Protein AF-A0A7S2K5H5-F1 (afdb_monomer_lite)

Organism: NCBI:txid163516

pLDDT: mean 72.82, std 17.41, range [25.03, 93.56]

Foldseek 3Di:
DVVVVVLVVVVVVLVVVLVVLVVVLVVLVVVLVVLVVVLVVLVVVLVVLVVVLVVLVVVLVVLVVVLVVLVVVLVVLVVVLVVLVVVLVVLVVVLVVLVVVLVVLVVVVVVVVVVVVVVVVVVVVVVVVVVVVVVVPPPDDDVCVVVVVVVVVVVVVVVVVVVVVVVVVVVVVVVVVVVSVVVSVVSVVVSVVSVVVSVVSVVVSVVSVVVSVVSVVVSVVSVVVSVVSVVVSVVSVVVSVVSVVVSVVSVVVSVVSVVVSVVSVVVSVVVVVVSVVVVVVVVVVVVCVVDVDDPDDDDDDDDDDDDDDDDDDDDDDDDDDDDDDDDDDDDDDDDDDDDDDDDDDWDDDQPDDDFDPLDDDQPADDPVLVVVLSVLLRHFDPVCLLVSLVVCLVRDPLSCLLVSLLCCLRRPQLRPLVCLVRVLVSLVSNCPPDDSSVVSVVSNVVSLVSNLVSLLPPDDPVVCPVSSLSSLLSSLLSCLVNDDALLVNLVVLLVLLLCCVVVNSCLSSLSSLLSNLLNCVVPPVVSNVSNLSSLLSLLVQCVDPPDDPSSVVSSQSSQVSNVDGSVVHHHDPPCVVRD

Sequence (579 aa):
MSDVRGLRLKARTAQREAAEAKHEADNLRSELISLREMHTAIETALAQYATNFADAKRSQANMSRLLARAGNERDDAQEQARKAQEEVARLSADQSSLTRLYEDLKAEQETWVSDLEDSIHLLDKCRAEKAEFQSKAAGDRVKSDNRISALERELQKCQAEKSDLQRKAAKDRKEDYDRISALTSELLTSKDLSSKKLDGEQKLASNAINKIGKLSNDVKEKEQQIQCMNSSLRQKDQQLNDLWREIQRLNSKDANIRSENRRIVENLHRENHRLIEQLAHLQLTRVATINPSRQDQRTASTQPDLALRQTGILKDRTNALPNVLPPPGFGALASSRSRKQAASAPLPSPQAAKRVKLMSDVSPPSNVLQDRIRSILNNVSTSNVDEKARELIQYIPNNHMEWFVGYLLQNFVLAQPNNHHVFITLLRKIIKSGATFQLVQTFVEKISNDIVGGLIGSKENASKARQCTDGMKSMGAWYANFSRTANFLTEYCEQLLMVGIRNGNNNLRVLFVGAVLSVVCNKRRGELTSFSGTLSLLKTIHGLPSTNTRLELLIEGAIKNTGREICDISAATEIDECL

Structure (mmCIF, N/CA/C/O backbone):
data_AF-A0A7S2K5H5-F1
#
_entry.id   AF-A0A7S2K5H5-F1
#
loop_
_atom_site.group_PDB
_atom_site.id
_atom_site.type_symbol
_atom_site.label_atom_id
_atom_site.label_alt_id
_atom_site.label_comp_id
_atom_site.label_asym_id
_atom_site.label_entity_id
_atom_site.label_seq_id
_atom_site.pdbx_PDB_ins_code
_atom_site.Cartn_x
_atom_site.Cartn_y
_atom_site.Cartn_z
_atom_site.occupancy
_atom_site.B_iso_or_equiv
_atom_site.auth_seq_id
_atom_site.auth_comp_id
_atom_site.auth_asym_id
_atom_site.auth_atom_id
_atom_site.pdbx_PDB_model_num
ATOM 1 N N . MET A 1 1 ? 64.712 4.921 -69.925 1.00 45.56 1 MET A N 1
ATOM 2 C CA . MET A 1 1 ? 64.754 3.626 -69.185 1.00 45.56 1 MET A CA 1
ATOM 3 C C . MET A 1 1 ? 64.856 3.794 -67.667 1.00 45.56 1 MET A C 1
ATOM 5 O O . MET A 1 1 ? 64.343 2.934 -66.959 1.00 45.56 1 MET A O 1
ATOM 9 N N . SER A 1 2 ? 65.483 4.862 -67.162 1.00 50.38 2 SER A N 1
ATOM 10 C CA . SER A 1 2 ? 65.535 5.244 -65.738 1.00 50.38 2 SER A CA 1
ATOM 11 C C . SER A 1 2 ? 64.176 5.169 -65.029 1.00 50.38 2 SER A C 1
ATOM 13 O O . SER A 1 2 ? 64.051 4.457 -64.032 1.00 50.38 2 SER A O 1
ATOM 15 N N . ASP A 1 3 ? 63.144 5.814 -65.578 1.00 58.03 3 ASP A N 1
ATOM 16 C CA . ASP A 1 3 ? 61.822 5.935 -64.940 1.00 58.03 3 ASP A CA 1
ATOM 17 C C . ASP A 1 3 ? 61.173 4.586 -64.646 1.00 58.03 3 ASP A C 1
ATOM 19 O O . ASP A 1 3 ? 60.609 4.386 -63.577 1.00 58.03 3 ASP A O 1
ATOM 23 N N . VAL A 1 4 ? 61.325 3.609 -65.544 1.00 57.94 4 VAL A N 1
ATOM 24 C CA . VAL A 1 4 ? 60.762 2.262 -65.364 1.00 57.94 4 VAL A CA 1
ATOM 25 C C . VAL A 1 4 ? 61.421 1.531 -64.186 1.00 57.94 4 VAL A C 1
ATOM 27 O O . VAL A 1 4 ? 60.762 0.727 -63.528 1.00 57.94 4 VAL A O 1
ATOM 30 N N . ARG A 1 5 ? 62.691 1.821 -63.857 1.00 62.66 5 ARG A N 1
ATOM 31 C CA . ARG A 1 5 ? 63.315 1.326 -62.615 1.00 62.66 5 ARG A CA 1
ATOM 32 C C . ARG A 1 5 ? 62.790 2.079 -61.390 1.00 62.66 5 ARG A C 1
ATOM 34 O O . ARG A 1 5 ? 62.451 1.423 -60.411 1.00 62.66 5 ARG A O 1
ATOM 41 N N . GLY A 1 6 ? 62.656 3.405 -61.459 1.00 68.69 6 GLY A N 1
ATOM 42 C CA . GLY A 1 6 ? 62.097 4.219 -60.370 1.00 68.69 6 GLY A CA 1
ATOM 43 C C . GLY A 1 6 ? 60.658 3.828 -60.009 1.00 68.69 6 GLY A C 1
ATOM 44 O O . GLY A 1 6 ? 60.351 3.594 -58.844 1.00 68.69 6 GLY A O 1
ATOM 45 N N . LEU A 1 7 ? 59.798 3.655 -61.014 1.00 65.50 7 LEU A N 1
ATOM 46 C CA . LEU A 1 7 ? 58.414 3.195 -60.872 1.00 65.50 7 LEU A CA 1
ATOM 47 C C . LEU A 1 7 ? 58.334 1.767 -60.317 1.00 65.50 7 LEU A C 1
ATOM 49 O O . LEU A 1 7 ? 57.537 1.508 -59.422 1.00 65.50 7 LEU A O 1
ATOM 53 N N . ARG A 1 8 ? 59.198 0.844 -60.771 1.00 67.75 8 ARG A N 1
ATOM 54 C CA . ARG A 1 8 ? 59.291 -0.510 -60.188 1.00 67.75 8 ARG A CA 1
ATOM 55 C C . ARG A 1 8 ? 59.784 -0.509 -58.740 1.00 67.75 8 ARG A C 1
ATOM 57 O O . ARG A 1 8 ? 59.430 -1.420 -57.997 1.00 67.75 8 ARG A O 1
ATOM 64 N N . LEU A 1 9 ? 60.588 0.475 -58.335 1.00 73.19 9 LEU A N 1
ATOM 65 C CA . LEU A 1 9 ? 61.016 0.630 -56.946 1.00 73.19 9 LEU A CA 1
ATOM 66 C C . LEU A 1 9 ? 59.862 1.158 -56.079 1.00 73.19 9 LEU A C 1
ATOM 68 O O . LEU A 1 9 ? 59.541 0.528 -55.078 1.00 73.19 9 LEU A O 1
ATOM 72 N N . LYS A 1 10 ? 59.173 2.220 -56.525 1.00 73.25 10 LYS A N 1
ATOM 73 C CA . LYS A 1 10 ? 57.974 2.772 -55.863 1.00 73.25 10 LYS A CA 1
ATOM 74 C C . LYS A 1 10 ? 56.840 1.750 -55.739 1.00 73.25 10 LYS A C 1
ATOM 76 O O . LYS A 1 10 ? 56.231 1.635 -54.685 1.00 73.25 10 LYS A O 1
ATOM 81 N N . ALA A 1 11 ? 56.597 0.950 -56.778 1.00 69.50 11 ALA A N 1
ATOM 82 C CA . ALA A 1 11 ? 55.616 -0.131 -56.719 1.00 69.50 11 ALA A CA 1
ATOM 83 C C . ALA A 1 11 ? 55.984 -1.195 -55.667 1.00 69.50 11 ALA A C 1
ATOM 85 O O . ALA A 1 11 ? 55.102 -1.7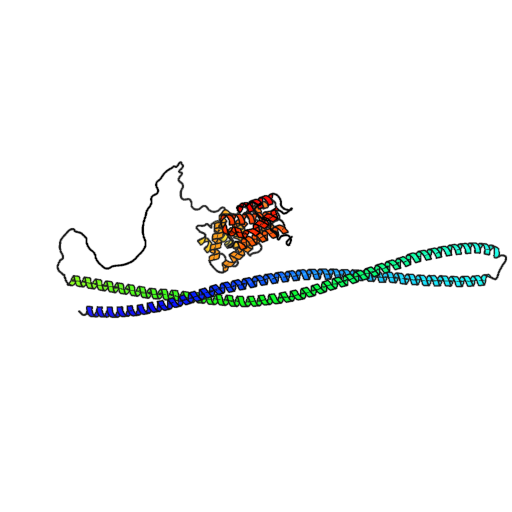32 -55.008 1.00 69.50 11 ALA A O 1
ATOM 86 N N . ARG A 1 12 ? 57.280 -1.482 -55.469 1.00 72.81 12 ARG A N 1
ATOM 87 C CA . ARG A 1 12 ? 57.754 -2.432 -54.446 1.00 72.81 12 ARG A CA 1
ATOM 88 C C . ARG A 1 12 ? 57.702 -1.876 -53.022 1.00 72.81 12 ARG A C 1
ATOM 90 O O . ARG A 1 12 ? 57.514 -2.673 -52.108 1.00 72.81 12 ARG A O 1
ATOM 97 N N . THR A 1 13 ? 57.868 -0.567 -52.816 1.00 76.00 13 THR A N 1
ATOM 98 C CA . THR A 1 13 ? 57.665 0.045 -51.489 1.00 76.00 13 THR A CA 1
ATOM 99 C C . THR A 1 13 ? 56.177 0.111 -51.161 1.00 76.00 13 THR A C 1
ATOM 101 O O . THR A 1 13 ? 55.772 -0.482 -50.168 1.00 76.00 13 THR A O 1
ATOM 104 N N . ALA A 1 14 ? 55.340 0.619 -52.074 1.00 70.81 14 ALA A N 1
ATOM 105 C CA . ALA A 1 14 ? 53.883 0.630 -51.909 1.00 70.81 14 ALA A CA 1
ATOM 106 C C . ALA A 1 14 ? 53.292 -0.780 -51.685 1.00 70.81 14 ALA A C 1
ATOM 108 O O . ALA A 1 14 ? 52.361 -0.951 -50.904 1.00 70.81 14 ALA A O 1
ATOM 109 N N . GLN A 1 15 ? 53.851 -1.821 -52.317 1.00 74.38 15 GLN A N 1
ATOM 110 C CA . GLN A 1 15 ? 53.431 -3.211 -52.098 1.00 74.38 15 GLN A CA 1
ATOM 111 C C . GLN A 1 15 ? 53.874 -3.788 -50.736 1.00 74.38 15 GLN A C 1
ATOM 113 O O . GLN A 1 15 ? 53.223 -4.708 -50.243 1.00 74.38 15 GLN A O 1
ATOM 118 N N . ARG A 1 16 ? 54.939 -3.261 -50.110 1.00 77.50 16 ARG A N 1
ATOM 119 C CA . ARG A 1 16 ? 55.295 -3.573 -48.711 1.00 77.50 16 ARG A CA 1
ATOM 120 C C . ARG A 1 16 ? 54.408 -2.812 -47.736 1.00 77.50 16 ARG A C 1
ATOM 122 O O . ARG A 1 16 ? 53.784 -3.442 -46.895 1.00 77.50 16 ARG A O 1
ATOM 129 N N . GLU A 1 17 ? 54.271 -1.505 -47.930 1.00 76.88 17 GLU A N 1
ATOM 130 C CA . GLU A 1 17 ? 53.401 -0.626 -47.138 1.00 76.88 17 GLU A CA 1
ATOM 131 C C . GLU A 1 17 ? 51.956 -1.165 -47.112 1.00 76.88 17 GLU A C 1
ATOM 133 O O . GLU A 1 17 ? 51.336 -1.251 -46.056 1.00 76.88 17 GLU A O 1
ATOM 138 N N . ALA A 1 18 ? 51.440 -1.649 -48.250 1.00 72.69 18 ALA A N 1
ATOM 139 C CA . ALA A 1 18 ? 50.128 -2.292 -48.334 1.00 72.69 18 ALA A CA 1
ATOM 140 C C . ALA A 1 18 ? 50.046 -3.675 -47.655 1.00 72.69 18 ALA A C 1
ATOM 142 O O . ALA A 1 18 ? 48.963 -4.078 -47.229 1.00 72.69 18 ALA A O 1
ATOM 143 N N . ALA A 1 19 ? 51.155 -4.414 -47.546 1.00 75.88 19 ALA A N 1
ATOM 144 C CA . ALA A 1 19 ? 51.204 -5.687 -46.824 1.00 75.88 19 ALA A CA 1
ATOM 145 C C . ALA A 1 19 ? 51.286 -5.472 -45.302 1.00 75.88 19 ALA A C 1
ATOM 147 O O . ALA A 1 19 ? 50.591 -6.155 -44.550 1.00 75.88 19 ALA A O 1
ATOM 148 N N . GLU A 1 20 ? 52.073 -4.490 -44.863 1.00 80.19 20 GLU A N 1
ATOM 149 C CA . GLU A 1 20 ? 52.209 -4.064 -43.466 1.00 80.19 20 GLU A CA 1
ATOM 150 C C . GLU A 1 20 ? 50.884 -3.482 -42.946 1.00 80.19 20 GLU A C 1
ATOM 152 O O . GLU A 1 20 ? 50.343 -3.978 -41.959 1.00 80.19 20 GLU A O 1
ATOM 157 N N . ALA A 1 21 ? 50.270 -2.548 -43.681 1.00 74.44 21 ALA A N 1
ATOM 158 C CA . ALA A 1 21 ? 48.955 -1.993 -43.351 1.00 74.44 21 ALA A CA 1
ATOM 159 C C . ALA A 1 21 ? 47.826 -3.045 -43.367 1.00 74.44 21 ALA A C 1
ATOM 161 O O . ALA A 1 21 ? 46.859 -2.938 -42.610 1.00 74.44 21 ALA A O 1
ATOM 162 N N . LYS A 1 22 ? 47.933 -4.095 -44.199 1.00 78.44 22 LYS A N 1
ATOM 163 C CA . LYS A 1 22 ? 47.002 -5.233 -44.143 1.00 78.44 22 LYS A CA 1
ATOM 164 C C . LYS A 1 22 ? 47.203 -6.053 -42.864 1.00 78.44 22 LYS A C 1
ATOM 166 O O . LYS A 1 22 ? 46.220 -6.384 -42.208 1.00 78.44 22 LYS A O 1
ATOM 171 N N . HIS A 1 23 ? 48.448 -6.368 -42.506 1.00 81.31 23 HIS A N 1
ATOM 172 C CA . HIS A 1 23 ? 48.772 -7.095 -41.276 1.00 81.31 23 HIS A CA 1
ATOM 173 C C . HIS A 1 23 ? 48.294 -6.328 -40.030 1.00 81.31 23 HIS A C 1
ATOM 175 O O . HIS A 1 23 ? 47.717 -6.915 -39.118 1.00 81.31 23 HIS A O 1
ATOM 181 N N . GLU A 1 24 ? 48.459 -5.005 -40.011 1.00 80.00 24 GLU A N 1
ATOM 182 C CA . GLU A 1 24 ? 47.911 -4.129 -38.973 1.00 80.00 24 GLU A CA 1
ATOM 183 C C . GLU A 1 24 ? 46.372 -4.170 -38.933 1.00 80.00 24 GLU A C 1
ATOM 185 O O . GLU A 1 24 ? 45.783 -4.362 -37.868 1.00 80.00 24 GLU A O 1
ATOM 190 N N . ALA A 1 25 ? 45.698 -4.092 -40.086 1.00 72.62 25 ALA A N 1
ATOM 191 C CA . ALA A 1 25 ? 44.240 -4.183 -40.158 1.00 72.62 25 ALA A CA 1
ATOM 192 C C . ALA A 1 25 ? 43.685 -5.549 -39.699 1.00 72.62 25 ALA A C 1
ATOM 194 O O . ALA A 1 25 ? 42.618 -5.585 -39.078 1.00 72.62 25 ALA A O 1
ATOM 195 N N . ASP A 1 26 ? 44.385 -6.655 -39.972 1.00 79.06 26 ASP A N 1
ATOM 196 C CA . ASP A 1 26 ? 44.004 -8.006 -39.534 1.00 79.06 26 ASP A CA 1
ATOM 197 C C . ASP A 1 26 ? 44.326 -8.250 -38.035 1.00 79.06 26 ASP A C 1
ATOM 199 O O . ASP A 1 26 ? 43.538 -8.899 -37.337 1.00 79.06 26 ASP A O 1
ATOM 203 N N . ASN A 1 27 ? 45.371 -7.617 -37.480 1.00 85.25 27 ASN A N 1
ATOM 204 C CA . ASN A 1 27 ? 45.587 -7.528 -36.026 1.00 85.25 27 ASN A CA 1
ATOM 205 C C . ASN A 1 27 ? 44.446 -6.764 -35.327 1.00 85.25 27 ASN A C 1
ATOM 207 O O . ASN A 1 27 ? 43.827 -7.290 -34.401 1.00 85.25 27 ASN A O 1
ATOM 211 N N . LEU A 1 28 ? 44.108 -5.558 -35.802 1.00 78.81 28 LEU A N 1
ATOM 212 C CA . LEU A 1 28 ? 43.027 -4.733 -35.239 1.00 78.81 28 LEU A CA 1
ATOM 213 C C . LEU A 1 28 ? 41.654 -5.424 -35.326 1.00 78.81 28 LEU A C 1
ATOM 215 O O . LEU A 1 28 ? 40.805 -5.236 -34.457 1.00 78.81 28 LEU A O 1
ATOM 219 N N . ARG A 1 29 ? 41.421 -6.252 -36.354 1.00 78.75 29 ARG A N 1
ATOM 220 C CA . ARG A 1 29 ? 40.226 -7.111 -36.448 1.00 78.75 29 ARG A CA 1
ATOM 221 C C . ARG A 1 29 ? 40.196 -8.182 -35.362 1.00 78.75 29 ARG A C 1
ATOM 223 O O . ARG A 1 29 ? 39.132 -8.427 -34.801 1.00 78.75 29 ARG A O 1
ATOM 230 N N . SER A 1 30 ? 41.340 -8.791 -35.065 1.00 83.50 30 SER A N 1
ATOM 231 C CA . SER A 1 30 ? 41.466 -9.839 -34.047 1.00 83.50 30 SER A CA 1
ATOM 232 C C . SER A 1 30 ? 41.233 -9.281 -32.636 1.00 83.50 30 SER A C 1
ATOM 234 O O . SER A 1 30 ? 40.451 -9.846 -31.872 1.00 83.50 30 SER A O 1
ATOM 236 N N . GLU A 1 31 ? 41.804 -8.112 -32.320 1.00 84.50 31 GLU A N 1
ATOM 237 C CA . GLU A 1 31 ? 41.532 -7.394 -31.063 1.00 84.50 31 GLU A CA 1
ATOM 238 C C . GLU A 1 31 ? 40.043 -7.013 -30.937 1.00 84.50 31 GLU A C 1
ATOM 240 O O . GLU A 1 31 ? 39.428 -7.201 -29.887 1.00 84.50 31 GLU A O 1
ATOM 245 N N . LEU A 1 32 ? 39.427 -6.547 -32.028 1.00 77.50 32 LEU A N 1
ATOM 246 C CA . LEU A 1 32 ? 38.017 -6.152 -32.060 1.00 77.50 32 LEU A CA 1
ATOM 247 C C . LEU A 1 32 ? 37.044 -7.341 -31.918 1.00 77.50 32 LEU A C 1
ATOM 249 O O . LEU A 1 32 ? 35.940 -7.161 -31.403 1.00 77.50 32 LEU A O 1
ATOM 253 N N . ILE A 1 33 ? 37.437 -8.556 -32.318 1.00 83.19 33 ILE A N 1
ATOM 254 C CA . ILE A 1 33 ? 36.685 -9.788 -32.017 1.00 83.19 33 ILE A CA 1
ATOM 255 C C . ILE A 1 33 ? 36.753 -10.088 -30.514 1.00 83.19 33 ILE A C 1
ATOM 257 O O . ILE A 1 33 ? 35.706 -10.200 -29.878 1.00 83.19 33 ILE A O 1
ATOM 261 N N . SER A 1 34 ? 37.953 -10.099 -29.924 1.00 84.56 34 SER A N 1
ATOM 262 C CA . SER A 1 34 ? 38.136 -10.349 -28.485 1.00 84.56 34 SER A CA 1
ATOM 263 C C . SER A 1 34 ? 37.396 -9.325 -27.604 1.00 84.56 34 SER A C 1
ATOM 265 O O . SER A 1 34 ? 36.758 -9.682 -26.612 1.00 84.56 34 SER A O 1
ATOM 267 N N . LEU A 1 35 ? 37.382 -8.046 -28.003 1.00 79.56 35 LEU A N 1
ATOM 268 C CA . LEU A 1 35 ? 36.600 -6.996 -27.337 1.00 79.56 35 LEU A CA 1
ATOM 269 C C . LEU A 1 35 ? 35.084 -7.249 -27.375 1.00 79.56 35 LEU A C 1
ATOM 271 O O . LEU A 1 35 ? 34.393 -6.917 -26.411 1.00 79.56 35 LEU A O 1
ATOM 275 N N . ARG A 1 36 ? 34.555 -7.852 -28.447 1.00 81.06 36 ARG A N 1
ATOM 276 C CA . ARG A 1 36 ? 33.130 -8.214 -28.548 1.00 81.06 36 ARG A CA 1
ATOM 277 C C . ARG A 1 36 ? 32.778 -9.413 -27.682 1.00 81.06 36 ARG A C 1
ATOM 279 O O . ARG A 1 36 ? 31.744 -9.381 -27.026 1.00 81.06 36 ARG A O 1
ATOM 286 N N . GLU A 1 37 ? 33.639 -10.423 -27.634 1.00 84.94 37 GLU A N 1
ATOM 287 C CA . GLU A 1 37 ? 33.467 -11.582 -26.749 1.00 84.94 37 GLU A CA 1
ATOM 288 C C . GLU A 1 37 ? 33.436 -11.142 -25.277 1.00 84.94 37 GLU A C 1
ATOM 290 O O . GLU A 1 37 ? 32.523 -11.514 -24.537 1.00 84.94 37 GLU A O 1
ATOM 295 N N . MET A 1 38 ? 34.352 -10.250 -24.876 1.00 80.06 38 MET A N 1
ATOM 296 C CA . MET A 1 38 ? 34.325 -9.621 -23.551 1.00 80.06 38 MET A CA 1
ATOM 297 C C . MET A 1 38 ? 33.053 -8.788 -23.317 1.00 80.06 38 MET A C 1
ATOM 299 O O . MET A 1 38 ? 32.456 -8.899 -22.248 1.00 80.06 38 MET A O 1
ATOM 303 N N . HIS A 1 39 ? 32.592 -7.999 -24.295 1.00 78.12 39 HIS A N 1
ATOM 304 C CA . HIS A 1 39 ? 31.345 -7.230 -24.169 1.00 78.12 39 HIS A CA 1
ATOM 305 C C . HIS A 1 39 ? 30.136 -8.146 -23.921 1.00 78.12 39 HIS A C 1
ATOM 307 O O . HIS A 1 39 ? 29.405 -7.944 -22.953 1.00 78.12 39 HIS A O 1
ATOM 313 N N . THR A 1 40 ? 29.970 -9.203 -24.725 1.00 81.94 40 THR A N 1
ATOM 314 C CA . THR A 1 40 ? 28.866 -10.168 -24.588 1.00 81.94 40 THR A CA 1
ATOM 315 C C . THR A 1 40 ? 28.924 -10.936 -23.262 1.00 81.94 40 THR A C 1
ATOM 317 O O . THR A 1 40 ? 27.883 -11.187 -22.646 1.00 81.94 40 THR A O 1
ATOM 320 N N . ALA A 1 41 ? 30.123 -11.262 -22.767 1.00 79.94 41 ALA A N 1
ATOM 321 C CA . ALA A 1 41 ? 30.296 -11.872 -21.449 1.00 79.94 41 ALA A CA 1
ATOM 322 C C . ALA A 1 41 ? 29.845 -10.933 -20.312 1.00 79.94 41 ALA A C 1
ATOM 324 O O . ALA A 1 41 ? 29.121 -11.363 -19.412 1.00 79.94 41 ALA A O 1
ATOM 325 N N . ILE A 1 42 ? 30.205 -9.644 -20.372 1.00 77.81 42 ILE A N 1
ATOM 326 C CA . ILE A 1 42 ? 29.788 -8.652 -19.368 1.00 77.81 42 ILE A CA 1
ATOM 327 C C . ILE A 1 42 ? 28.278 -8.371 -19.471 1.00 77.81 42 ILE A C 1
ATOM 329 O O . ILE A 1 42 ? 27.613 -8.306 -18.442 1.00 77.81 42 ILE A O 1
ATOM 333 N N . GLU A 1 43 ? 27.698 -8.276 -20.672 1.00 78.62 43 GLU A N 1
ATOM 334 C CA . GLU A 1 43 ? 26.240 -8.150 -20.860 1.00 78.62 43 GLU A CA 1
ATOM 335 C C . GLU A 1 43 ? 25.472 -9.328 -20.245 1.00 78.62 43 GLU A C 1
ATOM 337 O O . GLU A 1 43 ? 24.466 -9.126 -19.561 1.00 78.62 43 GLU A O 1
ATOM 342 N N . THR A 1 44 ? 25.973 -10.553 -20.424 1.00 82.12 44 THR A N 1
ATOM 343 C CA . THR A 1 44 ? 25.387 -11.763 -19.826 1.00 82.12 44 THR A CA 1
ATOM 344 C C . THR A 1 44 ? 25.481 -11.724 -18.299 1.00 82.12 44 THR A C 1
ATOM 346 O O . THR A 1 44 ? 24.489 -11.970 -17.608 1.00 82.12 44 THR A O 1
ATOM 349 N N . ALA A 1 45 ? 26.643 -11.336 -17.759 1.00 77.69 45 ALA A N 1
ATOM 350 C CA . ALA A 1 45 ? 26.833 -11.163 -16.322 1.00 77.69 45 ALA A CA 1
ATOM 351 C C . ALA A 1 45 ? 25.899 -10.083 -15.743 1.00 77.69 45 ALA A C 1
ATOM 353 O O . ALA A 1 45 ? 25.274 -10.315 -14.711 1.00 77.69 45 ALA A O 1
ATOM 354 N N . LEU A 1 46 ? 25.738 -8.939 -16.420 1.00 76.12 46 LEU A N 1
ATOM 355 C CA . LEU A 1 46 ? 24.818 -7.865 -16.027 1.00 76.12 46 LEU A CA 1
ATOM 356 C C . LEU A 1 46 ? 23.351 -8.312 -16.044 1.00 76.12 46 LEU A C 1
ATOM 358 O O . LEU A 1 46 ? 22.605 -7.966 -15.128 1.00 76.12 46 LEU A O 1
ATOM 362 N N . ALA A 1 47 ? 22.931 -9.097 -17.039 1.00 79.25 47 ALA A N 1
ATOM 363 C CA . ALA A 1 47 ? 21.571 -9.631 -17.104 1.00 79.25 47 ALA A CA 1
ATOM 364 C C . ALA A 1 47 ? 21.265 -10.545 -15.902 1.00 79.25 47 ALA A C 1
ATOM 366 O O . ALA A 1 47 ? 20.248 -10.363 -15.230 1.00 79.25 47 ALA A O 1
ATOM 367 N N . GLN A 1 48 ? 22.180 -11.465 -15.576 1.00 80.19 48 GLN A N 1
ATOM 368 C CA . GLN A 1 48 ? 22.042 -12.355 -14.419 1.00 80.19 48 GLN A CA 1
ATOM 369 C C . GLN A 1 48 ? 22.209 -11.613 -13.077 1.00 80.19 48 GLN A C 1
ATOM 371 O O . GLN A 1 48 ? 21.628 -11.995 -12.059 1.00 80.19 48 GLN A O 1
ATOM 376 N N . TYR A 1 49 ? 22.947 -10.501 -13.061 1.00 76.75 49 TYR A N 1
ATOM 377 C CA . TYR A 1 49 ? 23.013 -9.604 -11.909 1.00 76.75 49 TYR A CA 1
ATOM 378 C C . TYR A 1 49 ? 21.679 -8.888 -11.670 1.00 76.75 49 TYR A C 1
ATOM 380 O O . TYR A 1 49 ? 21.209 -8.811 -10.534 1.00 76.75 49 TYR A O 1
ATOM 388 N N . ALA A 1 50 ? 21.043 -8.400 -12.738 1.00 74.38 50 ALA A N 1
ATOM 389 C CA . ALA A 1 50 ? 19.769 -7.694 -12.676 1.00 74.38 50 ALA A CA 1
ATOM 390 C C . ALA A 1 50 ? 18.623 -8.593 -12.181 1.00 74.38 50 ALA A C 1
ATOM 392 O O . ALA A 1 50 ? 17.799 -8.129 -11.389 1.00 74.38 50 ALA A O 1
ATOM 393 N N . THR A 1 51 ? 18.590 -9.877 -12.564 1.00 79.75 51 THR A N 1
ATOM 394 C CA . THR A 1 51 ? 17.633 -10.846 -11.994 1.00 79.75 51 THR A CA 1
ATOM 395 C C . THR A 1 51 ? 17.893 -11.067 -10.505 1.00 79.75 51 THR A C 1
ATOM 397 O O . THR A 1 51 ? 16.993 -10.867 -9.693 1.00 79.75 51 THR A O 1
ATOM 400 N N . ASN A 1 52 ? 19.143 -11.347 -10.120 1.00 76.50 52 ASN A N 1
ATOM 401 C CA . ASN A 1 52 ? 19.518 -11.573 -8.719 1.00 76.50 52 ASN A CA 1
ATOM 402 C C . ASN A 1 52 ? 19.234 -10.350 -7.821 1.00 76.50 52 ASN A C 1
ATOM 404 O O . ASN A 1 52 ? 18.873 -10.498 -6.651 1.00 76.50 52 ASN A O 1
ATOM 408 N N . PHE A 1 53 ? 19.380 -9.135 -8.355 1.00 75.62 53 PHE A N 1
ATOM 409 C CA . PHE A 1 53 ? 19.032 -7.888 -7.673 1.00 75.62 53 PHE A CA 1
ATOM 410 C C . PHE A 1 53 ? 17.511 -7.695 -7.557 1.00 75.62 53 PHE A C 1
ATOM 412 O O . PHE A 1 53 ? 17.021 -7.298 -6.499 1.00 75.62 53 PHE A O 1
ATOM 419 N N . ALA A 1 54 ? 16.746 -8.019 -8.606 1.00 76.19 54 ALA A N 1
ATOM 420 C CA . ALA A 1 54 ? 15.286 -7.973 -8.571 1.00 76.19 54 ALA A CA 1
ATOM 421 C C . ALA A 1 54 ? 14.699 -8.958 -7.544 1.00 76.19 54 ALA A C 1
ATOM 423 O O . ALA A 1 54 ? 13.786 -8.590 -6.804 1.00 76.19 54 ALA A O 1
ATOM 424 N N . ASP A 1 55 ? 15.251 -10.169 -7.436 1.00 76.88 55 ASP A N 1
ATOM 425 C CA . ASP A 1 55 ? 14.814 -11.169 -6.455 1.00 76.88 55 ASP A CA 1
ATOM 426 C C . ASP A 1 55 ? 15.206 -10.806 -5.018 1.00 76.88 55 ASP A C 1
ATOM 428 O O . ASP A 1 55 ? 14.379 -10.917 -4.109 1.00 76.88 55 ASP A O 1
ATOM 432 N N . ALA A 1 56 ? 16.398 -10.243 -4.802 1.00 75.12 56 ALA A N 1
ATOM 433 C CA . ALA A 1 56 ? 16.757 -9.660 -3.509 1.00 75.12 56 ALA A CA 1
ATOM 434 C C . ALA A 1 56 ? 15.799 -8.517 -3.106 1.00 75.12 56 ALA A C 1
ATOM 436 O O . ALA A 1 56 ? 15.366 -8.444 -1.956 1.00 75.12 56 ALA A O 1
ATOM 437 N N . LYS A 1 57 ? 15.387 -7.671 -4.061 1.00 76.88 57 LYS A N 1
ATOM 438 C CA . LYS A 1 57 ? 14.424 -6.580 -3.836 1.00 76.88 57 LYS A CA 1
ATOM 439 C C . LYS A 1 57 ? 12.991 -7.081 -3.579 1.00 76.88 57 LYS A C 1
ATOM 441 O O . LYS A 1 57 ? 12.275 -6.482 -2.778 1.00 76.88 57 LYS A O 1
ATOM 446 N N . ARG A 1 58 ? 12.577 -8.201 -4.191 1.00 80.94 58 ARG A N 1
ATOM 447 C CA . ARG A 1 58 ? 11.323 -8.916 -3.860 1.00 80.94 58 ARG A CA 1
ATOM 448 C C . ARG A 1 58 ? 11.361 -9.479 -2.436 1.00 80.94 58 ARG A C 1
ATOM 450 O O . ARG A 1 58 ? 10.407 -9.291 -1.686 1.00 80.94 58 ARG A O 1
ATOM 457 N N . SER A 1 59 ? 12.470 -10.119 -2.055 1.00 75.88 59 SER A N 1
ATOM 458 C CA . SER A 1 59 ? 12.681 -10.653 -0.703 1.00 75.88 59 SER A CA 1
ATOM 459 C C . SER A 1 59 ? 12.607 -9.546 0.356 1.00 75.88 59 SER A C 1
ATOM 461 O O . SER A 1 59 ? 11.837 -9.653 1.312 1.00 75.88 59 SER A O 1
ATOM 463 N N . GLN A 1 60 ? 13.290 -8.420 0.115 1.00 79.88 60 GLN A N 1
ATOM 464 C CA . GLN A 1 60 ? 13.205 -7.222 0.952 1.00 79.88 60 GLN A CA 1
ATOM 465 C C . GLN A 1 60 ? 11.757 -6.733 1.113 1.00 79.88 60 GLN A C 1
ATOM 467 O O . GLN A 1 60 ? 11.309 -6.525 2.238 1.00 79.88 60 GLN A O 1
ATOM 472 N N . ALA A 1 61 ? 11.010 -6.580 0.013 1.00 77.62 61 ALA A N 1
ATOM 473 C CA . ALA A 1 61 ? 9.626 -6.105 0.054 1.00 77.62 61 ALA A CA 1
ATOM 474 C C . ALA A 1 61 ? 8.697 -7.046 0.844 1.00 77.62 61 ALA A C 1
ATOM 476 O O . ALA A 1 61 ? 7.837 -6.580 1.595 1.00 77.62 61 ALA A O 1
ATOM 477 N N . ASN A 1 62 ? 8.891 -8.363 0.731 1.00 80.25 62 ASN A N 1
ATOM 478 C CA . ASN A 1 62 ? 8.165 -9.339 1.543 1.00 80.25 62 ASN A CA 1
ATOM 479 C C . ASN A 1 62 ? 8.541 -9.241 3.030 1.00 80.25 62 ASN A C 1
ATOM 481 O O . ASN A 1 62 ? 7.654 -9.286 3.879 1.00 80.25 62 ASN A O 1
ATOM 485 N N . MET A 1 63 ? 9.814 -9.021 3.364 1.00 75.81 63 MET A N 1
ATOM 486 C CA . MET A 1 63 ? 10.227 -8.840 4.759 1.00 75.81 63 MET A CA 1
ATOM 487 C C . MET A 1 63 ? 9.700 -7.526 5.362 1.00 75.81 63 MET A C 1
ATOM 489 O O . MET A 1 63 ? 9.272 -7.518 6.514 1.00 75.81 63 MET A O 1
ATOM 493 N N . SER A 1 64 ? 9.616 -6.440 4.582 1.00 79.25 64 SER A N 1
ATOM 494 C CA . SER A 1 64 ? 8.953 -5.196 5.009 1.00 79.25 64 SER A CA 1
ATOM 495 C C . SER A 1 64 ? 7.449 -5.380 5.257 1.00 79.25 64 SER A C 1
ATOM 497 O O . SER A 1 64 ? 6.916 -4.796 6.197 1.00 79.25 64 SER A O 1
ATOM 499 N N . ARG A 1 65 ? 6.761 -6.215 4.461 1.00 83.44 65 ARG A N 1
ATOM 500 C CA . ARG A 1 65 ? 5.350 -6.582 4.699 1.00 83.44 65 ARG A CA 1
ATOM 501 C C . ARG A 1 65 ? 5.177 -7.376 5.998 1.00 83.44 65 ARG A C 1
ATOM 503 O O . ARG A 1 65 ? 4.242 -7.107 6.746 1.00 83.44 65 ARG A O 1
ATOM 510 N N . LEU A 1 66 ? 6.083 -8.317 6.283 1.00 78.44 66 LEU A N 1
ATOM 511 C CA . LEU A 1 66 ? 6.080 -9.080 7.538 1.00 78.44 66 LEU A CA 1
ATOM 512 C C . LEU A 1 66 ? 6.341 -8.182 8.757 1.00 78.44 66 LEU A C 1
ATOM 514 O O . LEU A 1 66 ? 5.645 -8.323 9.757 1.00 78.44 66 LEU A O 1
ATOM 518 N N . LEU A 1 67 ? 7.263 -7.216 8.657 1.00 76.12 67 LEU A N 1
ATOM 519 C CA . LEU A 1 67 ? 7.469 -6.202 9.698 1.00 76.12 67 LEU A CA 1
ATOM 520 C C . LEU A 1 67 ? 6.224 -5.349 9.946 1.00 76.12 67 LEU A C 1
ATOM 522 O O . LEU A 1 67 ? 5.835 -5.178 11.095 1.00 76.12 67 LEU A O 1
ATOM 526 N N . ALA A 1 68 ? 5.579 -4.842 8.890 1.00 77.56 68 ALA A N 1
ATOM 527 C CA . ALA A 1 68 ? 4.357 -4.050 9.032 1.00 77.56 68 ALA A CA 1
ATOM 528 C C . ALA A 1 68 ? 3.235 -4.853 9.717 1.00 77.56 68 ALA A C 1
ATOM 530 O O . ALA A 1 68 ? 2.546 -4.338 10.592 1.00 77.56 68 ALA A O 1
ATOM 531 N N . ARG A 1 69 ? 3.101 -6.142 9.377 1.00 80.25 69 ARG A N 1
ATOM 532 C CA . ARG A 1 69 ? 2.159 -7.051 10.040 1.00 80.25 69 ARG A CA 1
ATOM 533 C C . ARG A 1 69 ? 2.503 -7.270 11.519 1.00 80.25 69 ARG A C 1
ATOM 535 O O . ARG A 1 69 ? 1.616 -7.144 12.354 1.00 80.25 69 ARG A O 1
ATOM 542 N N . ALA A 1 70 ? 3.765 -7.549 11.848 1.00 72.62 70 ALA A N 1
ATOM 543 C CA . ALA A 1 70 ? 4.211 -7.740 13.232 1.00 72.62 70 ALA A CA 1
ATOM 544 C C . ALA A 1 70 ? 4.112 -6.455 14.080 1.00 72.62 70 ALA A C 1
ATOM 546 O O . ALA A 1 70 ? 3.873 -6.535 15.283 1.00 72.62 70 ALA A O 1
ATOM 547 N N . GLY A 1 71 ? 4.252 -5.280 13.455 1.00 75.19 71 GLY A N 1
ATOM 548 C CA . GLY A 1 71 ? 3.960 -3.979 14.059 1.00 75.19 71 GLY A CA 1
ATOM 549 C C . GLY A 1 71 ? 2.485 -3.854 14.436 1.00 75.19 71 GLY A C 1
ATOM 550 O O . GLY A 1 71 ? 2.178 -3.688 15.611 1.00 75.19 71 GLY A O 1
ATOM 551 N N . ASN A 1 72 ? 1.574 -4.054 13.479 1.00 82.19 72 ASN A N 1
ATOM 552 C CA . ASN A 1 72 ? 0.131 -4.018 13.741 1.00 82.19 72 ASN A CA 1
ATOM 553 C C . ASN A 1 72 ? -0.286 -5.031 14.831 1.00 82.19 72 ASN A C 1
ATOM 555 O O . ASN A 1 72 ? -0.964 -4.664 15.784 1.00 82.19 72 ASN A O 1
ATOM 559 N N . GLU A 1 73 ? 0.177 -6.286 14.745 1.00 77.56 73 GLU A N 1
ATOM 560 C CA . GLU A 1 73 ? -0.133 -7.337 15.734 1.00 77.56 73 GLU A CA 1
ATOM 561 C C . GLU A 1 73 ? 0.433 -7.035 17.138 1.00 77.56 73 GLU A C 1
ATOM 563 O O . GLU A 1 73 ? -0.089 -7.532 18.144 1.00 77.56 73 GLU A O 1
ATOM 568 N N . ARG A 1 74 ? 1.488 -6.213 17.226 1.00 77.94 74 ARG A N 1
ATOM 569 C CA . ARG A 1 74 ? 2.005 -5.663 18.484 1.00 77.94 74 ARG A CA 1
ATOM 570 C C . ARG A 1 74 ? 1.143 -4.504 18.980 1.00 77.94 74 ARG A C 1
ATOM 572 O O . ARG A 1 74 ? 0.848 -4.478 20.171 1.00 77.94 74 ARG A O 1
ATOM 579 N N . ASP A 1 75 ? 0.758 -3.570 18.119 1.00 78.75 75 ASP A N 1
ATOM 580 C CA . ASP A 1 75 ? -0.031 -2.394 18.500 1.00 78.75 75 ASP A CA 1
ATOM 581 C C . ASP A 1 75 ? -1.438 -2.805 18.978 1.00 78.75 75 ASP A C 1
ATOM 583 O O . ASP A 1 75 ? -1.885 -2.350 20.034 1.00 78.75 75 ASP A O 1
ATOM 587 N N . ASP A 1 76 ? -2.070 -3.775 18.306 1.00 79.12 76 ASP A N 1
ATOM 588 C CA . ASP A 1 76 ? -3.303 -4.435 18.759 1.00 79.12 76 ASP A CA 1
ATOM 589 C C . ASP A 1 76 ? -3.130 -5.069 20.152 1.00 79.12 76 ASP A C 1
ATOM 591 O O . ASP A 1 76 ? -3.989 -4.931 21.027 1.00 79.12 76 ASP A O 1
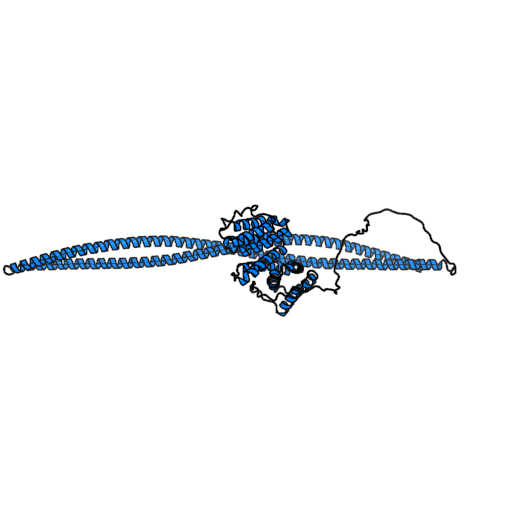ATOM 595 N N . ALA A 1 77 ? -1.999 -5.743 20.394 1.00 72.06 77 ALA A N 1
ATOM 596 C CA . ALA A 1 77 ? -1.692 -6.331 21.697 1.00 72.06 77 ALA A CA 1
ATOM 597 C C . ALA A 1 77 ? -1.427 -5.265 22.778 1.00 72.06 77 ALA A C 1
ATOM 599 O O . ALA A 1 77 ? -1.812 -5.467 23.931 1.00 72.06 77 ALA A O 1
ATOM 600 N N . GLN A 1 78 ? -0.818 -4.124 22.427 1.00 76.19 78 GLN A N 1
ATOM 601 C CA . GLN A 1 78 ? -0.637 -2.989 23.339 1.00 76.19 78 GLN A CA 1
ATOM 602 C C . GLN A 1 78 ? -1.984 -2.351 23.714 1.00 76.19 78 GLN A C 1
ATOM 604 O O . GLN A 1 78 ? -2.200 -2.058 24.888 1.00 76.19 78 GLN A O 1
ATOM 609 N N . GLU A 1 79 ? -2.919 -2.205 22.772 1.00 85.25 79 GLU A N 1
ATOM 610 C CA . GLU A 1 79 ? -4.269 -1.691 23.048 1.00 85.25 79 GLU A CA 1
ATOM 611 C C . GLU A 1 79 ? -5.122 -2.677 23.872 1.00 85.25 79 GLU A C 1
ATOM 613 O O . GLU A 1 79 ? -5.877 -2.257 24.752 1.00 85.25 79 GLU A O 1
ATOM 618 N N . GLN A 1 80 ? -4.970 -3.990 23.657 1.00 76.50 80 GLN A N 1
ATOM 619 C CA . GLN A 1 80 ? -5.564 -5.018 24.525 1.00 76.50 80 GLN A CA 1
ATOM 620 C C . GLN A 1 80 ? -4.997 -4.953 25.953 1.00 76.50 80 GLN A C 1
ATOM 622 O O . GLN A 1 80 ? -5.763 -4.953 26.917 1.00 76.50 80 GLN A O 1
ATOM 627 N N . ALA A 1 81 ? -3.672 -4.836 26.103 1.00 72.38 81 ALA A N 1
ATOM 628 C CA . ALA A 1 81 ? -3.029 -4.692 27.410 1.00 72.38 81 ALA A CA 1
ATOM 629 C C . ALA A 1 81 ? -3.465 -3.405 28.134 1.00 72.38 81 ALA A C 1
ATOM 631 O O . ALA A 1 81 ? -3.709 -3.442 29.339 1.00 72.38 81 ALA A O 1
ATOM 632 N N . ARG A 1 82 ? -3.617 -2.290 27.403 1.00 83.94 82 ARG A N 1
ATOM 633 C CA . ARG A 1 82 ? -4.098 -1.007 27.940 1.00 83.94 82 ARG A CA 1
ATOM 634 C C . ARG A 1 82 ? -5.511 -1.138 28.516 1.00 83.94 82 ARG A C 1
ATOM 636 O O . ARG A 1 82 ? -5.726 -0.767 29.664 1.00 83.94 82 ARG A O 1
ATOM 643 N N . LYS A 1 83 ? -6.442 -1.740 27.767 1.00 82.19 83 LYS A N 1
ATOM 644 C CA . LYS A 1 83 ? -7.822 -1.995 28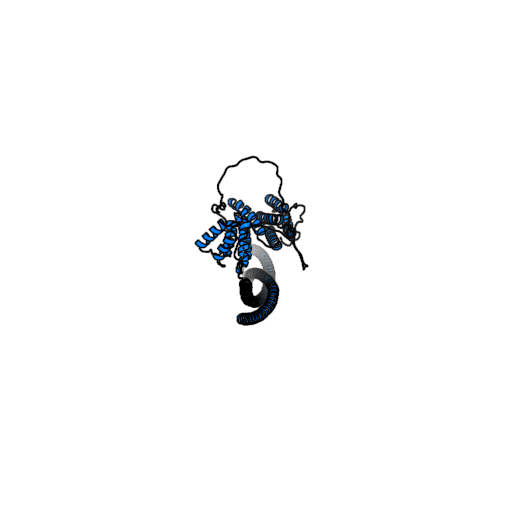.227 1.00 82.19 83 LYS A CA 1
ATOM 645 C C . LYS A 1 83 ? -7.875 -2.902 29.458 1.00 82.19 83 LYS A C 1
ATOM 647 O O . LYS A 1 83 ? -8.581 -2.586 30.410 1.00 82.19 83 LYS A O 1
ATOM 652 N N . ALA A 1 84 ? -7.088 -3.981 29.476 1.00 72.31 84 ALA A N 1
ATOM 653 C CA . ALA A 1 84 ? -6.996 -4.860 30.643 1.00 72.31 84 ALA A CA 1
ATOM 654 C C . ALA A 1 84 ? -6.455 -4.116 31.881 1.00 72.31 84 ALA A C 1
ATOM 656 O O . ALA A 1 84 ? -6.969 -4.293 32.981 1.00 72.31 84 ALA A O 1
ATOM 657 N N . GLN A 1 85 ? -5.464 -3.231 31.716 1.00 76.62 85 GLN A N 1
ATOM 658 C CA . GLN A 1 85 ? -4.959 -2.389 32.807 1.00 76.62 85 GLN A CA 1
ATOM 659 C C . GLN A 1 85 ? -5.993 -1.365 33.305 1.00 76.62 85 GLN A C 1
ATOM 661 O O . GLN A 1 85 ? -6.084 -1.146 34.512 1.00 76.62 85 GLN A O 1
ATOM 666 N N . GLU A 1 86 ? -6.797 -0.774 32.416 1.00 85.19 86 GLU A N 1
ATOM 667 C CA . GLU A 1 86 ? -7.904 0.116 32.797 1.00 85.19 86 GLU A CA 1
ATOM 668 C C . GLU A 1 86 ? -8.986 -0.627 33.598 1.00 85.19 86 GLU A C 1
ATOM 670 O O . GLU A 1 86 ? -9.467 -0.112 34.610 1.00 85.19 86 GLU A O 1
ATOM 675 N N . GLU A 1 87 ? -9.327 -1.862 33.216 1.00 79.06 87 GLU A N 1
ATOM 676 C CA . GLU A 1 87 ? -10.303 -2.667 33.958 1.00 79.06 87 GLU A CA 1
ATOM 677 C C . GLU A 1 87 ? -9.743 -3.200 35.291 1.00 79.06 87 GLU A C 1
ATOM 679 O O . GLU A 1 87 ? -10.449 -3.159 36.298 1.00 79.06 87 GLU A O 1
ATOM 684 N N . VAL A 1 88 ? -8.458 -3.576 35.364 1.00 77.19 88 VAL A N 1
ATOM 685 C CA . VAL A 1 88 ? -7.760 -3.868 36.636 1.00 77.19 88 VAL A CA 1
ATOM 686 C C . VAL A 1 88 ? -7.776 -2.654 37.573 1.00 77.19 88 VAL A C 1
ATOM 688 O O . VAL A 1 88 ? -8.061 -2.800 38.762 1.00 77.19 88 VAL A O 1
ATOM 691 N N . ALA A 1 89 ? -7.500 -1.450 37.059 1.00 78.81 89 ALA A N 1
ATOM 692 C CA . ALA A 1 89 ? -7.515 -0.225 37.857 1.00 78.81 89 ALA A CA 1
ATOM 693 C C . ALA A 1 89 ? -8.918 0.085 38.404 1.00 78.81 89 ALA A C 1
ATOM 695 O O . ALA A 1 89 ? -9.062 0.415 39.583 1.00 78.81 89 ALA A O 1
ATOM 696 N N . ARG A 1 90 ? -9.957 -0.091 37.577 1.00 84.75 90 ARG A N 1
ATOM 697 C CA . ARG A 1 90 ? -11.357 0.032 37.997 1.00 84.75 90 ARG A CA 1
ATOM 698 C C . ARG A 1 90 ? -11.728 -0.995 39.069 1.00 84.75 90 ARG A C 1
ATOM 700 O O . ARG A 1 90 ? -12.217 -0.603 40.122 1.00 84.75 90 ARG A O 1
ATOM 707 N N . LEU A 1 91 ? -11.472 -2.285 38.839 1.00 77.25 91 LEU A N 1
ATOM 708 C CA . LEU A 1 91 ? -11.819 -3.349 39.791 1.00 77.25 91 LEU A CA 1
ATOM 709 C C . LEU A 1 91 ? -11.099 -3.170 41.137 1.00 77.25 91 LEU A C 1
ATOM 711 O O . LEU A 1 91 ? -11.690 -3.411 42.186 1.00 77.25 91 LEU A O 1
ATOM 715 N N . SER A 1 92 ? -9.861 -2.666 41.123 1.00 78.44 92 SER A N 1
ATOM 716 C CA . SER A 1 92 ? -9.124 -2.288 42.335 1.00 78.44 92 SER A CA 1
ATOM 717 C C . SER A 1 92 ? -9.797 -1.136 43.103 1.00 78.44 92 SER A C 1
ATOM 719 O O . SER A 1 92 ? -9.893 -1.178 44.333 1.00 78.44 92 SER A O 1
ATOM 721 N N . ALA A 1 93 ? -10.339 -0.130 42.406 1.00 81.25 93 ALA A N 1
ATOM 722 C CA . ALA A 1 93 ? -11.116 0.950 43.023 1.00 81.25 93 ALA A CA 1
ATOM 723 C C . ALA A 1 93 ? -12.478 0.468 43.564 1.00 81.25 93 ALA A C 1
ATOM 725 O O . ALA A 1 93 ? -12.865 0.842 44.677 1.00 81.25 93 ALA A O 1
ATOM 726 N N . ASP A 1 94 ? -13.166 -0.415 42.835 1.00 77.69 94 ASP A N 1
ATOM 727 C CA . ASP A 1 94 ? -14.420 -1.046 43.267 1.00 77.69 94 ASP A CA 1
ATOM 728 C C . ASP A 1 94 ? -14.181 -1.904 44.536 1.00 77.69 94 ASP A C 1
ATOM 730 O O . ASP A 1 94 ? -14.890 -1.770 45.536 1.00 77.69 94 ASP A O 1
ATOM 734 N N . GLN A 1 95 ? -13.112 -2.712 44.564 1.00 77.94 95 GLN A N 1
ATOM 735 C CA . GLN A 1 95 ? -12.695 -3.529 45.717 1.00 77.94 95 GLN A CA 1
ATOM 736 C C . GLN A 1 95 ? -12.223 -2.690 46.921 1.00 77.94 95 GLN A C 1
ATOM 738 O O . GLN A 1 95 ? -12.472 -3.062 48.073 1.00 77.94 95 GLN A O 1
ATOM 743 N N . SER A 1 96 ? -11.588 -1.541 46.677 1.00 79.31 96 SER A N 1
ATOM 744 C CA . SER A 1 96 ? -11.235 -0.571 47.724 1.00 79.31 96 SER A CA 1
ATOM 745 C C . SER A 1 96 ? -12.485 0.059 48.348 1.00 79.31 96 SER A C 1
ATOM 747 O O . SER A 1 96 ? -12.556 0.226 49.564 1.00 79.31 96 SER A O 1
ATOM 749 N N . SER A 1 97 ? -13.499 0.353 47.530 1.00 80.69 97 SER A N 1
ATOM 750 C CA . SER A 1 97 ? -14.774 0.927 47.976 1.00 80.69 97 SER A CA 1
ATOM 751 C C . SER A 1 97 ? -15.599 -0.082 48.785 1.00 80.69 97 SER A C 1
ATOM 753 O O . SER A 1 97 ? -16.056 0.243 49.878 1.00 80.69 97 SER A O 1
ATOM 755 N N . LEU A 1 98 ? -15.691 -1.335 48.319 1.00 74.94 98 LEU A N 1
ATOM 756 C CA . LEU A 1 98 ? -16.274 -2.453 49.078 1.00 74.94 98 LEU A CA 1
ATOM 757 C C . LEU A 1 98 ? -15.562 -2.698 50.416 1.00 74.94 98 LEU A C 1
ATOM 759 O O . LEU A 1 98 ? -16.199 -3.080 51.392 1.00 74.94 98 LEU A O 1
ATOM 763 N N . THR A 1 99 ? -14.244 -2.486 50.479 1.00 76.75 99 THR A N 1
ATOM 764 C CA . THR A 1 99 ? -13.483 -2.673 51.723 1.00 76.75 99 THR A CA 1
ATOM 765 C C . THR A 1 99 ? -13.767 -1.574 52.747 1.00 76.75 99 THR A C 1
ATOM 767 O O . THR A 1 99 ? -13.867 -1.899 53.924 1.00 76.75 99 THR A O 1
ATOM 770 N N . ARG A 1 100 ? -13.990 -0.322 52.320 1.00 80.81 100 ARG A N 1
ATOM 771 C CA . ARG A 1 100 ? -14.457 0.747 53.224 1.00 80.81 100 ARG A CA 1
ATOM 772 C C . ARG A 1 100 ? -15.850 0.453 53.765 1.00 80.81 100 ARG A C 1
ATOM 774 O O . ARG A 1 100 ? -15.995 0.353 54.971 1.00 80.81 100 ARG A O 1
ATOM 781 N N . LEU A 1 101 ? -16.814 0.164 52.886 1.00 77.69 101 LEU A N 1
ATOM 782 C CA . LEU A 1 101 ? -18.187 -0.179 53.289 1.00 77.69 101 LEU A CA 1
ATOM 783 C C . LEU A 1 101 ? -18.247 -1.363 54.272 1.00 77.69 101 LEU A C 1
ATOM 785 O O . LEU A 1 101 ? -19.115 -1.396 55.137 1.00 77.69 101 LEU A O 1
ATOM 789 N N . TYR A 1 102 ? -17.321 -2.322 54.159 1.00 73.88 102 TYR A N 1
ATOM 790 C CA . TYR A 1 102 ? -17.185 -3.416 55.121 1.00 73.88 102 TYR A CA 1
ATOM 791 C C . TYR A 1 102 ? -16.699 -2.943 56.501 1.00 73.88 102 TYR A C 1
ATOM 793 O O . TYR A 1 102 ? -17.221 -3.395 57.517 1.00 73.88 102 TYR A O 1
ATOM 801 N N . GLU A 1 103 ? -15.697 -2.062 56.554 1.00 78.81 103 GLU A N 1
ATOM 802 C CA . GLU A 1 103 ? -15.173 -1.530 57.819 1.00 78.81 103 GLU A CA 1
ATOM 803 C C . GLU A 1 103 ? -16.137 -0.524 58.465 1.00 78.81 103 GLU A C 1
ATOM 805 O O . GLU A 1 103 ? -16.314 -0.578 59.679 1.00 78.81 103 GLU A O 1
ATOM 810 N N . ASP A 1 104 ? -16.837 0.290 57.670 1.00 78.94 104 ASP A N 1
ATOM 811 C CA . ASP A 1 104 ? -17.904 1.189 58.127 1.00 78.94 104 ASP A CA 1
ATOM 812 C C . ASP A 1 104 ? -19.052 0.388 58.784 1.00 78.94 104 ASP A C 1
ATOM 814 O O . ASP A 1 104 ? -19.424 0.648 59.929 1.00 78.94 104 ASP A O 1
ATOM 818 N N . LEU A 1 105 ? -19.559 -0.656 58.107 1.00 74.88 105 LEU A N 1
ATOM 819 C CA . LEU A 1 105 ? -20.622 -1.533 58.626 1.00 74.88 105 LEU A CA 1
ATOM 820 C C . LEU A 1 105 ? -20.173 -2.332 59.863 1.00 74.88 105 LEU A C 1
ATOM 822 O O . LEU A 1 105 ? -20.953 -2.551 60.790 1.00 74.88 105 LEU A O 1
ATOM 826 N N . LYS A 1 106 ? -18.903 -2.755 59.906 1.00 75.56 106 LYS A N 1
ATOM 827 C CA . LYS A 1 106 ? -18.313 -3.414 61.078 1.00 75.56 106 LYS A CA 1
ATOM 828 C C . LYS A 1 106 ? -18.197 -2.452 62.266 1.00 75.56 106 LYS A C 1
ATOM 830 O O . LYS A 1 106 ? -18.459 -2.868 63.391 1.00 75.56 106 LYS A O 1
ATOM 835 N N . ALA A 1 107 ? -17.849 -1.186 62.034 1.00 76.94 107 ALA A N 1
ATOM 836 C CA . ALA A 1 107 ? -17.796 -0.167 63.079 1.00 76.94 107 ALA A CA 1
ATOM 837 C C . ALA A 1 107 ? -19.197 0.178 63.619 1.00 76.94 107 ALA A C 1
ATOM 839 O O . ALA A 1 107 ? -19.365 0.291 64.835 1.00 76.94 107 ALA A O 1
ATOM 840 N N . GLU A 1 108 ? -20.223 0.261 62.761 1.00 75.38 108 GLU A N 1
ATOM 841 C CA . GLU A 1 108 ? -21.621 0.334 63.217 1.00 75.38 108 GLU A CA 1
ATOM 842 C C . GLU A 1 108 ? -21.988 -0.881 64.082 1.00 75.38 108 GLU A C 1
ATOM 844 O O . GLU A 1 108 ? -22.532 -0.708 65.172 1.00 75.38 108 GLU A O 1
ATOM 849 N N . GLN A 1 109 ? -21.639 -2.101 63.654 1.00 71.94 109 GLN A N 1
ATOM 850 C CA . GLN A 1 109 ? -21.923 -3.320 64.417 1.00 71.94 109 GLN A CA 1
ATOM 851 C C . GLN A 1 109 ? -21.225 -3.334 65.790 1.00 71.94 109 GLN A C 1
ATOM 853 O O . GLN A 1 109 ? -21.848 -3.700 66.785 1.00 71.94 109 GLN A O 1
ATOM 858 N N . GLU A 1 110 ? -19.960 -2.913 65.871 1.00 75.06 110 GLU A N 1
ATOM 859 C CA . GLU A 1 110 ? -19.215 -2.798 67.135 1.00 75.06 110 GLU A CA 1
ATOM 860 C C . GLU A 1 110 ? -19.818 -1.723 68.059 1.00 75.06 110 GLU A C 1
ATOM 862 O O . GLU A 1 110 ? -19.930 -1.942 69.266 1.00 75.06 110 GLU A O 1
ATOM 867 N N . THR A 1 111 ? -20.311 -0.616 67.495 1.00 77.50 111 THR A N 1
ATOM 868 C CA . THR A 1 111 ? -21.018 0.438 68.246 1.00 77.50 111 THR A CA 1
ATOM 869 C C . THR A 1 111 ? -22.346 -0.077 68.816 1.00 77.50 111 THR A C 1
ATOM 871 O O . THR A 1 111 ? -22.606 0.068 70.009 1.00 77.50 111 THR A O 1
ATOM 874 N N . TRP A 1 112 ? -23.151 -0.774 68.003 1.00 75.44 112 TRP A N 1
ATOM 875 C CA . TRP A 1 112 ? -24.414 -1.396 68.432 1.00 75.44 112 TRP A CA 1
ATOM 876 C C . TRP A 1 112 ? -24.229 -2.453 69.529 1.00 75.44 112 TRP A C 1
ATOM 878 O O . TRP A 1 112 ? -25.120 -2.632 70.362 1.00 75.44 112 TRP A O 1
ATOM 888 N N . VAL A 1 113 ? -23.096 -3.165 69.543 1.00 70.50 113 VAL A N 1
ATOM 889 C CA . VAL A 1 113 ? -22.751 -4.103 70.624 1.00 70.50 113 VAL A CA 1
ATOM 890 C C . VAL A 1 113 ? -22.430 -3.348 71.919 1.00 70.50 113 VAL A C 1
ATOM 892 O O . VAL A 1 113 ? -22.944 -3.733 72.967 1.00 70.50 113 VAL A O 1
ATOM 895 N N . SER A 1 114 ? -21.686 -2.239 71.854 1.00 75.00 114 SER A N 1
ATOM 896 C CA . SER A 1 114 ? -21.409 -1.389 73.025 1.00 75.00 114 SER A CA 1
ATOM 897 C C . SER A 1 114 ? -22.694 -0.811 73.640 1.00 75.00 114 SER A C 1
ATOM 899 O O . SER A 1 114 ? -22.914 -0.937 74.844 1.00 75.00 114 SER A O 1
ATOM 901 N N . ASP A 1 115 ? -23.594 -0.260 72.816 1.00 71.06 115 ASP A N 1
ATOM 902 C CA . ASP A 1 115 ? -24.898 0.261 73.264 1.00 71.06 115 ASP A CA 1
ATOM 903 C C . ASP A 1 115 ? -25.780 -0.834 73.903 1.00 71.06 115 ASP A C 1
ATOM 905 O O . ASP A 1 115 ? -26.603 -0.570 74.791 1.00 71.06 115 ASP A O 1
ATOM 909 N N . LEU A 1 116 ? -25.620 -2.088 73.461 1.00 65.31 116 LEU A N 1
ATOM 910 C CA . LEU A 1 116 ? -26.273 -3.264 74.039 1.00 65.31 116 LEU A CA 1
ATOM 911 C C . LEU A 1 116 ? -25.715 -3.613 75.424 1.00 65.31 116 LEU A C 1
ATOM 913 O O . LEU A 1 116 ? -26.506 -3.888 76.330 1.00 65.31 116 LEU A O 1
ATOM 917 N N . GLU A 1 117 ? -24.395 -3.584 75.605 1.00 72.12 117 GLU A N 1
ATOM 918 C CA . GLU A 1 117 ? -23.739 -3.859 76.889 1.00 72.12 117 GLU A CA 1
ATOM 919 C C . GLU A 1 117 ? -24.081 -2.787 77.940 1.00 72.12 117 GLU A C 1
ATOM 921 O O . GLU A 1 117 ? -24.520 -3.133 79.043 1.00 72.12 117 GLU A O 1
ATOM 926 N N . ASP A 1 118 ? -24.037 -1.500 77.578 1.00 73.62 118 ASP A N 1
ATOM 927 C CA . ASP A 1 118 ? -24.475 -0.396 78.448 1.00 73.62 118 ASP A CA 1
ATOM 928 C C . ASP A 1 118 ? -25.969 -0.501 78.809 1.00 73.62 118 ASP A C 1
ATOM 930 O O . ASP A 1 118 ? -26.365 -0.315 79.968 1.00 73.62 118 ASP A O 1
ATOM 934 N N . SER A 1 119 ? -26.818 -0.880 77.845 1.00 70.12 119 SER A N 1
ATOM 935 C CA . SER A 1 119 ? -28.247 -1.134 78.083 1.00 70.12 119 SER A CA 1
ATOM 936 C C . SER A 1 119 ? -28.493 -2.279 79.074 1.00 70.12 119 SER A C 1
ATOM 938 O O . SER A 1 119 ? -29.443 -2.223 79.861 1.00 70.12 119 SER A O 1
ATOM 940 N N . ILE A 1 120 ? -27.663 -3.326 79.047 1.00 69.56 120 ILE A N 1
ATOM 941 C CA . ILE A 1 120 ? -27.732 -4.452 79.990 1.00 69.56 120 ILE A CA 1
ATOM 942 C C . ILE A 1 120 ? -27.275 -3.994 81.381 1.00 69.56 120 ILE A C 1
ATOM 944 O O . ILE A 1 120 ? -28.000 -4.203 82.357 1.00 69.56 120 ILE A O 1
ATOM 948 N N . HIS A 1 121 ? -26.150 -3.281 81.471 1.00 72.44 121 HIS A N 1
ATOM 949 C CA . HIS A 1 121 ? -25.623 -2.758 82.732 1.00 72.44 121 HIS A CA 1
ATOM 950 C C . HIS A 1 121 ? -26.613 -1.799 83.429 1.00 72.44 121 HIS A C 1
ATOM 952 O O . HIS A 1 121 ? -26.830 -1.884 84.642 1.00 72.44 121 HIS A O 1
ATOM 958 N N . LEU A 1 122 ? -27.302 -0.938 82.669 1.00 72.44 122 LEU A N 1
ATOM 959 C CA . LEU A 1 122 ? -28.393 -0.095 83.178 1.00 72.44 122 LEU A CA 1
ATOM 960 C C . LEU A 1 122 ? -29.581 -0.912 83.716 1.00 72.44 122 LEU A C 1
ATOM 962 O O . LEU A 1 122 ? -30.138 -0.576 84.765 1.00 72.44 122 LEU A O 1
ATOM 966 N N . LEU A 1 123 ? -29.969 -1.998 83.038 1.00 67.75 123 LEU A N 1
ATOM 967 C CA . LEU A 1 123 ? -31.046 -2.876 83.505 1.00 67.75 123 LEU A CA 1
ATOM 968 C C . LEU A 1 123 ? -30.683 -3.606 84.804 1.00 67.75 123 LEU A C 1
ATOM 970 O O . LEU A 1 123 ? -31.551 -3.743 85.671 1.00 67.75 123 LEU A O 1
ATOM 974 N N . ASP A 1 124 ? -29.430 -4.032 84.967 1.00 72.12 124 ASP A N 1
ATOM 975 C CA . ASP A 1 124 ? -28.949 -4.671 86.196 1.00 72.12 124 ASP A CA 1
ATOM 976 C C . ASP A 1 124 ? -28.784 -3.685 87.359 1.00 72.12 124 ASP A C 1
ATOM 978 O O . ASP A 1 124 ? -29.191 -3.998 88.483 1.00 72.12 124 ASP A O 1
ATOM 982 N N . LYS A 1 125 ? -28.362 -2.441 87.098 1.00 76.31 125 LYS A N 1
ATOM 983 C CA . LYS A 1 125 ? -28.416 -1.360 88.097 1.00 76.31 125 LYS A CA 1
ATOM 984 C C . LYS A 1 125 ? -29.845 -1.126 88.602 1.00 76.31 125 LYS A C 1
ATOM 986 O O . LYS A 1 125 ? -30.080 -1.138 89.810 1.00 76.31 125 LYS A O 1
ATOM 991 N N . CYS A 1 126 ? -30.827 -1.023 87.702 1.00 68.25 126 CYS A N 1
ATOM 992 C CA . CYS A 1 126 ? -32.233 -0.882 88.096 1.00 68.25 126 CYS A CA 1
ATOM 993 C C . CYS A 1 126 ? -32.811 -2.129 88.798 1.00 68.25 126 CYS A C 1
ATOM 995 O O . CYS A 1 126 ? -33.767 -2.005 89.568 1.00 68.25 126 CYS A O 1
ATOM 997 N N . ARG A 1 127 ? -32.270 -3.335 88.559 1.00 69.38 127 ARG A N 1
ATOM 998 C CA . ARG A 1 127 ? -32.622 -4.548 89.326 1.00 69.38 127 ARG A CA 1
ATOM 999 C C . ARG A 1 127 ? -32.108 -4.454 90.767 1.00 69.38 127 ARG A C 1
ATOM 1001 O O . ARG A 1 127 ? -32.874 -4.748 91.683 1.00 69.38 127 ARG A O 1
ATOM 1008 N N . ALA A 1 128 ? -30.869 -3.999 90.967 1.00 72.25 128 ALA A N 1
ATOM 1009 C CA . ALA A 1 128 ? -30.284 -3.796 92.293 1.00 72.25 128 ALA A CA 1
ATOM 1010 C C . ALA A 1 128 ? -31.035 -2.718 93.099 1.00 72.25 128 ALA A C 1
ATOM 1012 O O . ALA A 1 128 ? -31.472 -2.982 94.219 1.00 72.25 128 ALA A O 1
ATOM 1013 N N . GLU A 1 129 ? -31.286 -1.549 92.500 1.00 73.81 129 GLU A N 1
ATOM 1014 C CA . GLU A 1 129 ? -32.057 -0.457 93.121 1.00 73.81 129 GLU A CA 1
ATOM 1015 C C . GLU A 1 129 ? -33.478 -0.907 93.510 1.00 73.81 129 GLU A C 1
ATOM 1017 O O . GLU A 1 129 ? -33.958 -0.606 94.606 1.00 73.81 129 GLU A O 1
ATOM 1022 N N . LYS A 1 130 ? -34.147 -1.698 92.654 1.00 69.19 130 LYS A N 1
ATOM 1023 C CA . LYS A 1 130 ? -35.458 -2.284 92.972 1.00 69.19 130 LYS A CA 1
ATOM 1024 C C . LYS A 1 130 ? -35.382 -3.235 94.172 1.00 69.19 130 LYS A C 1
ATOM 1026 O O . LYS A 1 130 ? -36.256 -3.169 95.034 1.00 69.19 130 LYS A O 1
ATOM 1031 N N . ALA A 1 131 ? -34.369 -4.099 94.244 1.00 69.81 131 ALA A N 1
ATOM 1032 C CA . ALA A 1 131 ? -34.194 -5.020 95.368 1.00 69.81 131 ALA A CA 1
ATOM 1033 C C . ALA A 1 131 ? -33.946 -4.271 96.693 1.00 69.81 131 ALA A C 1
ATOM 1035 O O . ALA A 1 131 ? -34.514 -4.634 97.724 1.00 69.81 131 ALA A O 1
ATOM 1036 N N . GLU A 1 132 ? -33.178 -3.179 96.662 1.00 69.25 132 GLU A N 1
ATOM 1037 C CA . GLU A 1 132 ? -32.946 -2.321 97.828 1.00 69.25 132 GLU A CA 1
ATOM 1038 C C . GLU A 1 132 ? -34.239 -1.631 98.306 1.00 69.25 132 GLU A C 1
ATOM 1040 O O . GLU A 1 132 ? -34.544 -1.635 99.502 1.00 69.25 132 GLU A O 1
ATOM 1045 N N . PHE A 1 133 ? -35.054 -1.106 97.383 1.00 63.12 133 PHE A N 1
ATOM 1046 C CA . PHE A 1 133 ? -36.372 -0.552 97.714 1.00 63.12 133 PHE A CA 1
ATOM 1047 C C . PHE A 1 133 ? -37.332 -1.607 98.281 1.00 63.12 133 PHE A C 1
ATOM 1049 O O . PHE A 1 133 ? -38.046 -1.325 99.244 1.00 63.12 133 PHE A O 1
ATOM 1056 N N . GLN A 1 134 ? -37.336 -2.827 97.734 1.00 60.72 134 GLN A N 1
ATOM 1057 C CA . GLN A 1 134 ? -38.165 -3.925 98.246 1.00 60.72 134 GLN A CA 1
ATOM 1058 C C . GLN A 1 134 ? -37.728 -4.390 99.646 1.00 60.72 134 GLN A C 1
ATOM 1060 O O . GLN A 1 134 ? -38.583 -4.769 100.442 1.00 60.72 134 GLN A O 1
ATOM 1065 N N . SER A 1 135 ? -36.436 -4.289 99.979 1.00 62.84 135 SER A N 1
ATOM 1066 C CA . SER A 1 135 ? -35.924 -4.488 101.344 1.00 62.84 135 SER A CA 1
ATOM 1067 C C . SER A 1 135 ? -36.411 -3.391 102.307 1.00 62.84 135 SER A C 1
ATOM 1069 O O . SER A 1 135 ? -36.938 -3.680 103.382 1.00 62.84 135 SER A O 1
ATOM 1071 N N . LYS A 1 136 ? -36.319 -2.118 101.898 1.00 58.91 136 LYS A N 1
ATOM 1072 C CA . LYS A 1 136 ? -36.707 -0.957 102.724 1.00 58.91 136 LYS A CA 1
ATOM 1073 C C . LYS A 1 136 ? -38.219 -0.815 102.950 1.00 58.91 136 LYS A C 1
ATOM 1075 O O . LYS A 1 136 ? -38.625 -0.239 103.954 1.00 58.91 136 LYS A O 1
ATOM 1080 N N . ALA A 1 137 ? -39.058 -1.349 102.062 1.00 55.66 137 ALA A N 1
ATOM 1081 C CA . ALA A 1 137 ? -40.518 -1.224 102.139 1.00 55.66 137 ALA A CA 1
ATOM 1082 C C . ALA A 1 137 ? -41.197 -2.073 103.242 1.00 55.66 137 ALA A C 1
ATOM 1084 O O . ALA A 1 137 ? -42.410 -1.985 103.417 1.00 55.66 137 ALA A O 1
ATOM 1085 N N . ALA A 1 138 ? -40.453 -2.891 103.994 1.00 52.88 138 ALA A N 1
ATOM 1086 C CA . ALA A 1 138 ? -41.016 -3.836 104.966 1.00 52.88 138 ALA A CA 1
ATOM 1087 C C . ALA A 1 138 ? -41.537 -3.215 106.289 1.00 52.88 138 ALA A C 1
ATOM 1089 O O . ALA A 1 138 ? -42.088 -3.950 107.110 1.00 52.88 138 ALA A O 1
ATOM 1090 N N . GLY A 1 139 ? -41.353 -1.905 106.512 1.00 52.16 139 GLY A N 1
ATOM 1091 C CA . GLY A 1 139 ? -41.558 -1.239 107.810 1.00 52.16 139 GLY A CA 1
ATOM 1092 C C . GLY A 1 139 ? -43.010 -0.930 108.213 1.00 52.16 139 GLY A C 1
ATOM 1093 O O . GLY A 1 139 ? -43.472 -1.422 109.240 1.00 52.16 139 GLY A O 1
ATOM 1094 N N . ASP A 1 140 ? -43.729 -0.113 107.432 1.00 52.03 140 ASP A N 1
ATOM 1095 C CA . ASP A 1 140 ? -44.956 0.574 107.886 1.00 52.03 140 ASP A CA 1
ATOM 1096 C C . ASP A 1 140 ? -46.242 0.125 107.162 1.00 52.03 140 ASP A C 1
ATOM 1098 O O . ASP A 1 140 ? -46.353 0.191 105.934 1.00 52.03 140 ASP A O 1
ATOM 1102 N N . ARG A 1 141 ? -47.261 -0.284 107.936 1.00 53.28 141 ARG A N 1
ATOM 1103 C CA . ARG A 1 141 ? -48.517 -0.894 107.442 1.00 53.28 141 ARG A CA 1
ATOM 1104 C C . ARG A 1 141 ? -49.790 -0.083 107.757 1.00 53.28 141 ARG A C 1
ATOM 1106 O O . ARG A 1 141 ? -49.788 0.872 108.533 1.00 53.28 141 ARG A O 1
ATOM 1113 N N . VAL A 1 142 ? -50.915 -0.543 107.206 1.00 52.00 142 VAL A N 1
ATOM 1114 C CA . VAL A 1 142 ? -52.323 -0.210 107.516 1.00 52.00 142 VAL A CA 1
ATOM 1115 C C . VAL A 1 142 ? -52.878 1.071 106.883 1.00 52.00 142 VAL A C 1
ATOM 1117 O O . VAL A 1 142 ? -53.940 1.013 106.265 1.00 52.00 142 VAL A O 1
ATOM 1120 N N . LYS A 1 143 ? -52.209 2.232 106.970 1.00 47.94 143 LYS A N 1
ATOM 1121 C CA . LYS A 1 143 ? -52.622 3.420 106.169 1.00 47.94 143 LYS A CA 1
ATOM 1122 C C . LYS A 1 143 ? -51.963 3.478 104.793 1.00 47.94 143 LYS A C 1
ATOM 1124 O O . LYS A 1 143 ? -52.477 4.143 103.894 1.00 47.94 143 LYS A O 1
ATOM 1129 N N . SER A 1 144 ? -50.850 2.775 104.634 1.00 51.81 144 SER A N 1
ATOM 1130 C CA . SER A 1 144 ? -50.158 2.565 103.370 1.00 51.81 144 SER A CA 1
ATOM 1131 C C . SER A 1 144 ? -50.946 1.610 102.463 1.00 51.81 144 SER A C 1
ATOM 1133 O O . SER A 1 144 ? -51.161 1.940 101.302 1.00 51.81 144 SER A O 1
ATOM 1135 N N . ASP A 1 145 ? -51.467 0.504 102.998 1.00 54.47 145 ASP A N 1
ATOM 1136 C CA . ASP A 1 145 ? -52.051 -0.647 102.286 1.00 54.47 145 ASP A CA 1
ATOM 1137 C C . ASP A 1 145 ? -52.999 -0.300 101.113 1.00 54.47 145 ASP A C 1
ATOM 1139 O O . ASP A 1 145 ? -52.773 -0.748 99.994 1.00 54.47 145 ASP A O 1
ATOM 1143 N N . ASN A 1 146 ? -54.015 0.556 101.290 1.00 58.06 146 ASN A N 1
ATOM 1144 C CA . ASN A 1 146 ? -54.926 0.922 100.183 1.00 58.06 146 ASN A CA 1
ATOM 1145 C C . ASN A 1 146 ? -54.263 1.790 99.093 1.00 58.06 146 ASN A C 1
ATOM 1147 O O . ASN A 1 146 ? -54.653 1.731 97.926 1.00 58.06 146 ASN A O 1
ATOM 1151 N N . ARG A 1 147 ? -53.267 2.608 99.459 1.00 58.28 147 ARG A N 1
ATOM 1152 C CA . ARG A 1 147 ? -52.456 3.398 98.515 1.00 58.28 147 ARG A CA 1
ATOM 1153 C C . ARG A 1 147 ? -51.434 2.490 97.825 1.00 58.28 147 ARG A C 1
ATOM 1155 O O . ARG A 1 147 ? -51.239 2.624 96.622 1.00 58.28 147 ARG A O 1
ATOM 1162 N N . ILE A 1 148 ? -50.858 1.541 98.568 1.00 60.88 148 ILE A N 1
ATOM 1163 C CA . ILE A 1 148 ? -50.010 0.455 98.073 1.00 60.88 148 ILE A CA 1
ATOM 1164 C C . ILE A 1 148 ? -50.787 -0.348 97.032 1.00 60.88 148 ILE A C 1
ATOM 1166 O O . ILE A 1 148 ? -50.394 -0.307 95.881 1.00 60.88 148 ILE A O 1
ATOM 1170 N N . SER A 1 149 ? -51.949 -0.930 97.326 1.00 68.56 149 SER A N 1
ATOM 1171 C CA . SER A 1 149 ? -52.690 -1.742 96.344 1.00 68.56 149 SER A CA 1
ATOM 1172 C C . SER A 1 149 ? -53.372 -0.959 95.213 1.00 68.56 149 SER A C 1
ATOM 1174 O O . SER A 1 149 ? -54.004 -1.559 94.338 1.00 68.56 149 SER A O 1
ATOM 1176 N N . ALA A 1 150 ? -53.246 0.370 95.177 1.00 69.25 150 ALA A N 1
ATOM 1177 C CA . ALA A 1 150 ? -53.451 1.172 93.968 1.00 69.25 150 ALA A CA 1
ATOM 1178 C C . ALA A 1 150 ? -52.140 1.291 93.167 1.00 69.25 150 ALA A C 1
ATOM 1180 O O . ALA A 1 150 ? -52.102 0.929 91.991 1.00 69.25 150 ALA A O 1
ATOM 1181 N N . LEU A 1 151 ? -51.051 1.693 93.831 1.00 66.31 151 LEU A N 1
ATOM 1182 C CA . LEU A 1 151 ? -49.704 1.777 93.259 1.00 66.31 151 LEU A CA 1
ATOM 1183 C C . LEU A 1 151 ? -49.171 0.422 92.766 1.00 66.31 151 LEU A C 1
ATOM 1185 O O . LEU A 1 151 ? -48.438 0.400 91.794 1.00 66.31 151 LEU A O 1
ATOM 1189 N N . GLU A 1 152 ? -49.553 -0.708 93.361 1.00 70.25 152 GLU A N 1
ATOM 1190 C CA . GLU A 1 152 ? -49.216 -2.067 92.919 1.00 70.25 152 GLU A CA 1
ATOM 1191 C C . GLU A 1 152 ? -49.916 -2.416 91.606 1.00 70.25 152 GLU A C 1
ATOM 1193 O O . GLU A 1 152 ? -49.322 -3.084 90.765 1.00 70.25 152 GLU A O 1
ATOM 1198 N N . ARG A 1 153 ? -51.151 -1.940 91.394 1.00 74.00 153 ARG A N 1
ATOM 1199 C CA . ARG A 1 153 ? -51.875 -2.129 90.127 1.00 74.00 153 ARG A CA 1
ATOM 1200 C C . ARG A 1 153 ? -51.311 -1.241 89.023 1.00 74.00 153 ARG A C 1
ATOM 1202 O O . ARG A 1 153 ? -51.135 -1.723 87.907 1.00 74.00 153 ARG A O 1
ATOM 1209 N N . GLU A 1 154 ? -50.947 0.005 89.325 1.00 69.75 154 GLU A N 1
ATOM 1210 C CA . GLU A 1 154 ? -50.197 0.837 88.374 1.00 69.75 154 GLU A CA 1
ATOM 1211 C C . GLU A 1 154 ? -48.792 0.278 88.116 1.00 69.75 154 GLU A C 1
ATOM 1213 O O . GLU A 1 154 ? -48.366 0.203 86.970 1.00 69.75 154 GLU A O 1
ATOM 1218 N N . LEU A 1 155 ? -48.096 -0.219 89.140 1.00 70.38 155 LEU A N 1
ATOM 1219 C CA . LEU A 1 155 ? -46.785 -0.852 89.010 1.00 70.38 155 LEU A CA 1
ATOM 1220 C C . LEU A 1 155 ? -46.860 -2.156 88.203 1.00 70.38 155 LEU A C 1
ATOM 1222 O O . LEU A 1 155 ? -45.965 -2.404 87.401 1.00 70.38 155 LEU A O 1
ATOM 1226 N N . GLN A 1 156 ? -47.914 -2.966 88.357 1.00 73.69 156 GLN A N 1
ATOM 1227 C CA . GLN A 1 156 ? -48.180 -4.127 87.500 1.00 73.69 156 GLN A CA 1
ATOM 1228 C C . GLN A 1 156 ? -48.470 -3.704 86.057 1.00 73.69 156 GLN A C 1
ATOM 1230 O O . GLN A 1 156 ? -47.897 -4.291 85.141 1.00 73.69 156 GLN A O 1
ATOM 1235 N N . LYS A 1 157 ? -49.285 -2.662 85.834 1.00 74.88 157 LYS A N 1
ATOM 1236 C CA . LYS A 1 157 ? -49.553 -2.116 84.493 1.00 74.88 157 LYS A CA 1
ATOM 1237 C C . LYS A 1 157 ? -48.265 -1.621 83.826 1.00 74.88 157 LYS A C 1
ATOM 1239 O O . LYS A 1 157 ? -47.948 -2.059 82.726 1.00 74.88 157 LYS A O 1
ATOM 1244 N N . CYS A 1 158 ? -47.466 -0.819 84.525 1.00 62.03 158 CYS A N 1
ATOM 1245 C CA . CYS A 1 158 ? -46.163 -0.346 84.057 1.00 62.03 158 CYS A CA 1
ATOM 1246 C C . CYS A 1 158 ? -45.146 -1.489 83.871 1.00 62.03 158 CYS A C 1
ATOM 1248 O O . CYS A 1 158 ? -44.292 -1.406 82.994 1.00 62.03 158 CYS A O 1
ATOM 1250 N N . GLN A 1 159 ? -45.218 -2.574 84.655 1.00 69.00 159 GLN A N 1
ATOM 1251 C CA . GLN A 1 159 ? -44.388 -3.771 84.452 1.00 69.00 159 GLN A CA 1
ATOM 1252 C C . GLN A 1 159 ? -44.834 -4.592 83.234 1.00 69.00 159 GLN A C 1
ATOM 1254 O O . GLN A 1 159 ? -43.971 -5.113 82.528 1.00 69.00 159 GLN A O 1
ATOM 1259 N N . ALA A 1 160 ? -46.134 -4.672 82.942 1.00 71.31 160 ALA A N 1
ATOM 1260 C CA . ALA A 1 160 ? -46.656 -5.286 81.722 1.00 71.31 160 ALA A CA 1
ATOM 1261 C C . ALA A 1 160 ? -46.273 -4.462 80.480 1.00 71.31 160 ALA A C 1
ATOM 1263 O O . ALA A 1 160 ? -45.646 -4.991 79.566 1.00 71.31 160 ALA A O 1
ATOM 1264 N N . GLU A 1 161 ? -46.524 -3.149 80.498 1.00 69.81 161 GLU A N 1
ATOM 1265 C CA . GLU A 1 161 ? -46.138 -2.217 79.428 1.00 69.81 161 GLU A CA 1
ATOM 1266 C C . GLU A 1 161 ? -44.621 -2.227 79.190 1.00 69.81 161 GLU A C 1
ATOM 1268 O O . GLU A 1 161 ? -44.178 -2.322 78.045 1.00 69.81 161 GLU A O 1
ATOM 1273 N N . LYS A 1 162 ? -43.805 -2.247 80.255 1.00 68.50 162 LYS A N 1
ATOM 1274 C CA . LYS A 1 162 ? -42.352 -2.447 80.144 1.00 68.50 162 LYS A CA 1
ATOM 1275 C C . LYS A 1 162 ? -41.997 -3.802 79.527 1.00 68.50 162 LYS A C 1
ATOM 1277 O O . LYS A 1 162 ? -41.075 -3.855 78.720 1.00 68.50 162 LYS A O 1
ATOM 1282 N N . SER A 1 163 ? -42.699 -4.879 79.878 1.00 72.50 163 SER A N 1
ATOM 1283 C CA . SER A 1 163 ? -42.416 -6.226 79.361 1.00 72.50 163 SER A CA 1
ATOM 1284 C C . SER A 1 163 ? -42.730 -6.354 77.870 1.00 72.50 163 SER A C 1
ATOM 1286 O O . SER A 1 163 ? -41.941 -6.945 77.134 1.00 72.50 163 SER A O 1
ATOM 1288 N N . ASP A 1 164 ? -43.829 -5.763 77.398 1.00 71.25 164 ASP A N 1
ATOM 1289 C CA . ASP A 1 164 ? -44.178 -5.785 75.974 1.00 71.25 164 ASP A CA 1
ATOM 1290 C C . ASP A 1 164 ? -43.337 -4.794 75.152 1.00 71.25 164 ASP A C 1
ATOM 1292 O O . ASP A 1 164 ? -42.927 -5.132 74.040 1.00 71.25 164 ASP A O 1
ATOM 1296 N N . LEU A 1 165 ? -42.946 -3.641 75.713 1.00 67.25 165 LEU A N 1
ATOM 1297 C CA . LEU A 1 165 ? -41.917 -2.780 75.113 1.00 67.25 165 LEU A CA 1
ATOM 1298 C C . LEU A 1 165 ? -40.556 -3.491 75.029 1.00 67.25 165 LEU A C 1
ATOM 1300 O O . LEU A 1 165 ? -39.891 -3.402 74.000 1.00 67.25 165 LEU A O 1
ATOM 1304 N N . GLN A 1 166 ? -40.154 -4.245 76.060 1.00 70.38 166 GLN A N 1
ATOM 1305 C CA . GLN A 1 166 ? -38.928 -5.049 76.035 1.00 70.38 166 GLN A CA 1
ATOM 1306 C C . GLN A 1 166 ? -39.006 -6.191 75.013 1.00 70.38 166 GLN A C 1
ATOM 1308 O O . GLN A 1 166 ? -38.035 -6.405 74.291 1.00 70.38 166 GLN A O 1
ATOM 1313 N N . ARG A 1 167 ? -40.147 -6.884 74.888 1.00 74.31 167 ARG A N 1
ATOM 1314 C CA . ARG A 1 167 ? -40.372 -7.893 73.836 1.00 74.31 167 ARG A CA 1
ATOM 1315 C C . ARG A 1 167 ? -40.293 -7.292 72.441 1.00 74.31 167 ARG A C 1
ATOM 1317 O O . ARG A 1 167 ? -39.613 -7.855 71.589 1.00 74.31 167 ARG A O 1
ATOM 1324 N N . LYS A 1 168 ? -40.952 -6.153 72.212 1.00 71.00 168 LYS A N 1
ATOM 1325 C CA . LYS A 1 168 ? -40.921 -5.469 70.919 1.00 71.00 168 LYS A CA 1
ATOM 1326 C C . LYS A 1 168 ? -39.496 -5.027 70.577 1.00 71.00 168 LYS A C 1
ATOM 1328 O O . LYS A 1 168 ? -38.961 -5.460 69.568 1.00 71.00 168 LYS A O 1
ATOM 1333 N N . ALA A 1 169 ? -38.826 -4.314 71.481 1.00 65.25 169 ALA A N 1
ATOM 1334 C CA . ALA A 1 169 ? -37.436 -3.898 71.295 1.00 65.25 169 ALA A CA 1
ATOM 1335 C C . ALA A 1 169 ? -36.433 -5.068 71.211 1.00 65.25 169 ALA A C 1
ATOM 1337 O O . ALA A 1 169 ? -35.309 -4.862 70.763 1.00 65.25 169 ALA A O 1
ATOM 1338 N N . ALA A 1 170 ? -36.779 -6.279 71.661 1.00 70.31 170 ALA A N 1
ATOM 1339 C CA . ALA A 1 170 ? -35.970 -7.485 71.459 1.00 70.31 170 ALA A CA 1
ATOM 1340 C C . ALA A 1 170 ? -36.245 -8.163 70.105 1.00 70.31 170 ALA A C 1
ATOM 1342 O O . ALA A 1 170 ? -35.314 -8.680 69.493 1.00 70.31 170 ALA A O 1
ATOM 1343 N N . LYS A 1 171 ? -37.493 -8.137 69.616 1.00 75.50 171 LYS A N 1
ATOM 1344 C CA . LYS A 1 171 ? -37.848 -8.597 68.265 1.00 75.50 171 LYS A CA 1
ATOM 1345 C C . LYS A 1 171 ? -37.227 -7.692 67.205 1.00 75.50 171 LYS A C 1
ATOM 1347 O O . LYS A 1 171 ? -36.527 -8.195 66.334 1.00 75.50 171 LYS A O 1
ATOM 1352 N N . ASP A 1 172 ? -37.445 -6.385 67.323 1.00 71.44 172 ASP A N 1
ATOM 1353 C CA . ASP A 1 172 ? -36.992 -5.389 66.351 1.00 71.44 172 ASP A CA 1
ATOM 1354 C C . ASP A 1 172 ? -35.448 -5.446 66.229 1.00 71.44 172 ASP A C 1
ATOM 1356 O O . ASP A 1 172 ? -34.925 -5.665 65.140 1.00 71.44 172 ASP A O 1
ATOM 1360 N N . ARG A 1 173 ? -34.714 -5.467 67.360 1.00 69.12 173 ARG A N 1
ATOM 1361 C CA . ARG A 1 173 ? -33.247 -5.676 67.372 1.00 69.12 173 ARG A CA 1
ATOM 1362 C C . ARG A 1 173 ? -32.781 -7.020 66.800 1.00 69.12 173 ARG A C 1
ATOM 1364 O O . ARG A 1 173 ? -31.665 -7.087 66.293 1.00 69.12 173 ARG A O 1
ATOM 1371 N N . LYS A 1 174 ? -33.580 -8.093 66.883 1.00 77.75 174 LYS A N 1
ATOM 1372 C CA . LYS A 1 174 ? -33.219 -9.366 66.233 1.00 77.75 174 LYS A CA 1
ATOM 1373 C C . LYS A 1 174 ? -33.370 -9.262 64.717 1.00 77.75 174 LYS A C 1
ATOM 1375 O O . LYS A 1 174 ? -32.501 -9.736 63.998 1.00 77.75 174 LYS A O 1
ATOM 1380 N N . GLU A 1 175 ? -34.443 -8.634 64.244 1.00 74.25 175 GLU A N 1
ATOM 1381 C CA . GLU A 1 175 ? -34.672 -8.419 62.813 1.00 74.25 175 GLU A CA 1
ATOM 1382 C C . GLU A 1 175 ? -33.590 -7.509 62.206 1.00 74.25 175 GLU A C 1
ATOM 1384 O O . GLU A 1 175 ? -33.113 -7.800 61.111 1.00 74.25 175 GLU A O 1
ATOM 1389 N N . ASP A 1 176 ? -33.108 -6.503 62.945 1.00 72.25 176 ASP A N 1
ATOM 1390 C CA . ASP A 1 176 ? -31.944 -5.700 62.547 1.00 72.25 176 ASP A CA 1
ATOM 1391 C C . ASP A 1 176 ? -30.631 -6.511 62.547 1.00 72.25 176 ASP A C 1
ATOM 1393 O O . ASP A 1 176 ? -29.885 -6.461 61.568 1.00 72.25 176 ASP A O 1
ATOM 1397 N N . TYR A 1 177 ? -30.354 -7.319 63.581 1.00 74.25 177 TYR A N 1
ATOM 1398 C CA . TYR A 1 177 ? -29.142 -8.156 63.637 1.00 74.25 177 TYR A CA 1
ATOM 1399 C C . TYR A 1 177 ? -29.096 -9.208 62.516 1.00 74.25 177 TYR A C 1
ATOM 1401 O O . TYR A 1 177 ? -28.081 -9.341 61.828 1.00 74.25 177 TYR A O 1
ATOM 1409 N N . ASP A 1 178 ? -30.199 -9.932 62.296 1.00 76.44 178 ASP A N 1
ATOM 1410 C CA . ASP A 1 178 ? -30.326 -10.927 61.224 1.00 76.44 178 ASP A CA 1
ATOM 1411 C C . ASP A 1 178 ? -30.120 -10.264 59.843 1.00 76.44 178 ASP A C 1
ATOM 1413 O O . ASP A 1 178 ? -29.481 -10.836 58.956 1.00 76.44 178 ASP A O 1
ATOM 1417 N N . ARG A 1 179 ? -30.600 -9.023 59.674 1.00 76.94 179 ARG A N 1
ATOM 1418 C CA . ARG A 1 179 ? -30.461 -8.233 58.443 1.00 76.94 179 ARG A CA 1
ATOM 1419 C C . ARG A 1 179 ? -29.037 -7.719 58.218 1.00 76.94 179 ARG A C 1
ATOM 1421 O O . ARG A 1 179 ? -28.547 -7.809 57.094 1.00 76.94 179 ARG A O 1
ATOM 1428 N N . ILE A 1 180 ? -28.359 -7.228 59.258 1.00 71.69 180 ILE A N 1
ATOM 1429 C CA . ILE A 1 180 ? -26.940 -6.837 59.188 1.00 71.69 180 ILE A CA 1
ATOM 1430 C C . ILE A 1 180 ? -26.079 -8.065 58.865 1.00 71.69 180 ILE A C 1
ATOM 1432 O O . ILE A 1 180 ? -25.236 -8.005 57.974 1.00 71.69 180 ILE A O 1
ATOM 1436 N N . SER A 1 181 ? -26.337 -9.208 59.508 1.00 75.69 181 SER A N 1
ATOM 1437 C CA . SER A 1 181 ? -25.628 -10.469 59.249 1.00 75.69 181 SER A CA 1
ATOM 1438 C C . SER A 1 181 ? -25.765 -10.938 57.790 1.00 75.69 181 SER A C 1
ATOM 1440 O O . SER A 1 181 ? -24.777 -11.335 57.160 1.00 75.69 181 SER A O 1
ATOM 1442 N N . ALA A 1 182 ? -26.966 -10.818 57.209 1.00 76.50 182 ALA A N 1
ATOM 1443 C CA . ALA A 1 182 ? -27.203 -11.097 55.793 1.00 76.50 182 ALA A CA 1
ATOM 1444 C C . ALA A 1 182 ? -26.421 -10.140 54.872 1.00 76.50 182 ALA A C 1
ATOM 1446 O O . ALA A 1 182 ? -25.696 -10.606 53.992 1.00 76.50 182 ALA A O 1
ATOM 1447 N N . LEU A 1 183 ? -26.492 -8.825 55.114 1.00 75.69 183 LEU A N 1
ATOM 1448 C CA . LEU A 1 183 ? -25.775 -7.813 54.323 1.00 75.69 183 LEU A CA 1
ATOM 1449 C C . LEU A 1 183 ? -24.252 -8.004 54.375 1.00 75.69 183 LEU A C 1
ATOM 1451 O O . LEU A 1 183 ? -23.597 -7.989 53.334 1.00 75.69 183 LEU A O 1
ATOM 1455 N N . THR A 1 184 ? -23.686 -8.252 55.559 1.00 75.56 184 THR A N 1
ATOM 1456 C CA . THR A 1 184 ? -22.254 -8.546 55.730 1.00 75.56 184 THR A CA 1
ATOM 1457 C C . THR A 1 184 ? -21.842 -9.797 54.951 1.00 75.56 184 THR A C 1
ATOM 1459 O O . THR A 1 184 ? -20.774 -9.814 54.337 1.00 75.56 184 THR A O 1
ATOM 1462 N N . SER A 1 185 ? -22.698 -10.824 54.910 1.00 76.38 185 SER A N 1
ATOM 1463 C CA . SER A 1 185 ? -22.456 -12.060 54.153 1.00 76.38 185 SER A CA 1
ATOM 1464 C C . SER A 1 185 ? -22.477 -11.829 52.636 1.00 76.38 185 SER A C 1
ATOM 1466 O O . SER A 1 185 ? -21.561 -12.263 51.933 1.00 76.38 185 SER A O 1
ATOM 1468 N N . GLU A 1 186 ? -23.471 -11.096 52.122 1.00 79.69 186 GLU A N 1
ATOM 1469 C CA . GLU A 1 186 ? -23.536 -10.707 50.706 1.00 79.69 186 GLU A CA 1
ATOM 1470 C C . GLU A 1 186 ? -22.310 -9.872 50.304 1.00 79.69 186 GLU A C 1
ATOM 1472 O O . GLU A 1 186 ? -21.647 -10.182 49.307 1.00 79.69 186 GLU A O 1
ATOM 1477 N N . LEU A 1 187 ? -21.937 -8.876 51.116 1.00 77.12 187 LEU A N 1
ATOM 1478 C CA . LEU A 1 187 ? -20.779 -8.017 50.863 1.00 77.12 187 LEU A CA 1
ATOM 1479 C C . LEU A 1 187 ? -19.464 -8.817 50.832 1.00 77.12 187 LEU A C 1
ATOM 1481 O O . LEU A 1 187 ? -18.609 -8.555 49.981 1.00 77.12 187 LEU A O 1
ATOM 1485 N N . LEU A 1 188 ? -19.320 -9.830 51.698 1.00 76.25 188 LEU A N 1
ATOM 1486 C CA . LEU A 1 188 ? -18.173 -10.742 51.689 1.00 76.25 188 LEU A CA 1
ATOM 1487 C C . LEU A 1 188 ? -18.086 -11.516 50.366 1.00 76.25 188 LEU A C 1
ATOM 1489 O O . LEU A 1 188 ? -17.034 -11.519 49.730 1.00 76.25 188 LEU A O 1
ATOM 1493 N N . THR A 1 189 ? -19.193 -12.116 49.909 1.00 80.81 189 THR A N 1
ATOM 1494 C CA . THR A 1 189 ? -19.213 -12.863 48.635 1.00 80.81 189 THR A CA 1
ATOM 1495 C C . THR A 1 189 ? -18.941 -11.965 47.424 1.00 80.81 189 THR A C 1
ATOM 1497 O O . THR A 1 189 ? -18.217 -12.368 46.513 1.00 80.81 189 THR A O 1
ATOM 1500 N N . SER A 1 190 ? -19.435 -10.722 47.439 1.00 76.31 190 SER A N 1
ATOM 1501 C CA . SER A 1 190 ? -19.159 -9.708 46.414 1.00 76.31 190 SER A CA 1
ATOM 1502 C C . SER A 1 190 ? -17.674 -9.314 46.371 1.00 76.31 190 SER A C 1
ATOM 1504 O O . SER A 1 190 ? -17.066 -9.273 45.297 1.00 76.31 190 SER A O 1
ATOM 1506 N N . LYS A 1 191 ? -17.044 -9.115 47.538 1.00 76.62 191 LYS A N 1
ATOM 1507 C CA . LYS A 1 191 ? -15.601 -8.848 47.667 1.00 76.62 191 LYS A CA 1
ATOM 1508 C C . LYS A 1 191 ? -14.760 -10.008 47.123 1.00 76.62 191 LYS A C 1
ATOM 1510 O O . LYS A 1 191 ? -13.798 -9.777 46.389 1.00 76.62 191 LYS A O 1
ATOM 1515 N N . ASP A 1 192 ? -15.162 -11.241 47.414 1.00 77.31 192 ASP A N 1
ATOM 1516 C CA . ASP A 1 192 ? -14.512 -12.466 46.942 1.00 77.31 192 ASP A CA 1
ATOM 1517 C C . ASP A 1 192 ? -14.615 -12.646 45.416 1.00 77.31 192 ASP A C 1
ATOM 1519 O O . ASP A 1 192 ? -13.642 -13.017 44.756 1.00 77.31 192 ASP A O 1
ATOM 1523 N N . LEU A 1 193 ? -15.786 -12.348 44.841 1.00 80.50 193 LEU A N 1
ATOM 1524 C CA . LEU A 1 193 ? -16.025 -12.359 43.395 1.00 80.50 193 LEU A CA 1
ATOM 1525 C C . LEU A 1 193 ? -15.215 -11.272 42.676 1.00 80.50 193 LEU A C 1
ATOM 1527 O O . LEU A 1 193 ? -14.594 -11.555 41.649 1.00 80.50 193 LEU A O 1
ATOM 1531 N N . SER A 1 194 ? -15.169 -10.056 43.231 1.00 74.88 194 SER A N 1
ATOM 1532 C CA . SER A 1 194 ? -14.369 -8.952 42.686 1.00 74.88 194 SER A CA 1
ATOM 1533 C C . SER A 1 194 ? -12.873 -9.286 42.697 1.00 74.88 194 SER A C 1
ATOM 1535 O O . SER A 1 194 ? -12.209 -9.180 41.666 1.00 74.88 194 SER A O 1
ATOM 1537 N N . SER A 1 195 ? -12.373 -9.822 43.818 1.00 77.38 195 SER A N 1
ATOM 1538 C CA . SER A 1 195 ? -10.986 -10.281 43.963 1.00 77.38 195 SER A CA 1
ATOM 1539 C C . SER A 1 195 ? -10.629 -11.356 42.926 1.00 77.38 195 SER A C 1
ATOM 1541 O O . SER A 1 195 ? -9.645 -11.220 42.203 1.00 77.38 195 SER A O 1
ATOM 1543 N N . LYS A 1 196 ? -11.483 -12.379 42.749 1.00 82.75 196 LYS A N 1
ATOM 1544 C CA . LYS A 1 196 ? -11.301 -13.428 41.724 1.00 82.75 196 LYS A CA 1
ATOM 1545 C C . LYS A 1 196 ? -11.294 -12.875 40.294 1.00 82.75 196 LYS A C 1
ATOM 1547 O O . LYS A 1 196 ? -10.550 -13.393 39.460 1.00 82.75 196 LYS A O 1
ATOM 1552 N N . LYS A 1 197 ? -12.075 -11.827 39.998 1.00 81.00 197 LYS A N 1
ATOM 1553 C CA . LYS A 1 197 ? -12.033 -11.162 38.687 1.00 81.00 197 LYS A CA 1
ATOM 1554 C C . LYS A 1 197 ? -10.745 -10.354 38.502 1.00 81.00 197 LYS A C 1
ATOM 1556 O O . LYS A 1 197 ? -10.106 -10.485 37.460 1.00 81.00 197 LYS A O 1
ATOM 1561 N N . LEU A 1 198 ? -10.328 -9.585 39.511 1.00 78.06 198 LEU A N 1
ATOM 1562 C CA . LEU A 1 198 ? -9.071 -8.828 39.503 1.00 78.06 198 LEU A CA 1
ATOM 1563 C C . LEU A 1 198 ? -7.870 -9.748 39.215 1.00 78.06 198 LEU A C 1
ATOM 1565 O O . LEU A 1 198 ? -7.040 -9.443 38.360 1.00 78.06 198 LEU A O 1
ATOM 1569 N N . ASP A 1 199 ? -7.837 -10.913 39.862 1.00 78.81 199 ASP A N 1
ATOM 1570 C CA . ASP A 1 199 ? -6.826 -11.962 39.689 1.00 78.81 199 ASP A CA 1
ATOM 1571 C C . ASP A 1 199 ? -6.791 -12.551 38.262 1.00 78.81 199 ASP A C 1
ATOM 1573 O O . ASP A 1 199 ? -5.740 -12.982 37.777 1.00 78.81 199 ASP A O 1
ATOM 1577 N N . GLY A 1 200 ? -7.943 -12.591 37.585 1.00 80.31 200 GLY A N 1
ATOM 1578 C CA . GLY A 1 200 ? -8.081 -13.008 36.189 1.00 80.31 200 GLY A CA 1
ATOM 1579 C C . GLY A 1 200 ? -7.547 -11.958 35.215 1.00 80.31 200 GLY A C 1
ATOM 1580 O O . GLY A 1 200 ? -6.689 -12.265 34.384 1.00 80.31 200 GLY A O 1
ATOM 1581 N N . GLU A 1 201 ? -7.985 -10.706 35.362 1.00 76.56 201 GLU A N 1
ATOM 1582 C CA . GLU A 1 201 ? -7.557 -9.599 34.497 1.00 76.56 201 GLU A CA 1
ATOM 1583 C C . GLU A 1 201 ? -6.060 -9.280 34.657 1.00 76.56 201 GLU A C 1
ATOM 1585 O O . GLU A 1 201 ? -5.369 -9.027 33.669 1.00 76.56 201 GLU A O 1
ATOM 1590 N N . GLN A 1 202 ? -5.496 -9.395 35.868 1.00 77.00 202 GLN A N 1
ATOM 1591 C CA . GLN A 1 202 ? -4.046 -9.269 36.074 1.00 77.00 202 GLN A CA 1
ATOM 1592 C C . GLN A 1 202 ? -3.249 -10.355 35.330 1.00 77.00 202 GLN A C 1
ATOM 1594 O O . GLN A 1 202 ? -2.195 -10.063 34.753 1.00 77.00 202 GLN A O 1
ATOM 1599 N N . LYS A 1 203 ? -3.748 -11.599 35.279 1.00 84.12 203 LYS A N 1
ATOM 1600 C CA . LYS A 1 203 ? -3.119 -12.685 34.504 1.00 84.12 203 LYS A CA 1
ATOM 1601 C C . LYS A 1 203 ? -3.231 -12.435 32.998 1.00 84.12 203 LYS A C 1
ATOM 1603 O O . LYS A 1 203 ? -2.254 -12.658 32.282 1.00 84.12 203 LYS A O 1
ATOM 1608 N N . LEU A 1 204 ? -4.363 -11.916 32.516 1.00 76.31 204 LEU A N 1
ATOM 1609 C CA . LEU A 1 204 ? -4.535 -11.511 31.115 1.00 76.31 204 LEU A CA 1
ATOM 1610 C C . LEU A 1 204 ? -3.577 -10.371 30.731 1.00 76.31 204 LEU A C 1
ATOM 1612 O O . LEU A 1 204 ? -2.852 -10.498 29.742 1.00 76.31 204 LEU A O 1
ATOM 1616 N N . ALA A 1 205 ? -3.485 -9.316 31.546 1.00 71.44 205 ALA A N 1
ATOM 1617 C CA . ALA A 1 205 ? -2.555 -8.207 31.337 1.00 71.44 205 ALA A CA 1
ATOM 1618 C C . ALA A 1 205 ? -1.084 -8.670 31.337 1.00 71.44 205 ALA A C 1
ATOM 1620 O O . ALA A 1 205 ? -0.318 -8.301 30.446 1.00 71.44 205 ALA A O 1
ATOM 1621 N N . SER A 1 206 ? -0.691 -9.535 32.280 1.00 79.31 206 SER A N 1
ATOM 1622 C CA . SER A 1 206 ? 0.659 -10.119 32.335 1.00 79.31 206 SER A CA 1
ATOM 1623 C C . SER A 1 206 ? 0.981 -10.960 31.090 1.00 79.31 206 SER A C 1
ATOM 1625 O O . SER A 1 206 ? 2.046 -10.814 30.484 1.00 79.31 206 SER A O 1
ATOM 1627 N N . ASN A 1 207 ? 0.039 -11.789 30.629 1.00 80.12 207 ASN A N 1
ATOM 1628 C CA . ASN A 1 207 ? 0.191 -12.560 29.393 1.00 80.12 207 ASN A CA 1
ATOM 1629 C C . ASN A 1 207 ? 0.309 -11.659 28.149 1.00 80.12 207 ASN A C 1
ATOM 1631 O O . ASN A 1 207 ? 1.140 -11.928 27.278 1.00 80.12 207 ASN A O 1
ATOM 1635 N N . ALA A 1 208 ? -0.457 -10.565 28.079 1.00 72.56 208 ALA A N 1
ATOM 1636 C CA . ALA A 1 208 ? -0.361 -9.584 26.999 1.00 72.56 208 ALA A CA 1
ATOM 1637 C C . ALA A 1 208 ? 1.006 -8.875 26.988 1.00 72.56 208 ALA A C 1
ATOM 1639 O O . ALA A 1 208 ? 1.652 -8.820 25.942 1.00 72.56 208 ALA A O 1
ATOM 1640 N N . ILE A 1 209 ? 1.509 -8.430 28.148 1.00 76.94 209 ILE A N 1
ATOM 1641 C CA . ILE A 1 209 ? 2.851 -7.834 28.298 1.00 76.94 209 ILE A CA 1
ATOM 1642 C C . ILE A 1 209 ? 3.942 -8.809 27.826 1.00 76.94 209 ILE A C 1
ATOM 1644 O O . ILE A 1 209 ? 4.817 -8.431 27.045 1.00 76.94 209 ILE A O 1
ATOM 1648 N N . ASN A 1 210 ? 3.855 -10.084 28.215 1.00 81.75 210 ASN A N 1
ATOM 1649 C CA . ASN A 1 210 ? 4.789 -11.120 27.765 1.00 81.75 210 ASN A CA 1
ATOM 1650 C C . ASN A 1 210 ? 4.717 -11.376 26.244 1.00 81.75 210 ASN A C 1
ATOM 1652 O O . ASN A 1 210 ? 5.750 -11.611 25.611 1.00 81.75 210 ASN A O 1
ATOM 1656 N N . LYS A 1 211 ? 3.528 -11.290 25.627 1.00 81.44 211 LYS A N 1
ATOM 1657 C CA . LYS A 1 211 ? 3.353 -11.374 24.164 1.00 81.44 211 LYS A CA 1
ATOM 1658 C C . LYS A 1 211 ? 3.974 -10.166 23.448 1.00 81.44 211 LYS A C 1
ATOM 1660 O O . LYS A 1 211 ? 4.718 -10.354 22.488 1.00 81.44 211 LYS A O 1
ATOM 1665 N N . ILE A 1 212 ? 3.731 -8.949 23.944 1.00 76.75 212 ILE A N 1
ATOM 1666 C CA . ILE A 1 212 ? 4.327 -7.701 23.428 1.00 76.75 212 ILE A CA 1
ATOM 1667 C C . ILE A 1 212 ? 5.859 -7.767 23.505 1.00 76.75 212 ILE A C 1
ATOM 1669 O O . ILE A 1 212 ? 6.537 -7.386 22.552 1.00 76.75 212 ILE A O 1
ATOM 1673 N N . GLY A 1 213 ? 6.414 -8.295 24.602 1.00 80.12 213 GLY A N 1
ATOM 1674 C CA . GLY A 1 213 ? 7.857 -8.479 24.777 1.00 80.12 213 GLY A CA 1
ATOM 1675 C C . GLY A 1 213 ? 8.492 -9.370 23.703 1.00 80.12 213 GLY A C 1
ATOM 1676 O O . GLY A 1 213 ? 9.540 -9.014 23.164 1.00 80.12 213 GLY A O 1
ATOM 1677 N N . LYS A 1 214 ? 7.836 -10.482 23.338 1.00 82.94 214 LYS A N 1
ATOM 1678 C CA . LYS A 1 214 ? 8.281 -11.364 22.243 1.00 82.94 214 LYS A CA 1
ATOM 1679 C C . LYS A 1 214 ? 8.222 -10.655 20.889 1.00 82.94 214 LYS A C 1
ATOM 1681 O O . LYS A 1 214 ? 9.261 -10.488 20.259 1.00 82.94 214 LYS A O 1
ATOM 1686 N N . LEU A 1 215 ? 7.055 -10.117 20.517 1.00 76.56 215 LEU A N 1
ATOM 1687 C CA . LEU A 1 215 ? 6.865 -9.401 19.246 1.00 76.56 215 LEU A CA 1
ATOM 1688 C C . LEU A 1 215 ? 7.838 -8.217 19.082 1.00 76.56 215 LEU A C 1
ATOM 1690 O O . LEU A 1 215 ? 8.340 -7.965 17.992 1.00 76.56 215 LEU A O 1
ATOM 1694 N N . SER A 1 216 ? 8.157 -7.509 20.170 1.00 79.81 216 SER A N 1
ATOM 1695 C CA . SER A 1 216 ? 9.134 -6.410 20.185 1.00 79.81 216 SER A CA 1
ATOM 1696 C C . SER A 1 216 ? 10.570 -6.867 19.886 1.00 79.81 216 SER A C 1
ATOM 1698 O O . SER A 1 216 ? 11.343 -6.109 19.299 1.00 79.81 216 SER A O 1
ATOM 1700 N N . ASN A 1 217 ? 10.940 -8.098 20.253 1.00 83.25 217 ASN A N 1
ATOM 1701 C CA . ASN A 1 217 ? 12.238 -8.679 19.907 1.00 83.25 217 ASN A CA 1
ATOM 1702 C C . ASN A 1 217 ? 12.243 -9.227 18.474 1.00 83.25 217 ASN A C 1
ATOM 1704 O O . ASN A 1 217 ? 13.188 -8.954 17.734 1.00 83.25 217 ASN A O 1
ATOM 1708 N N . ASP A 1 218 ? 11.170 -9.905 18.058 1.00 77.00 218 ASP A N 1
ATOM 1709 C CA . ASP A 1 218 ? 11.020 -10.430 16.696 1.00 77.00 218 ASP A CA 1
ATOM 1710 C C . ASP A 1 218 ? 11.089 -9.293 15.657 1.00 77.00 218 ASP A C 1
ATOM 1712 O O . ASP A 1 218 ? 11.815 -9.389 14.666 1.00 77.00 218 ASP A O 1
ATOM 1716 N N . VAL A 1 219 ? 10.410 -8.167 15.921 1.00 74.94 219 VAL A N 1
ATOM 1717 C CA . VAL A 1 219 ? 10.487 -6.942 15.103 1.00 74.94 219 VAL A CA 1
ATOM 1718 C C . VAL A 1 219 ? 11.931 -6.441 14.987 1.00 74.94 219 VAL A C 1
ATOM 1720 O O . VAL A 1 219 ? 12.406 -6.250 13.869 1.00 74.94 219 VAL A O 1
ATOM 1723 N N . LYS A 1 220 ? 12.672 -6.312 16.097 1.00 79.62 220 LYS A N 1
ATOM 1724 C CA . LYS A 1 220 ? 14.081 -5.868 16.068 1.00 79.62 220 LYS A CA 1
ATOM 1725 C C . LYS A 1 220 ? 14.980 -6.806 15.261 1.00 79.62 220 LYS A C 1
ATOM 1727 O O . LYS A 1 220 ? 15.862 -6.336 14.544 1.00 79.62 220 LYS A O 1
ATOM 1732 N N . GLU A 1 221 ? 14.770 -8.120 15.349 1.00 81.75 221 GLU A N 1
ATOM 1733 C CA . GLU A 1 221 ? 15.527 -9.094 14.553 1.00 81.75 221 GLU A CA 1
ATOM 1734 C C . GLU A 1 221 ? 15.270 -8.893 13.048 1.00 81.75 221 GLU A C 1
ATOM 1736 O O . GLU A 1 221 ? 16.210 -8.867 12.246 1.00 81.75 221 GLU A O 1
ATOM 1741 N N . LYS A 1 222 ? 14.007 -8.681 12.650 1.00 78.12 222 LYS A N 1
ATOM 1742 C CA . LYS A 1 222 ? 13.643 -8.426 11.246 1.00 78.12 222 LYS A CA 1
ATOM 1743 C C . LYS A 1 222 ? 14.100 -7.053 10.750 1.00 78.12 222 LYS A C 1
ATOM 1745 O O . LYS A 1 222 ? 14.526 -6.950 9.599 1.00 78.12 222 LYS A O 1
ATOM 1750 N N . GLU A 1 223 ? 14.116 -6.026 11.597 1.00 76.94 223 GLU A N 1
ATOM 1751 C CA . GLU A 1 223 ? 14.733 -4.728 11.286 1.00 76.94 223 GLU A CA 1
ATOM 1752 C C . GLU A 1 223 ? 16.237 -4.873 11.007 1.00 76.94 223 GLU A C 1
ATOM 1754 O O . GLU A 1 223 ? 16.717 -4.403 9.971 1.00 76.94 223 GLU A O 1
ATOM 1759 N N . GLN A 1 224 ? 16.975 -5.592 11.861 1.00 84.25 224 GLN A N 1
ATOM 1760 C CA . GLN A 1 224 ? 18.406 -5.864 11.665 1.00 84.25 224 GLN A CA 1
ATOM 1761 C C . GLN A 1 224 ? 18.673 -6.683 10.391 1.00 84.25 224 GLN A C 1
ATOM 1763 O O . GLN A 1 224 ? 19.592 -6.365 9.628 1.00 84.25 224 GLN A O 1
ATOM 1768 N N . GLN A 1 225 ? 17.842 -7.691 10.101 1.00 79.44 225 GLN A N 1
ATOM 1769 C CA . GLN A 1 225 ? 17.929 -8.474 8.861 1.00 79.44 225 GLN A CA 1
ATOM 1770 C C . GLN A 1 225 ? 17.701 -7.598 7.619 1.00 79.44 225 GLN A C 1
ATOM 1772 O O . GLN A 1 225 ? 18.475 -7.683 6.663 1.00 79.44 225 GLN A O 1
ATOM 1777 N N . ILE A 1 226 ? 16.726 -6.681 7.641 1.00 75.38 226 ILE A N 1
ATOM 1778 C CA . ILE A 1 226 ? 16.528 -5.706 6.556 1.00 75.38 226 ILE A CA 1
ATOM 1779 C C . ILE A 1 226 ? 17.684 -4.698 6.472 1.00 75.38 226 ILE A C 1
ATOM 1781 O O . ILE A 1 226 ? 18.062 -4.308 5.365 1.00 75.38 226 ILE A O 1
ATOM 1785 N N . GLN A 1 227 ? 18.284 -4.278 7.586 1.00 81.00 227 GLN A N 1
ATOM 1786 C CA . GLN A 1 227 ? 19.439 -3.373 7.575 1.00 81.00 227 GLN A CA 1
ATOM 1787 C C . GLN A 1 227 ? 20.668 -4.030 6.918 1.00 81.00 227 GLN A C 1
ATOM 1789 O O . GLN A 1 227 ? 21.324 -3.403 6.083 1.00 81.00 227 GLN A O 1
ATOM 1794 N N . CYS A 1 228 ? 20.926 -5.307 7.216 1.00 80.12 228 CYS A N 1
ATOM 1795 C CA . CYS A 1 228 ? 21.967 -6.113 6.570 1.00 80.12 228 CYS A CA 1
ATOM 1796 C C . CYS A 1 228 ? 21.673 -6.354 5.074 1.00 80.12 228 CYS A C 1
ATOM 1798 O O . CYS A 1 228 ? 22.543 -6.188 4.216 1.00 80.12 228 CYS A O 1
ATOM 1800 N N . MET A 1 229 ? 20.419 -6.659 4.728 1.00 76.38 229 MET A N 1
ATOM 1801 C CA . MET A 1 229 ? 20.002 -6.838 3.333 1.00 76.38 229 MET A CA 1
ATOM 1802 C C . MET A 1 229 ? 20.159 -5.537 2.522 1.00 76.38 229 MET A C 1
ATOM 1804 O O . MET A 1 229 ? 20.609 -5.570 1.377 1.00 76.38 229 MET A O 1
ATOM 1808 N N . ASN A 1 230 ? 19.874 -4.380 3.132 1.00 77.69 230 ASN A N 1
ATOM 1809 C CA . ASN A 1 230 ? 20.086 -3.058 2.536 1.00 77.69 230 ASN A CA 1
ATOM 1810 C C . ASN A 1 230 ? 21.566 -2.733 2.285 1.00 77.69 230 ASN A C 1
ATOM 1812 O O . ASN A 1 230 ? 21.877 -2.162 1.240 1.00 77.69 230 ASN A O 1
ATOM 1816 N N . SER A 1 231 ? 22.483 -3.046 3.208 1.00 81.38 231 SER A N 1
ATOM 1817 C CA . SER A 1 231 ? 23.913 -2.775 2.985 1.00 81.38 231 SER A CA 1
ATOM 1818 C C . SER A 1 231 ? 24.475 -3.653 1.863 1.00 81.38 231 SER A C 1
ATOM 1820 O O . SER A 1 231 ? 25.166 -3.136 0.984 1.00 81.38 231 SER A O 1
ATOM 1822 N N . SER A 1 232 ? 24.077 -4.930 1.808 1.00 80.75 232 SER A N 1
ATOM 1823 C CA . SER A 1 232 ? 24.396 -5.818 0.683 1.00 80.75 232 SER A CA 1
ATOM 1824 C C . SER A 1 232 ? 23.829 -5.293 -0.644 1.00 80.75 232 SER A C 1
ATOM 1826 O O . SER A 1 232 ? 24.555 -5.215 -1.632 1.00 80.75 232 SER A O 1
ATOM 1828 N N . LEU A 1 233 ? 22.567 -4.844 -0.676 1.00 76.62 233 LEU A N 1
ATOM 1829 C CA . LEU A 1 233 ? 21.955 -4.256 -1.875 1.00 76.62 233 LEU A CA 1
ATOM 1830 C C . LEU A 1 233 ? 22.683 -2.992 -2.364 1.00 76.62 233 LEU A C 1
ATOM 1832 O O . LEU A 1 233 ? 22.855 -2.841 -3.570 1.00 76.62 233 LEU A O 1
ATOM 1836 N N . ARG A 1 234 ? 23.162 -2.118 -1.465 1.00 80.44 234 ARG A N 1
ATOM 1837 C CA . ARG A 1 234 ? 23.970 -0.937 -1.840 1.00 80.44 234 ARG A CA 1
ATOM 1838 C C . ARG A 1 234 ? 25.334 -1.323 -2.407 1.00 80.44 234 ARG A C 1
ATOM 1840 O O . ARG A 1 234 ? 25.732 -0.787 -3.435 1.00 80.44 234 ARG A O 1
ATOM 1847 N N . GLN A 1 235 ? 26.028 -2.272 -1.774 1.00 82.56 235 GLN A N 1
ATOM 1848 C CA . GLN A 1 235 ? 27.293 -2.803 -2.294 1.00 82.56 235 GLN A CA 1
ATOM 1849 C C . GLN A 1 235 ? 27.099 -3.397 -3.697 1.00 82.56 235 GLN A C 1
ATOM 1851 O O . GLN A 1 235 ? 27.932 -3.190 -4.579 1.00 82.56 235 GLN A O 1
ATOM 1856 N N . LYS A 1 236 ? 25.975 -4.092 -3.916 1.00 77.69 236 LYS A N 1
ATOM 1857 C CA . LYS A 1 236 ? 25.630 -4.665 -5.217 1.00 77.69 236 LYS A CA 1
ATOM 1858 C C . LYS A 1 236 ? 25.296 -3.614 -6.277 1.00 77.69 236 LYS A C 1
ATOM 1860 O O . LYS A 1 236 ? 25.785 -3.701 -7.400 1.00 77.69 236 LYS A O 1
ATOM 1865 N N . ASP A 1 237 ? 24.515 -2.594 -5.929 1.00 78.06 237 ASP A N 1
ATOM 1866 C CA . ASP A 1 237 ? 24.226 -1.480 -6.839 1.00 78.06 237 ASP A CA 1
ATOM 1867 C C . ASP A 1 237 ? 25.514 -0.731 -7.233 1.00 78.06 237 ASP A C 1
ATOM 1869 O O . ASP A 1 237 ? 25.698 -0.367 -8.393 1.00 78.06 237 ASP A O 1
ATOM 1873 N N . GLN A 1 238 ? 26.475 -0.588 -6.315 1.00 83.25 238 GLN A N 1
ATOM 1874 C CA . GLN A 1 238 ? 27.773 0.008 -6.637 1.00 83.25 238 GLN A CA 1
ATOM 1875 C C . GLN A 1 238 ? 28.600 -0.858 -7.608 1.00 83.25 238 GLN A C 1
ATOM 1877 O O . GLN A 1 238 ? 29.072 -0.331 -8.614 1.00 83.25 238 GLN A O 1
ATOM 1882 N N . GLN A 1 239 ? 28.681 -2.179 -7.397 1.00 79.62 239 GLN A N 1
ATOM 1883 C CA . GLN A 1 239 ? 29.309 -3.108 -8.357 1.00 79.62 239 GLN A CA 1
ATOM 1884 C C . GLN A 1 239 ? 28.669 -3.028 -9.755 1.00 79.62 239 GLN A C 1
ATOM 1886 O O . GLN A 1 239 ? 29.376 -3.029 -10.764 1.00 79.62 239 GLN A O 1
ATOM 1891 N N . LEU A 1 240 ? 27.337 -2.926 -9.823 1.00 76.25 240 LEU A N 1
ATOM 1892 C CA . LEU A 1 240 ? 26.590 -2.779 -11.074 1.00 76.25 240 LEU A CA 1
ATOM 1893 C C . LEU A 1 240 ? 26.964 -1.478 -11.810 1.00 76.25 240 LEU A C 1
ATOM 1895 O O . LEU A 1 240 ? 27.204 -1.491 -13.018 1.00 76.25 240 LEU A O 1
ATOM 1899 N N . ASN A 1 241 ? 27.064 -0.364 -11.078 1.00 78.69 241 ASN A N 1
ATOM 1900 C CA . ASN A 1 241 ? 27.495 0.927 -11.618 1.00 78.69 241 ASN A CA 1
ATOM 1901 C C . ASN A 1 241 ? 28.964 0.912 -12.086 1.00 78.69 241 ASN A C 1
ATOM 1903 O O . ASN A 1 241 ? 29.291 1.538 -13.097 1.00 78.69 241 ASN A O 1
ATOM 1907 N N . ASP A 1 242 ? 29.847 0.201 -11.383 1.00 82.50 242 ASP A N 1
ATOM 1908 C CA . ASP A 1 242 ? 31.262 0.080 -11.747 1.00 82.50 242 ASP A CA 1
ATOM 1909 C C . ASP A 1 242 ? 31.439 -0.733 -13.048 1.00 82.50 242 ASP A C 1
ATOM 1911 O O . ASP A 1 242 ? 32.117 -0.273 -13.970 1.00 82.50 242 ASP A O 1
ATOM 1915 N N . LEU A 1 243 ? 30.741 -1.871 -13.186 1.00 79.12 243 LEU A N 1
ATOM 1916 C CA . LEU A 1 243 ? 30.685 -2.651 -14.435 1.00 79.12 243 LEU A CA 1
ATOM 1917 C C . LEU A 1 243 ? 30.126 -1.835 -15.611 1.00 79.12 243 LEU A C 1
ATOM 1919 O O . LEU A 1 243 ? 30.634 -1.921 -16.731 1.00 79.12 243 LEU A O 1
ATOM 1923 N N . TRP A 1 244 ? 29.102 -1.010 -15.370 1.00 78.31 244 TRP A N 1
ATOM 1924 C CA . TRP A 1 244 ? 28.515 -0.170 -16.416 1.00 78.31 244 TRP A CA 1
ATOM 1925 C C . TRP A 1 244 ? 29.498 0.890 -16.936 1.00 78.31 244 TRP A C 1
ATOM 1927 O O . TRP A 1 244 ? 29.554 1.134 -18.143 1.00 78.31 244 TRP A O 1
ATOM 1937 N N . ARG A 1 245 ? 30.330 1.479 -16.060 1.00 83.75 245 ARG A N 1
ATOM 1938 C CA . ARG A 1 245 ? 31.409 2.394 -16.479 1.00 83.75 245 ARG A CA 1
ATOM 1939 C C . ARG A 1 245 ? 32.465 1.685 -17.329 1.00 83.75 245 ARG A C 1
ATOM 1941 O O . ARG A 1 245 ? 32.927 2.268 -18.309 1.00 83.75 245 ARG A O 1
ATOM 1948 N N . GLU A 1 246 ? 32.799 0.432 -17.020 1.00 81.50 246 GLU A N 1
ATOM 1949 C CA . GLU A 1 246 ? 33.740 -0.342 -17.838 1.00 81.50 246 GLU A CA 1
ATOM 1950 C C . GLU A 1 246 ? 33.173 -0.660 -19.233 1.00 81.50 246 GLU A C 1
ATOM 1952 O O . GLU A 1 246 ? 33.886 -0.499 -20.222 1.00 81.50 246 GLU A O 1
ATOM 1957 N N . ILE A 1 247 ? 31.875 -0.966 -19.364 1.00 78.06 247 ILE A N 1
ATOM 1958 C CA . ILE A 1 247 ? 31.222 -1.079 -20.685 1.00 78.06 247 ILE A CA 1
ATOM 1959 C C . ILE A 1 247 ? 31.352 0.219 -21.501 1.00 78.06 247 ILE A C 1
ATOM 1961 O O . ILE A 1 247 ? 31.642 0.159 -22.697 1.00 78.06 247 ILE A O 1
ATOM 1965 N N . GLN A 1 248 ? 31.185 1.401 -20.895 1.00 81.75 248 GLN A N 1
ATOM 1966 C CA . GLN A 1 248 ? 31.386 2.674 -21.611 1.00 81.75 248 GLN A CA 1
ATOM 1967 C C . GLN A 1 248 ? 32.854 2.868 -22.047 1.00 81.75 248 GLN A C 1
ATOM 1969 O O . GLN A 1 248 ? 33.134 3.387 -23.135 1.00 81.75 248 GLN A O 1
ATOM 1974 N N . ARG A 1 249 ? 33.813 2.390 -21.243 1.00 86.12 249 ARG A N 1
ATOM 1975 C CA . ARG A 1 249 ? 35.247 2.412 -21.573 1.00 86.12 249 ARG A CA 1
ATOM 1976 C C . ARG A 1 249 ? 35.602 1.451 -22.716 1.00 86.12 249 ARG A C 1
ATOM 1978 O O . ARG A 1 249 ? 36.394 1.807 -23.585 1.00 86.12 249 ARG A O 1
ATOM 1985 N N . LEU A 1 250 ? 34.992 0.267 -22.764 1.00 79.75 250 LEU A N 1
ATOM 1986 C CA . LEU A 1 250 ? 35.179 -0.695 -23.857 1.00 79.75 250 LEU A CA 1
ATOM 1987 C C . LEU A 1 250 ? 34.518 -0.218 -25.161 1.00 79.75 250 LEU A C 1
ATOM 1989 O O . LEU A 1 250 ? 35.128 -0.314 -26.224 1.00 79.75 250 LEU A O 1
ATOM 1993 N N . ASN A 1 251 ? 33.328 0.386 -25.089 1.00 79.44 251 ASN A N 1
ATOM 1994 C CA . ASN A 1 251 ? 32.647 0.933 -26.267 1.00 79.44 251 ASN A CA 1
ATOM 1995 C C . ASN A 1 251 ? 33.388 2.127 -26.895 1.00 79.44 251 ASN A C 1
ATOM 1997 O O . ASN A 1 251 ? 33.441 2.239 -28.120 1.00 79.44 251 ASN A O 1
ATOM 2001 N N . SER A 1 252 ? 34.019 2.992 -26.093 1.00 86.00 252 SER A N 1
ATOM 2002 C CA . SER A 1 252 ? 34.863 4.070 -26.639 1.00 86.00 252 SER A CA 1
ATOM 2003 C C . SER A 1 252 ? 36.161 3.547 -27.278 1.00 86.00 252 SER A C 1
ATOM 2005 O O . SER A 1 252 ? 36.582 4.077 -28.308 1.00 86.00 252 SER A O 1
ATOM 2007 N N . LYS A 1 253 ? 36.748 2.455 -26.759 1.00 83.75 253 LYS A N 1
ATOM 2008 C CA . LYS A 1 253 ? 37.856 1.737 -27.420 1.00 83.75 253 LYS A CA 1
ATOM 2009 C C . LYS A 1 253 ? 37.452 1.133 -28.769 1.00 83.75 253 LYS A C 1
ATOM 2011 O O . LYS A 1 253 ? 38.133 1.382 -29.760 1.00 83.75 253 LYS A O 1
ATOM 2016 N N . ASP A 1 254 ? 36.353 0.380 -28.823 1.00 79.31 254 ASP A N 1
ATOM 2017 C CA . ASP A 1 254 ? 35.836 -0.219 -30.065 1.00 79.31 254 ASP A CA 1
ATOM 2018 C C . ASP A 1 254 ? 35.520 0.861 -31.116 1.00 79.31 254 ASP A C 1
ATOM 2020 O O . ASP A 1 254 ? 35.919 0.739 -32.274 1.00 79.31 254 ASP A O 1
ATOM 2024 N N . ALA A 1 255 ? 34.914 1.984 -30.712 1.00 81.19 255 ALA A N 1
ATOM 2025 C CA . ALA A 1 255 ? 34.713 3.133 -31.596 1.00 81.19 255 ALA A CA 1
ATOM 2026 C C . ALA A 1 255 ? 36.035 3.677 -32.180 1.00 81.19 255 ALA A C 1
ATOM 2028 O O . ALA A 1 255 ? 36.102 3.938 -33.384 1.00 81.19 255 ALA A O 1
ATOM 2029 N N . ASN A 1 256 ? 37.091 3.790 -31.364 1.00 87.56 256 ASN A N 1
ATOM 2030 C CA . ASN A 1 256 ? 38.403 4.275 -31.801 1.00 87.56 256 ASN A CA 1
ATOM 2031 C C . ASN A 1 256 ? 39.110 3.294 -32.762 1.00 87.56 256 ASN A C 1
ATOM 2033 O O . ASN A 1 256 ? 39.607 3.703 -33.814 1.00 87.56 256 ASN A O 1
ATOM 2037 N N . ILE A 1 257 ? 39.084 1.989 -32.459 1.00 79.31 257 ILE A N 1
ATOM 2038 C CA . ILE A 1 257 ? 39.631 0.937 -33.336 1.00 79.31 257 ILE A CA 1
ATOM 2039 C C . ILE A 1 257 ? 38.891 0.927 -34.683 1.00 79.31 257 ILE A C 1
ATOM 2041 O O . ILE A 1 257 ? 39.520 0.855 -35.740 1.00 79.31 257 ILE A O 1
ATOM 2045 N N . ARG A 1 258 ? 37.559 1.089 -34.680 1.00 75.00 258 ARG A N 1
ATOM 2046 C CA . ARG A 1 258 ? 36.755 1.217 -35.910 1.00 75.00 258 ARG A CA 1
ATOM 2047 C C . ARG A 1 258 ? 37.092 2.468 -36.723 1.00 75.00 258 ARG A C 1
ATOM 2049 O O . ARG A 1 258 ? 37.015 2.404 -37.950 1.00 75.00 258 ARG A O 1
ATOM 2056 N N . SER A 1 259 ? 37.438 3.594 -36.092 1.00 85.06 259 SER A N 1
ATOM 2057 C CA . SER A 1 259 ? 37.868 4.792 -36.828 1.00 85.06 259 SER A CA 1
ATOM 2058 C C . SER A 1 259 ? 39.263 4.651 -37.433 1.00 85.06 259 SER A C 1
ATOM 2060 O O . SER A 1 259 ? 39.460 5.092 -38.564 1.00 85.06 259 SER A O 1
ATOM 2062 N N . GLU A 1 260 ? 40.205 3.994 -36.753 1.00 83.94 260 GLU A N 1
ATOM 2063 C CA . GLU A 1 260 ? 41.561 3.833 -37.291 1.00 83.94 260 GLU A CA 1
ATOM 2064 C C . GLU A 1 260 ? 41.621 2.759 -38.387 1.00 83.94 260 GLU A C 1
ATOM 2066 O O . GLU A 1 260 ? 42.172 2.998 -39.457 1.00 83.94 260 GLU A O 1
ATOM 2071 N N . ASN A 1 261 ? 40.919 1.633 -38.214 1.00 76.12 261 ASN A N 1
ATOM 2072 C CA . ASN A 1 261 ? 40.772 0.623 -39.271 1.00 76.12 261 ASN A CA 1
ATOM 2073 C C . ASN A 1 261 ? 40.140 1.235 -40.544 1.00 76.12 261 ASN A C 1
ATOM 2075 O O . ASN A 1 261 ? 40.587 0.970 -41.659 1.00 76.12 261 ASN A O 1
ATOM 2079 N N . ARG A 1 262 ? 39.167 2.150 -40.386 1.00 82.25 262 ARG A N 1
ATOM 2080 C CA . ARG A 1 262 ? 38.603 2.929 -41.501 1.00 82.25 262 ARG A CA 1
ATOM 2081 C C . ARG A 1 262 ? 39.653 3.820 -42.177 1.00 82.25 262 ARG A C 1
ATOM 2083 O O . ARG A 1 262 ? 39.747 3.776 -43.399 1.00 82.25 262 ARG A O 1
ATOM 2090 N N . ARG A 1 263 ? 40.455 4.579 -41.419 1.00 88.06 263 ARG A N 1
ATOM 2091 C CA . ARG A 1 263 ? 41.546 5.415 -41.964 1.00 88.06 263 ARG A CA 1
ATOM 2092 C C . ARG A 1 263 ? 42.555 4.592 -42.763 1.00 88.06 263 ARG A C 1
ATOM 2094 O O . ARG A 1 263 ? 42.910 4.989 -43.870 1.00 88.06 263 ARG A O 1
ATOM 2101 N N . ILE A 1 264 ? 42.969 3.434 -42.246 1.00 78.56 264 ILE A N 1
ATOM 2102 C CA . ILE A 1 264 ? 43.881 2.509 -42.937 1.00 78.56 264 ILE A CA 1
ATOM 2103 C C . ILE A 1 264 ? 43.265 2.057 -44.274 1.00 78.56 264 ILE A C 1
ATOM 2105 O O . ILE A 1 264 ? 43.906 2.164 -45.320 1.00 78.56 264 ILE A O 1
ATOM 2109 N N . VAL A 1 265 ? 41.994 1.641 -44.278 1.00 75.62 265 VAL A N 1
ATOM 2110 C CA . VAL A 1 265 ? 41.278 1.237 -45.503 1.00 75.62 265 VAL A CA 1
ATOM 2111 C C . VAL A 1 265 ? 41.112 2.399 -46.496 1.00 75.62 265 VAL A C 1
ATOM 2113 O O . VAL A 1 265 ? 41.283 2.191 -47.699 1.00 75.62 265 VAL A O 1
ATOM 2116 N N . GLU A 1 266 ? 40.826 3.617 -46.035 1.00 82.38 266 GLU A N 1
ATOM 2117 C CA . GLU A 1 266 ? 40.713 4.822 -46.874 1.00 82.38 266 GLU A CA 1
ATOM 2118 C C . GLU A 1 266 ? 42.072 5.261 -47.454 1.00 82.38 266 GLU A C 1
ATOM 2120 O O . GLU A 1 266 ? 42.146 5.692 -48.607 1.00 82.38 266 GLU A O 1
ATOM 2125 N N . ASN A 1 267 ? 43.167 5.104 -46.706 1.00 83.06 267 ASN A N 1
ATOM 2126 C CA . ASN A 1 267 ? 44.530 5.327 -47.196 1.00 83.06 267 ASN A CA 1
ATOM 2127 C C . ASN A 1 267 ? 44.889 4.324 -48.303 1.00 83.06 267 ASN A C 1
ATOM 2129 O O . ASN A 1 267 ? 45.317 4.731 -49.384 1.00 83.06 267 ASN A O 1
ATOM 2133 N N . LEU A 1 268 ? 44.630 3.032 -48.074 1.00 76.31 268 LEU A N 1
ATOM 2134 C CA . LEU A 1 268 ? 44.871 1.968 -49.054 1.00 76.31 268 LEU A CA 1
ATOM 2135 C C . LEU A 1 268 ? 44.031 2.130 -50.330 1.00 76.31 268 LEU A C 1
ATOM 2137 O O . LEU A 1 268 ? 44.521 1.838 -51.421 1.00 76.31 268 LEU A O 1
ATOM 2141 N N . HIS A 1 269 ? 42.792 2.624 -50.233 1.00 77.75 269 HIS A N 1
ATOM 2142 C CA . HIS A 1 269 ? 41.990 2.948 -51.419 1.00 77.75 269 HIS A CA 1
ATOM 2143 C C . HIS A 1 269 ? 42.570 4.131 -52.200 1.00 77.75 269 HIS A C 1
ATOM 2145 O O . HIS A 1 269 ? 42.685 4.047 -53.422 1.00 77.75 269 HIS A O 1
ATOM 2151 N N . ARG A 1 270 ? 42.974 5.213 -51.518 1.00 81.50 270 ARG A N 1
ATOM 2152 C CA . ARG A 1 270 ? 43.551 6.398 -52.176 1.00 81.50 270 ARG A CA 1
ATOM 2153 C C . ARG A 1 270 ? 44.862 6.090 -52.897 1.00 81.50 270 ARG A C 1
ATOM 2155 O O . ARG A 1 270 ? 45.045 6.552 -54.022 1.00 81.50 270 ARG A O 1
ATOM 2162 N N . GLU A 1 271 ? 45.744 5.288 -52.303 1.00 77.38 271 GLU A N 1
ATOM 2163 C CA . GLU A 1 271 ? 47.016 4.950 -52.953 1.00 77.38 271 GLU A CA 1
ATOM 2164 C C . GLU A 1 271 ? 46.840 3.917 -54.080 1.00 77.38 271 GLU A C 1
ATOM 2166 O O . GLU A 1 271 ? 47.451 4.069 -55.136 1.00 77.38 271 GLU A O 1
ATOM 2171 N N . ASN A 1 272 ? 45.914 2.953 -53.956 1.00 73.19 272 ASN A N 1
ATOM 2172 C CA . ASN A 1 272 ? 45.517 2.120 -55.102 1.00 73.19 272 ASN A CA 1
ATOM 2173 C C . ASN A 1 272 ? 44.974 2.967 -56.267 1.00 73.19 272 ASN A C 1
ATOM 2175 O O . ASN A 1 272 ? 45.354 2.733 -57.412 1.00 73.19 272 ASN A O 1
ATOM 2179 N N . HIS A 1 273 ? 44.131 3.971 -55.996 1.00 77.88 273 HIS A N 1
ATOM 2180 C CA . HIS A 1 273 ? 43.577 4.844 -57.039 1.00 77.88 273 HIS A CA 1
ATOM 2181 C C . HIS A 1 273 ? 44.680 5.639 -57.760 1.00 77.88 273 HIS A C 1
ATOM 2183 O O . HIS A 1 273 ? 44.719 5.662 -58.990 1.00 77.88 273 HIS A O 1
ATOM 2189 N N . ARG A 1 274 ? 45.647 6.192 -57.013 1.00 79.62 274 ARG A N 1
ATOM 2190 C CA . ARG A 1 274 ? 46.846 6.847 -57.571 1.00 79.62 274 ARG A CA 1
ATOM 2191 C C . ARG A 1 274 ? 47.698 5.911 -58.425 1.00 79.62 274 ARG A C 1
ATOM 2193 O O . ARG A 1 274 ? 48.191 6.322 -59.473 1.00 79.62 274 ARG A O 1
ATOM 2200 N N . LEU A 1 275 ? 47.900 4.667 -57.991 1.00 75.50 275 LEU A N 1
ATOM 2201 C CA . LEU A 1 275 ? 48.666 3.679 -58.755 1.00 75.50 275 LEU A CA 1
ATOM 2202 C C . LEU A 1 275 ? 47.941 3.295 -60.055 1.00 75.50 275 LEU A C 1
ATOM 2204 O O . LEU A 1 275 ? 48.589 3.170 -61.094 1.00 75.50 275 LEU A O 1
ATOM 2208 N N . ILE A 1 276 ? 46.609 3.184 -60.029 1.00 73.75 276 ILE A N 1
ATOM 2209 C CA . ILE A 1 276 ? 45.774 2.969 -61.223 1.00 73.75 276 ILE A CA 1
ATOM 2210 C C . ILE A 1 276 ? 45.880 4.162 -62.188 1.00 73.75 276 ILE A C 1
ATOM 2212 O O . ILE A 1 276 ? 46.123 3.957 -63.377 1.00 73.75 276 ILE A O 1
ATOM 2216 N N . GLU A 1 277 ? 45.785 5.399 -61.694 1.00 75.12 277 GLU A N 1
ATOM 2217 C CA . GLU A 1 277 ? 45.956 6.622 -62.496 1.00 75.12 277 GLU A CA 1
ATOM 2218 C C . GLU A 1 277 ? 47.352 6.714 -63.127 1.00 75.12 277 GLU A C 1
ATOM 2220 O O . GLU A 1 277 ? 47.478 6.971 -64.325 1.00 75.12 277 GLU A O 1
ATOM 2225 N N . GLN A 1 278 ? 48.413 6.446 -62.357 1.00 74.06 278 GLN A N 1
ATOM 2226 C CA . GLN A 1 278 ? 49.785 6.429 -62.873 1.00 74.06 278 GLN A CA 1
ATOM 2227 C C . GLN A 1 278 ? 49.967 5.354 -63.952 1.00 74.06 278 GLN A C 1
ATOM 2229 O O . GLN A 1 278 ? 50.579 5.624 -64.986 1.00 74.06 278 GLN A O 1
ATOM 2234 N N . LEU A 1 279 ? 49.405 4.154 -63.764 1.00 70.50 279 LEU A N 1
ATOM 2235 C CA . LEU A 1 279 ? 49.423 3.098 -64.779 1.00 70.50 279 LEU A CA 1
ATOM 2236 C C . LEU A 1 279 ? 48.650 3.503 -66.045 1.00 70.50 279 LEU A C 1
ATOM 2238 O O . LEU A 1 279 ? 49.152 3.276 -67.147 1.00 70.50 279 LEU A O 1
ATOM 2242 N N . ALA A 1 280 ? 47.487 4.147 -65.913 1.00 70.38 280 ALA A N 1
ATOM 2243 C CA . ALA A 1 280 ? 46.710 4.653 -67.044 1.00 70.38 280 ALA A CA 1
ATOM 2244 C C . ALA A 1 280 ? 47.478 5.735 -67.829 1.00 70.38 280 ALA A C 1
ATOM 2246 O O . ALA A 1 280 ? 47.625 5.624 -69.048 1.00 70.38 280 ALA A O 1
ATOM 2247 N N . HIS A 1 281 ? 48.063 6.724 -67.143 1.00 71.25 281 HIS A N 1
ATOM 2248 C CA . HIS A 1 281 ? 48.916 7.746 -67.763 1.00 71.25 281 HIS A CA 1
ATOM 2249 C C . HIS A 1 281 ? 50.144 7.149 -68.461 1.00 71.25 281 HIS A C 1
ATOM 2251 O O . HIS A 1 281 ? 50.497 7.582 -69.559 1.00 71.25 281 HIS A O 1
ATOM 2257 N N . LEU A 1 282 ? 50.781 6.131 -67.878 1.00 69.44 282 LEU A N 1
ATOM 2258 C CA . LEU A 1 282 ? 51.901 5.429 -68.509 1.00 69.44 282 LEU A CA 1
ATOM 2259 C C . LEU A 1 282 ? 51.474 4.640 -69.756 1.00 69.44 282 LEU A C 1
ATOM 2261 O O . LEU A 1 282 ? 52.232 4.605 -70.726 1.00 69.44 282 LEU A O 1
ATOM 2265 N N . GLN A 1 283 ? 50.274 4.046 -69.783 1.00 65.12 283 GLN A N 1
ATOM 2266 C CA . GLN A 1 283 ? 49.760 3.403 -70.998 1.00 65.12 283 GLN A CA 1
ATOM 2267 C C . GLN A 1 283 ? 49.410 4.426 -72.087 1.00 65.12 283 GLN A C 1
ATOM 2269 O O . GLN A 1 283 ? 49.846 4.252 -73.223 1.00 65.12 283 GLN A O 1
ATOM 2274 N N . LEU A 1 284 ? 48.732 5.527 -71.749 1.00 61.19 284 LEU A N 1
ATOM 2275 C CA . LEU A 1 284 ? 48.433 6.617 -72.690 1.00 61.19 284 LEU A CA 1
ATOM 2276 C C . LEU A 1 284 ? 49.714 7.226 -73.287 1.00 61.19 284 LEU A C 1
ATOM 2278 O O . LEU A 1 284 ? 49.823 7.381 -74.503 1.00 61.19 284 LEU A O 1
ATOM 2282 N N . THR A 1 285 ? 50.727 7.479 -72.454 1.00 59.88 285 THR A N 1
ATOM 2283 C CA . THR A 1 285 ? 52.036 8.001 -72.892 1.00 59.88 285 THR A CA 1
ATOM 2284 C C . THR A 1 285 ? 52.761 7.012 -73.813 1.00 59.88 285 THR A C 1
ATOM 2286 O O . THR A 1 285 ? 53.412 7.411 -74.781 1.00 59.88 285 THR A O 1
ATOM 2289 N N . ARG A 1 286 ? 52.626 5.704 -73.552 1.00 54.19 286 ARG A N 1
ATOM 2290 C CA . ARG A 1 286 ? 53.181 4.633 -74.393 1.00 54.19 286 ARG A CA 1
ATOM 2291 C C . ARG A 1 286 ? 52.449 4.480 -75.730 1.00 54.19 286 ARG A C 1
ATOM 2293 O O . ARG A 1 286 ? 53.096 4.163 -76.718 1.00 54.19 286 ARG A O 1
ATOM 2300 N N . VAL A 1 287 ? 51.139 4.724 -75.789 1.00 54.53 287 VAL A N 1
ATOM 2301 C CA . VAL A 1 287 ? 50.391 4.770 -77.059 1.00 54.53 287 VAL A CA 1
ATOM 2302 C C . VAL A 1 287 ? 50.821 5.988 -77.884 1.00 54.53 287 VAL A C 1
ATOM 2304 O O . VAL A 1 287 ? 51.178 5.833 -79.050 1.00 54.53 287 VAL A O 1
ATOM 2307 N N . ALA A 1 288 ? 50.894 7.172 -77.266 1.00 52.09 288 ALA A N 1
ATOM 2308 C CA . ALA A 1 288 ? 51.309 8.409 -77.935 1.00 52.09 288 ALA A CA 1
ATOM 2309 C C . ALA A 1 288 ? 52.741 8.349 -78.508 1.00 52.09 288 ALA A C 1
ATOM 2311 O O . ALA A 1 288 ? 53.006 8.897 -79.573 1.00 52.09 288 ALA A O 1
ATOM 2312 N N . THR A 1 289 ? 53.662 7.644 -77.840 1.00 52.28 289 THR A N 1
ATOM 2313 C CA . THR A 1 289 ? 55.055 7.477 -78.307 1.00 52.28 289 THR A CA 1
ATOM 2314 C C . THR A 1 289 ? 55.256 6.362 -79.338 1.00 52.28 289 THR A C 1
ATOM 2316 O O . THR A 1 289 ? 56.336 6.275 -79.916 1.00 52.28 289 THR A O 1
ATOM 2319 N N . ILE A 1 290 ? 54.245 5.527 -79.600 1.00 51.75 290 ILE A N 1
ATOM 2320 C CA . ILE A 1 290 ? 54.314 4.448 -80.602 1.00 51.75 290 ILE A CA 1
ATOM 2321 C C . ILE A 1 290 ? 53.690 4.867 -81.944 1.00 51.75 290 ILE A C 1
ATOM 2323 O O . ILE A 1 290 ? 53.994 4.246 -82.961 1.00 51.75 290 ILE A O 1
ATOM 2327 N N . ASN A 1 291 ? 52.852 5.913 -81.991 1.00 49.41 291 ASN A N 1
ATOM 2328 C CA . ASN A 1 291 ? 52.164 6.294 -83.228 1.00 49.41 291 ASN A CA 1
ATOM 2329 C C . ASN A 1 291 ? 51.965 7.825 -83.383 1.00 49.41 291 ASN A C 1
ATOM 2331 O O . ASN A 1 291 ? 50.884 8.339 -83.098 1.00 49.41 291 ASN A O 1
ATOM 2335 N N . PRO A 1 292 ? 52.985 8.574 -83.852 1.00 43.16 292 PRO A N 1
ATOM 2336 C CA . PRO A 1 292 ? 52.930 10.034 -83.988 1.00 43.16 292 PRO A CA 1
ATOM 2337 C C . PRO A 1 292 ? 52.252 10.528 -85.284 1.00 43.16 292 PRO A C 1
ATOM 2339 O O . PRO A 1 292 ? 52.346 11.709 -85.611 1.00 43.16 292 PRO A O 1
ATOM 2342 N N . SER A 1 293 ? 51.625 9.653 -86.083 1.00 43.78 293 SER A N 1
ATOM 2343 C CA . SER A 1 293 ? 51.247 9.981 -87.469 1.00 43.78 293 SER A CA 1
ATOM 2344 C C . SER A 1 293 ? 49.878 9.442 -87.894 1.00 43.78 293 SER A C 1
ATOM 2346 O O . SER A 1 293 ? 49.805 8.474 -88.649 1.00 43.78 293 SER A O 1
ATOM 2348 N N . ARG A 1 294 ? 48.797 10.114 -87.456 1.00 39.50 294 ARG A N 1
ATOM 2349 C CA . ARG A 1 294 ? 47.530 10.290 -88.214 1.00 39.50 294 ARG A CA 1
ATOM 2350 C C . ARG A 1 294 ? 46.525 11.208 -87.491 1.00 39.50 294 ARG A C 1
ATOM 2352 O O . ARG A 1 294 ? 45.477 10.770 -87.028 1.00 39.50 294 ARG A O 1
ATOM 2359 N N . GLN A 1 295 ? 46.808 12.510 -87.469 1.00 38.75 295 GLN A N 1
ATOM 2360 C CA . GLN A 1 295 ? 45.723 13.488 -87.597 1.00 38.75 295 GLN A CA 1
ATOM 2361 C C . GLN A 1 295 ? 45.459 13.668 -89.091 1.00 38.75 295 GLN A C 1
ATOM 2363 O O . GLN A 1 295 ? 46.296 14.230 -89.788 1.00 38.75 295 GLN A O 1
ATOM 2368 N N . ASP A 1 296 ? 44.378 13.065 -89.590 1.00 35.81 296 ASP A N 1
ATOM 2369 C CA . ASP A 1 296 ? 43.291 13.800 -90.255 1.00 35.81 296 ASP A CA 1
ATOM 2370 C C . ASP A 1 296 ? 42.285 12.875 -90.961 1.00 35.81 296 ASP A C 1
ATOM 2372 O O . ASP A 1 296 ? 42.628 11.824 -91.494 1.00 35.81 296 ASP A O 1
ATOM 2376 N N . GLN A 1 297 ? 41.028 13.332 -90.963 1.00 37.09 297 GLN A N 1
ATOM 2377 C CA . GLN A 1 297 ? 39.922 12.939 -91.847 1.00 37.09 297 GLN A CA 1
ATOM 2378 C C . GLN A 1 297 ? 39.636 11.434 -92.050 1.00 37.09 297 GLN A C 1
ATOM 2380 O O . GLN A 1 297 ? 40.186 10.789 -92.943 1.00 37.09 297 GLN A O 1
ATOM 2385 N N . ARG A 1 298 ? 38.553 10.952 -91.418 1.00 33.22 298 ARG A N 1
ATOM 2386 C CA . ARG A 1 298 ? 37.328 10.568 -92.159 1.00 33.22 298 ARG A CA 1
ATOM 2387 C C . ARG A 1 298 ? 36.107 10.410 -91.249 1.00 33.22 298 ARG A C 1
ATOM 2389 O O . ARG A 1 298 ? 36.217 10.422 -90.027 1.00 33.22 298 ARG A O 1
ATOM 2396 N N . THR A 1 299 ? 34.937 10.373 -91.877 1.00 36.78 299 THR A N 1
ATOM 2397 C CA . THR A 1 299 ? 33.611 10.531 -91.271 1.00 36.78 299 THR A CA 1
ATOM 2398 C C . THR A 1 299 ? 32.814 9.224 -91.197 1.00 36.78 299 THR A C 1
ATOM 2400 O O . THR A 1 299 ? 33.060 8.296 -91.959 1.00 36.78 299 THR A O 1
ATOM 2403 N N . ALA A 1 300 ? 31.779 9.259 -90.347 1.00 30.14 300 ALA A N 1
ATOM 2404 C CA . ALA A 1 300 ? 30.578 8.414 -90.339 1.00 30.14 300 ALA A CA 1
ATOM 2405 C C . ALA A 1 300 ? 30.676 6.937 -89.883 1.00 30.14 300 ALA A C 1
ATOM 2407 O O . ALA A 1 300 ? 31.464 6.148 -90.380 1.00 30.14 300 ALA A O 1
ATOM 2408 N N . SER A 1 301 ? 29.747 6.602 -88.974 1.00 31.83 301 SER A N 1
ATOM 2409 C CA . SER A 1 301 ? 28.998 5.340 -88.806 1.00 31.83 301 SER A CA 1
ATOM 2410 C C . SER A 1 301 ? 29.685 3.989 -89.060 1.00 31.83 301 SER A C 1
ATOM 2412 O O . SER A 1 301 ? 30.020 3.672 -90.198 1.00 31.83 301 SER A O 1
ATOM 2414 N N . THR A 1 302 ? 29.654 3.098 -88.054 1.00 29.00 302 THR A N 1
ATOM 2415 C CA . THR A 1 302 ? 28.873 1.828 -88.076 1.00 29.00 302 THR A CA 1
ATOM 2416 C C . THR A 1 302 ? 29.112 1.015 -86.787 1.00 29.00 302 THR A C 1
ATOM 2418 O O . THR A 1 302 ? 30.246 0.692 -86.452 1.00 29.00 302 THR A O 1
ATOM 2421 N N . GLN A 1 303 ? 28.036 0.668 -86.072 1.00 33.19 303 GLN A N 1
ATOM 2422 C CA . GLN A 1 303 ? 27.965 -0.487 -85.151 1.00 33.19 303 GLN A CA 1
ATOM 2423 C C . GLN A 1 303 ? 27.627 -1.741 -85.993 1.00 33.19 303 GLN A C 1
ATOM 2425 O O . GLN A 1 303 ? 26.916 -1.554 -86.983 1.00 33.19 303 GLN A O 1
ATOM 2430 N N . PRO A 1 304 ? 28.015 -2.992 -85.630 1.00 43.00 304 PRO A N 1
ATOM 2431 C CA . PRO A 1 304 ? 27.606 -3.529 -84.321 1.00 43.00 304 PRO A CA 1
ATOM 2432 C C . PRO A 1 304 ? 28.441 -4.694 -83.700 1.00 43.00 304 PRO A C 1
ATOM 2434 O O . PRO A 1 304 ? 29.329 -5.255 -84.325 1.00 43.00 304 PRO A O 1
ATOM 2437 N N . ASP A 1 305 ? 28.050 -5.044 -82.466 1.00 25.94 305 ASP A N 1
ATOM 2438 C CA . ASP A 1 305 ? 27.943 -6.378 -81.818 1.00 25.94 305 ASP A CA 1
ATOM 2439 C C . ASP A 1 305 ? 29.063 -7.455 -81.744 1.00 25.94 305 ASP A C 1
ATOM 2441 O O . ASP A 1 305 ? 29.954 -7.554 -82.577 1.00 25.94 305 ASP A O 1
ATOM 2445 N N . LEU A 1 306 ? 28.850 -8.362 -80.766 1.00 30.17 306 LEU A N 1
ATOM 2446 C CA . LEU A 1 306 ? 29.338 -9.756 -80.637 1.00 30.17 306 LEU A CA 1
ATOM 2447 C C . LEU A 1 306 ? 30.866 -9.997 -80.433 1.00 30.17 306 LEU A C 1
ATOM 2449 O O . LEU A 1 306 ? 31.708 -9.404 -81.090 1.00 30.17 306 LEU A O 1
ATOM 2453 N N . ALA A 1 307 ? 31.328 -10.909 -79.556 1.00 29.78 307 ALA A N 1
ATOM 2454 C CA . ALA A 1 307 ? 30.636 -11.750 -78.565 1.00 29.78 307 ALA A CA 1
ATOM 2455 C C . ALA A 1 307 ? 31.567 -12.254 -77.423 1.00 29.78 307 ALA A C 1
ATOM 2457 O O . ALA A 1 307 ? 32.786 -12.231 -77.543 1.00 29.78 307 ALA A O 1
ATOM 2458 N N . LEU A 1 308 ? 30.936 -12.733 -76.333 1.00 31.66 308 LEU A N 1
ATOM 2459 C CA . LEU A 1 308 ? 31.201 -13.951 -75.517 1.00 31.66 308 LEU A CA 1
ATOM 2460 C C . LEU A 1 308 ? 32.533 -14.715 -75.768 1.00 31.66 308 LEU A C 1
ATOM 2462 O O . LEU A 1 308 ? 32.889 -14.942 -76.914 1.00 31.66 308 LEU A O 1
ATOM 2466 N N . ARG A 1 309 ? 33.247 -15.350 -74.821 1.00 31.39 309 ARG A N 1
ATOM 2467 C CA . ARG A 1 309 ? 33.094 -15.804 -73.403 1.00 31.39 309 ARG A CA 1
ATOM 2468 C C . ARG A 1 309 ? 34.526 -16.204 -72.927 1.00 31.39 309 ARG A C 1
ATOM 2470 O O . ARG A 1 309 ? 35.451 -16.078 -73.717 1.00 31.39 309 ARG A O 1
ATOM 2477 N N . GLN A 1 310 ? 34.872 -16.709 -71.735 1.00 28.98 310 GLN A N 1
ATOM 2478 C CA . GLN A 1 310 ? 34.250 -17.146 -70.459 1.00 28.98 310 GLN A CA 1
ATOM 2479 C C . GLN A 1 310 ? 35.315 -16.826 -69.351 1.00 28.98 310 GLN A C 1
ATOM 2481 O O . GLN A 1 310 ? 36.340 -16.246 -69.690 1.00 28.98 310 GLN A O 1
ATOM 2486 N N . THR A 1 311 ? 35.245 -17.107 -68.043 1.00 32.00 311 THR A N 1
ATOM 2487 C CA . THR A 1 311 ? 34.436 -17.936 -67.121 1.00 32.00 311 THR A CA 1
ATOM 2488 C C . THR A 1 311 ? 33.988 -17.090 -65.906 1.00 32.00 311 THR A C 1
ATOM 2490 O O . THR A 1 311 ? 34.531 -16.020 -65.671 1.00 32.00 311 THR A O 1
ATOM 2493 N N . GLY A 1 312 ? 33.012 -17.471 -65.075 1.00 27.55 312 GLY A N 1
ATOM 2494 C CA . GLY A 1 312 ? 32.067 -18.589 -65.161 1.00 27.55 312 GLY A CA 1
ATOM 2495 C C . GLY A 1 312 ? 31.741 -19.193 -63.786 1.00 27.55 312 GLY A C 1
ATOM 2496 O O . GLY A 1 312 ? 32.631 -19.785 -63.192 1.00 27.55 312 GLY A O 1
ATOM 2497 N N . ILE A 1 313 ? 30.455 -19.132 -63.384 1.00 31.64 313 ILE A N 1
ATOM 2498 C CA . ILE A 1 313 ? 29.825 -19.816 -62.221 1.00 31.64 313 ILE A CA 1
ATOM 2499 C C . ILE A 1 313 ? 30.310 -19.311 -60.840 1.00 31.64 313 ILE A C 1
ATOM 2501 O O . ILE A 1 313 ? 31.503 -19.281 -60.585 1.00 31.64 313 ILE A O 1
ATOM 2505 N N . LEU A 1 314 ? 29.480 -18.945 -59.849 1.00 28.84 314 LEU A N 1
ATOM 2506 C CA . LEU A 1 314 ? 28.034 -18.622 -59.700 1.00 28.84 314 LEU A CA 1
ATOM 2507 C C . LEU A 1 314 ? 27.945 -17.635 -58.469 1.00 28.84 314 LEU A C 1
ATOM 2509 O O . LEU A 1 314 ? 28.983 -17.090 -58.110 1.00 28.84 314 LEU A O 1
ATOM 2513 N N . LYS A 1 315 ? 26.854 -17.285 -57.753 1.00 31.38 315 LYS A N 1
ATOM 2514 C CA . LYS A 1 315 ? 25.466 -17.779 -57.616 1.00 31.38 315 LYS A CA 1
ATOM 2515 C C . LYS A 1 315 ? 24.520 -16.679 -57.058 1.00 31.38 315 LYS A C 1
ATOM 2517 O O . LYS A 1 315 ? 25.003 -15.685 -56.540 1.00 31.38 315 LYS A O 1
ATOM 2522 N N . ASP A 1 316 ? 23.207 -16.911 -57.181 1.00 27.83 316 ASP A N 1
ATOM 2523 C CA . ASP A 1 316 ? 22.022 -16.548 -56.355 1.00 27.83 316 ASP A CA 1
ATOM 2524 C C . ASP A 1 316 ? 22.097 -15.426 -55.275 1.00 27.83 316 ASP A C 1
ATOM 2526 O O . ASP A 1 316 ? 23.064 -15.327 -54.533 1.00 27.83 316 ASP A O 1
ATOM 2530 N N . ARG A 1 317 ? 21.043 -14.626 -55.005 1.00 26.59 317 ARG A N 1
ATOM 2531 C CA . ARG A 1 317 ? 19.606 -14.669 -55.400 1.00 26.59 317 ARG A CA 1
ATOM 2532 C C . ARG A 1 317 ? 18.920 -13.323 -55.071 1.00 26.59 317 ARG A C 1
ATOM 2534 O O . ARG A 1 317 ? 19.166 -12.825 -53.984 1.00 26.59 317 ARG A O 1
ATOM 2541 N N . THR A 1 318 ? 18.002 -12.827 -55.917 1.00 30.31 318 THR A N 1
ATOM 2542 C CA . THR A 1 318 ? 16.557 -12.594 -55.612 1.00 30.31 318 THR A CA 1
ATOM 2543 C C . THR A 1 318 ? 15.830 -11.811 -56.718 1.00 30.31 318 THR A C 1
ATOM 2545 O O . THR A 1 318 ? 16.279 -10.766 -57.167 1.00 30.31 318 THR A O 1
ATOM 2548 N N . ASN A 1 319 ? 14.673 -12.359 -57.082 1.00 28.27 319 ASN A N 1
ATOM 2549 C CA . ASN A 1 319 ? 13.676 -12.019 -58.106 1.00 28.27 319 ASN A CA 1
ATOM 2550 C C . ASN A 1 319 ? 13.182 -10.552 -58.195 1.00 28.27 319 ASN A C 1
ATOM 2552 O O . ASN A 1 319 ? 13.336 -9.759 -57.272 1.00 28.27 319 ASN A O 1
ATOM 2556 N N . ALA A 1 320 ? 12.457 -10.257 -59.283 1.00 25.05 320 ALA A N 1
ATOM 2557 C CA . ALA A 1 320 ? 11.702 -9.020 -59.520 1.00 25.05 320 ALA A CA 1
ATOM 2558 C C . ALA A 1 320 ? 10.256 -9.314 -59.996 1.00 25.05 320 ALA A C 1
ATOM 2560 O O . ALA A 1 320 ? 9.944 -10.465 -60.299 1.00 25.05 320 ALA A O 1
ATOM 2561 N N . LEU A 1 321 ? 9.447 -8.247 -60.152 1.00 27.31 321 LEU A N 1
ATOM 2562 C CA . LEU A 1 321 ? 8.084 -8.192 -60.738 1.00 27.31 321 LEU A CA 1
ATOM 2563 C C . LEU A 1 321 ? 6.932 -8.775 -59.873 1.00 27.31 321 LEU A C 1
ATOM 2565 O O . LEU A 1 321 ? 7.196 -9.592 -58.993 1.00 27.31 321 LEU A O 1
ATOM 2569 N N . PRO A 1 322 ? 5.653 -8.379 -60.110 1.00 37.28 322 PRO A N 1
ATOM 2570 C CA . PRO A 1 322 ? 5.144 -7.484 -61.163 1.00 37.28 322 PRO A CA 1
ATOM 2571 C C . PRO A 1 322 ? 4.493 -6.170 -60.676 1.00 37.28 322 PRO A C 1
ATOM 2573 O O . PRO A 1 322 ? 4.220 -5.964 -59.497 1.00 37.28 322 PRO A O 1
ATOM 2576 N N . ASN A 1 323 ? 4.211 -5.290 -61.641 1.00 29.84 323 ASN A N 1
ATOM 2577 C CA . ASN A 1 323 ? 3.389 -4.084 -61.500 1.00 29.84 323 ASN A CA 1
ATOM 2578 C C . ASN A 1 323 ? 1.901 -4.427 -61.754 1.00 29.84 323 ASN A C 1
ATOM 2580 O O . ASN A 1 323 ? 1.628 -5.254 -62.624 1.00 29.84 323 ASN A O 1
ATOM 2584 N N . VAL A 1 324 ? 0.946 -3.810 -61.044 1.00 31.52 324 VAL A N 1
ATOM 2585 C CA . VAL A 1 324 ? -0.499 -4.121 -61.158 1.00 31.52 324 VAL A CA 1
ATOM 2586 C C . VAL A 1 324 ? -1.347 -2.843 -61.141 1.00 31.52 324 VAL A C 1
ATOM 2588 O O . VAL A 1 324 ? -1.258 -2.049 -60.207 1.00 31.52 324 VAL A O 1
ATOM 2591 N N . LEU A 1 325 ? -2.207 -2.672 -62.153 1.00 30.22 325 LEU A N 1
ATOM 2592 C CA . LEU A 1 325 ? -3.246 -1.634 -62.191 1.00 30.22 325 LEU A CA 1
ATOM 2593 C C . LEU A 1 325 ? -4.568 -2.153 -61.587 1.00 30.22 325 LEU A C 1
ATOM 2595 O O . LEU A 1 325 ? -4.917 -3.311 -61.826 1.00 30.22 325 LEU A O 1
ATOM 2599 N N . PRO A 1 326 ? -5.364 -1.301 -60.915 1.00 34.84 326 PRO A N 1
ATOM 2600 C CA . PRO A 1 326 ? -6.768 -1.575 -60.620 1.00 34.84 326 PRO A CA 1
ATOM 2601 C C . PRO A 1 326 ? -7.707 -1.067 -61.744 1.00 34.84 326 PRO A C 1
ATOM 2603 O O . PRO A 1 326 ? -7.561 0.077 -62.182 1.00 34.84 326 PRO A O 1
ATOM 2606 N N . PRO A 1 327 ? -8.699 -1.860 -62.198 1.00 32.97 327 PRO A N 1
ATOM 2607 C CA . PRO A 1 327 ? -9.802 -1.383 -63.041 1.00 32.97 327 PRO A CA 1
ATOM 2608 C C . PRO A 1 327 ? -10.940 -0.719 -62.214 1.00 32.97 327 PRO A C 1
ATOM 2610 O O . PRO A 1 327 ? -10.938 -0.826 -60.986 1.00 32.97 327 PRO A O 1
ATOM 2613 N N . PRO A 1 328 ? -11.903 -0.011 -62.849 1.00 34.78 328 PRO A N 1
ATOM 2614 C CA . PRO A 1 328 ? -12.802 0.936 -62.166 1.00 34.78 328 PRO A CA 1
ATOM 2615 C C . PRO A 1 328 ? -14.277 0.487 -62.057 1.00 34.78 328 PRO A C 1
ATOM 2617 O O . PRO A 1 328 ? -14.715 -0.407 -62.777 1.00 34.78 328 PRO A O 1
ATOM 2620 N N . GLY A 1 329 ? -15.089 1.210 -61.267 1.00 25.27 329 GLY A N 1
ATOM 2621 C CA . GLY A 1 329 ? -16.554 1.229 -61.443 1.00 25.27 329 GLY A CA 1
ATOM 2622 C C . GLY A 1 329 ? -17.381 1.714 -60.241 1.00 25.27 329 GLY A C 1
ATOM 2623 O O . GLY A 1 329 ? -17.216 1.189 -59.149 1.00 25.27 329 GLY A O 1
ATOM 2624 N N . PHE A 1 330 ? -18.323 2.640 -60.499 1.00 27.44 330 PHE A N 1
ATOM 2625 C CA . PHE A 1 330 ? -19.378 3.171 -59.601 1.00 27.44 330 PHE A CA 1
ATOM 2626 C C . PHE A 1 330 ? -18.889 3.953 -58.353 1.00 27.44 330 PHE A C 1
ATOM 2628 O O . PHE A 1 330 ? -18.109 3.463 -57.552 1.00 27.44 330 PHE A O 1
ATOM 2635 N N . GLY A 1 331 ? -19.306 5.193 -58.075 1.00 25.62 331 GLY A N 1
ATOM 2636 C CA . GLY A 1 331 ? -20.422 5.995 -58.599 1.00 25.62 331 GLY A CA 1
ATOM 2637 C C . GLY A 1 331 ? -21.062 6.769 -57.429 1.00 25.62 331 GLY A C 1
ATOM 2638 O O . GLY A 1 331 ? -22.028 6.299 -56.851 1.00 25.62 331 GLY A O 1
ATOM 2639 N N . ALA A 1 332 ? -20.411 7.777 -56.841 1.00 26.20 332 ALA A N 1
ATOM 2640 C CA . ALA A 1 332 ? -20.319 9.166 -57.315 1.00 26.20 332 ALA A CA 1
ATOM 2641 C C . ALA A 1 332 ? -21.655 9.943 -57.286 1.00 26.20 332 ALA A C 1
ATOM 2643 O O . ALA A 1 332 ? -22.473 9.776 -58.183 1.00 26.20 332 ALA A O 1
ATOM 2644 N N . LEU A 1 333 ? -21.812 10.874 -56.327 1.00 26.30 333 LEU A N 1
ATOM 2645 C CA . LEU A 1 333 ? -22.594 12.111 -56.510 1.00 26.30 333 LEU A CA 1
ATOM 2646 C C . LEU A 1 333 ? -22.327 13.168 -55.411 1.00 26.30 333 LEU A C 1
ATOM 2648 O O . LEU A 1 333 ? -22.739 12.988 -54.274 1.00 26.30 333 LEU A O 1
ATOM 2652 N N . ALA A 1 334 ? -21.712 14.290 -55.819 1.00 26.48 334 ALA A N 1
ATOM 2653 C CA . ALA A 1 334 ? -21.684 15.620 -55.174 1.00 26.48 334 ALA A CA 1
ATOM 2654 C C . ALA A 1 334 ? -21.133 15.763 -53.717 1.00 26.48 334 ALA A C 1
ATOM 2656 O O . ALA A 1 334 ? -21.135 14.841 -52.919 1.00 26.48 334 ALA A O 1
ATOM 2657 N N . SER A 1 335 ? -20.615 16.921 -53.281 1.00 27.97 335 SER A N 1
ATOM 2658 C CA . SER A 1 335 ? -20.478 18.220 -53.959 1.00 27.97 335 SER A CA 1
ATOM 2659 C C . SER A 1 335 ? -19.143 18.902 -53.630 1.00 27.97 335 SER A C 1
ATOM 2661 O O . SER A 1 335 ? -18.716 18.942 -52.476 1.00 27.97 335 SER A O 1
ATOM 2663 N N . SER A 1 336 ? -18.500 19.490 -54.639 1.00 25.58 336 SER A N 1
ATOM 2664 C CA . SER A 1 336 ? -17.202 20.158 -54.504 1.00 25.58 336 SER A CA 1
ATOM 2665 C C . SER A 1 336 ? -17.351 21.616 -54.060 1.00 25.58 336 SER A C 1
ATOM 2667 O O . SER A 1 336 ? -17.855 22.448 -54.813 1.00 25.58 336 SER A O 1
ATOM 2669 N N . ARG A 1 337 ? -16.805 21.982 -52.892 1.00 29.91 337 ARG A N 1
ATOM 2670 C CA . ARG A 1 337 ? -16.481 23.386 -52.571 1.00 29.91 337 ARG A CA 1
ATOM 2671 C C . ARG A 1 337 ? -15.045 23.519 -52.077 1.00 29.91 337 ARG A C 1
ATOM 2673 O O . ARG A 1 337 ? -14.684 23.008 -51.024 1.00 29.91 337 ARG A O 1
ATOM 2680 N N . SER A 1 338 ? -14.242 24.232 -52.863 1.00 30.70 338 SER A N 1
ATOM 2681 C CA . SER A 1 338 ? -12.821 24.466 -52.600 1.00 30.70 338 SER A CA 1
ATOM 2682 C C . SER A 1 338 ? -12.595 25.214 -51.283 1.00 30.70 338 SER A C 1
ATOM 2684 O O . SER A 1 338 ? -13.235 26.236 -51.014 1.00 30.70 338 SER A O 1
ATOM 2686 N N . ARG A 1 339 ? -11.639 24.739 -50.477 1.00 27.78 339 ARG A N 1
ATOM 2687 C CA . ARG A 1 339 ? -11.051 25.502 -49.372 1.00 27.78 339 ARG A CA 1
ATOM 2688 C C . ARG A 1 339 ? -9.572 25.148 -49.219 1.00 27.78 339 ARG A C 1
ATOM 2690 O O . ARG A 1 339 ? -9.169 24.008 -49.422 1.00 27.78 339 ARG A O 1
ATOM 2697 N N . LYS A 1 340 ? -8.776 26.171 -48.900 1.00 28.25 340 LYS A N 1
ATOM 2698 C CA . LYS A 1 340 ? -7.316 26.110 -48.735 1.00 28.25 340 LYS A CA 1
ATOM 2699 C C . LYS A 1 340 ? -6.913 25.171 -47.588 1.00 28.25 340 LYS A C 1
ATOM 2701 O O . LYS A 1 340 ? -7.724 24.895 -46.708 1.00 28.25 340 LYS A O 1
ATOM 2706 N N . GLN A 1 341 ? -5.641 24.761 -47.610 1.00 32.00 341 GLN A N 1
ATOM 2707 C CA . GLN A 1 341 ? -4.922 23.999 -46.578 1.00 32.00 341 GLN A CA 1
ATOM 2708 C C . GLN A 1 341 ? -5.480 24.206 -45.158 1.00 32.00 341 GLN A C 1
ATOM 2710 O O . GLN A 1 341 ? -5.345 25.284 -44.580 1.00 32.00 341 GLN A O 1
ATOM 2715 N N . ALA A 1 342 ? -6.065 23.155 -44.583 1.00 25.03 342 ALA A N 1
ATOM 2716 C CA . ALA A 1 342 ? -6.412 23.119 -43.170 1.00 25.03 342 ALA A CA 1
ATOM 2717 C C . ALA A 1 342 ? -5.212 22.582 -42.378 1.00 25.03 342 ALA A C 1
ATOM 2719 O O . ALA A 1 342 ? -4.922 21.387 -42.413 1.00 25.03 342 ALA A O 1
ATOM 2720 N N . ALA A 1 343 ? -4.506 23.470 -41.675 1.00 31.25 343 ALA A N 1
ATOM 2721 C CA . ALA A 1 343 ? -3.557 23.056 -40.645 1.00 31.25 343 ALA A CA 1
ATOM 2722 C C . ALA A 1 343 ? -4.293 22.321 -39.507 1.00 31.25 343 ALA A C 1
ATOM 2724 O O . ALA A 1 343 ? -5.494 22.513 -39.304 1.00 31.25 343 ALA A O 1
ATOM 2725 N N . SER A 1 344 ? -3.573 21.485 -38.756 1.00 33.69 344 SER A N 1
ATOM 2726 C CA . SER A 1 344 ? -4.125 20.714 -37.635 1.00 33.69 344 SER A CA 1
ATOM 2727 C C . SER A 1 344 ? -4.827 21.616 -36.614 1.00 33.69 344 SER A C 1
ATOM 2729 O O . SER A 1 344 ? -4.192 22.493 -36.027 1.00 33.69 344 SER A O 1
ATOM 2731 N N . ALA A 1 345 ? -6.121 21.383 -36.386 1.00 32.50 345 ALA A N 1
ATOM 2732 C CA . ALA A 1 345 ? -6.907 22.145 -35.421 1.00 32.50 345 ALA A CA 1
ATOM 2733 C C . ALA A 1 345 ? -6.391 21.924 -33.978 1.00 32.50 345 ALA A C 1
ATOM 2735 O O . ALA A 1 345 ? -6.136 20.774 -33.608 1.00 32.50 345 ALA A O 1
ATOM 2736 N N . PRO A 1 346 ? -6.254 22.980 -33.150 1.00 38.69 346 PRO A N 1
ATOM 2737 C CA . PRO A 1 346 ? -5.875 22.839 -31.744 1.00 38.69 346 PRO A CA 1
ATOM 2738 C C . PRO A 1 346 ? -6.909 22.059 -30.919 1.00 38.69 346 PRO A C 1
ATOM 2740 O O . PRO A 1 346 ? -8.107 22.090 -31.205 1.00 38.69 346 PRO A O 1
ATOM 2743 N N . LEU A 1 347 ? -6.449 21.401 -29.852 1.00 43.75 347 LEU A N 1
ATOM 2744 C CA . LEU A 1 347 ? -7.325 20.737 -28.883 1.00 43.75 347 LEU A CA 1
ATOM 2745 C C . LEU A 1 347 ? -8.118 21.761 -28.040 1.00 43.75 347 LEU A C 1
ATOM 2747 O O . LEU A 1 347 ? -7.606 22.844 -27.749 1.00 43.75 347 LEU A O 1
ATOM 2751 N N . PRO A 1 348 ? -9.352 21.437 -27.602 1.00 39.53 348 PRO A N 1
ATOM 2752 C CA . PRO A 1 348 ? -10.184 22.357 -26.827 1.00 39.53 348 PRO A CA 1
ATOM 2753 C C . PRO A 1 348 ? -9.624 22.625 -25.417 1.00 39.53 348 PRO A C 1
ATOM 2755 O O . PRO A 1 348 ? -9.298 21.703 -24.664 1.00 39.53 348 PRO A O 1
ATOM 2758 N N . SER A 1 349 ? -9.558 23.908 -25.046 1.00 40.19 349 SER A N 1
ATOM 2759 C CA . SER A 1 349 ? -8.935 24.394 -23.805 1.00 40.19 349 SER A CA 1
ATOM 2760 C C . SER A 1 349 ? -9.627 23.890 -22.518 1.00 40.19 349 SER A C 1
ATOM 2762 O O . SER A 1 349 ? -10.848 24.012 -22.403 1.00 40.19 349 SER A O 1
ATOM 2764 N N . PRO A 1 350 ? -8.903 23.414 -21.478 1.00 46.16 350 PRO A N 1
ATOM 2765 C CA . PRO A 1 350 ? -9.529 22.685 -20.357 1.00 46.16 350 PRO A CA 1
ATOM 2766 C C . PRO A 1 350 ? -10.277 23.515 -19.282 1.00 46.16 350 PRO A C 1
ATOM 2768 O O . PRO A 1 350 ? -10.667 22.950 -18.255 1.00 46.16 350 PRO A O 1
ATOM 2771 N N . GLN A 1 351 ? -10.419 24.837 -19.443 1.00 34.78 351 GLN A N 1
ATOM 2772 C CA . GLN A 1 351 ? -10.545 25.792 -18.322 1.00 34.78 351 GLN A CA 1
ATOM 2773 C C . GLN A 1 351 ? -11.946 25.978 -17.694 1.00 34.78 351 GLN A C 1
ATOM 2775 O O . GLN A 1 351 ? -12.039 26.570 -16.623 1.00 34.78 351 GLN A O 1
ATOM 2780 N N . ALA A 1 352 ? -13.031 25.482 -18.295 1.00 30.44 352 ALA A N 1
ATOM 2781 C CA . ALA A 1 352 ? -14.399 25.887 -17.922 1.00 30.44 352 ALA A CA 1
ATOM 2782 C C . ALA A 1 352 ? -15.043 25.163 -16.710 1.00 30.44 352 ALA A C 1
ATOM 2784 O O . ALA A 1 352 ? -16.207 25.413 -16.405 1.00 30.44 352 ALA A O 1
ATOM 2785 N N . ALA A 1 353 ? -14.337 24.266 -16.009 1.00 35.00 353 ALA A N 1
ATOM 2786 C CA . ALA A 1 353 ? -14.911 23.473 -14.913 1.00 35.00 353 ALA A CA 1
ATOM 2787 C C . ALA A 1 353 ? -14.109 23.591 -13.606 1.00 35.00 353 ALA A C 1
ATOM 2789 O O . ALA A 1 353 ? -12.919 23.269 -13.576 1.00 35.00 353 ALA A O 1
ATOM 2790 N N . LYS A 1 354 ? -14.779 23.949 -12.496 1.00 38.09 354 LYS A N 1
ATOM 2791 C CA . LYS A 1 354 ? -14.244 23.757 -11.135 1.00 38.09 354 LYS A CA 1
ATOM 2792 C C . LYS A 1 354 ? -14.119 22.251 -10.869 1.00 38.09 354 LYS A C 1
ATOM 2794 O O . LYS A 1 354 ? -15.120 21.564 -10.681 1.00 38.09 354 LYS A O 1
ATOM 2799 N N . ARG A 1 355 ? -12.890 21.737 -10.896 1.00 52.31 355 ARG A N 1
ATOM 2800 C CA . ARG A 1 355 ? -12.561 20.317 -10.684 1.00 52.31 355 ARG A CA 1
ATOM 2801 C C . ARG A 1 355 ? -12.292 20.034 -9.208 1.00 52.31 355 ARG A C 1
ATOM 2803 O O . ARG A 1 355 ? -11.896 20.924 -8.459 1.00 52.31 355 ARG A O 1
ATOM 2810 N N . VAL A 1 356 ? -12.475 18.782 -8.797 1.00 51.09 356 VAL A N 1
ATOM 2811 C CA . VAL A 1 356 ? -12.074 18.315 -7.462 1.00 51.09 356 VAL A CA 1
ATOM 2812 C C . VAL A 1 356 ? -10.542 18.351 -7.352 1.00 51.09 356 VAL A C 1
ATOM 2814 O O . VAL A 1 356 ? -9.858 17.822 -8.233 1.00 51.09 356 VAL A O 1
ATOM 2817 N N . LYS A 1 357 ? -9.987 18.958 -6.288 1.00 56.91 357 LYS A N 1
ATOM 2818 C CA . LYS A 1 357 ? -8.565 18.788 -5.936 1.00 56.91 357 LYS A CA 1
ATOM 2819 C C . LYS A 1 357 ? -8.407 17.389 -5.330 1.00 56.91 357 LYS A C 1
ATOM 2821 O O . LYS A 1 357 ? -8.937 17.144 -4.255 1.00 56.91 357 LYS A O 1
ATOM 2826 N N . LEU A 1 358 ? -7.737 16.487 -6.049 1.00 58.09 358 LEU A N 1
ATOM 2827 C CA . LEU A 1 358 ? -7.624 15.054 -5.720 1.00 58.09 358 LEU A CA 1
ATOM 2828 C C . LEU A 1 358 ? -6.198 14.639 -5.308 1.00 58.09 358 LEU A C 1
ATOM 2830 O O . LEU A 1 358 ? -5.898 13.454 -5.261 1.00 58.09 358 LEU A O 1
ATOM 2834 N N . MET A 1 359 ? -5.312 15.605 -5.044 1.00 55.50 359 MET A N 1
ATOM 2835 C CA . MET A 1 359 ? -3.907 15.367 -4.699 1.00 55.50 359 MET A CA 1
ATOM 2836 C C . MET A 1 359 ? -3.518 16.023 -3.373 1.00 55.50 359 MET A C 1
ATOM 2838 O O . MET A 1 359 ? -3.909 17.166 -3.102 1.00 55.50 359 MET A O 1
ATOM 2842 N N . SER A 1 360 ? -2.696 15.296 -2.617 1.00 50.16 360 SER A N 1
ATOM 2843 C CA . SER A 1 360 ? -1.948 15.720 -1.431 1.00 50.16 360 SER A CA 1
ATOM 2844 C C . SER A 1 360 ? -0.684 16.528 -1.789 1.00 50.16 360 SER A C 1
ATOM 2846 O O . SER A 1 360 ? -0.428 16.826 -2.960 1.00 50.16 360 SER A O 1
ATOM 2848 N N . ASP A 1 361 ? 0.067 16.957 -0.772 1.00 54.19 361 ASP A N 1
ATOM 2849 C CA . ASP A 1 361 ? 0.994 18.099 -0.825 1.00 54.19 361 ASP A CA 1
ATOM 2850 C C . ASP A 1 361 ? 2.360 17.835 -1.486 1.00 54.19 361 ASP A C 1
ATOM 2852 O O . ASP A 1 361 ? 3.421 17.966 -0.877 1.00 54.19 361 ASP A O 1
ATOM 2856 N N . VAL A 1 362 ? 2.347 17.531 -2.787 1.00 66.69 362 VAL A N 1
ATOM 2857 C CA . VAL A 1 362 ? 3.554 17.574 -3.627 1.00 66.69 362 VAL A CA 1
ATOM 2858 C C . VAL A 1 362 ? 3.858 19.024 -4.021 1.00 66.69 362 VAL A C 1
ATOM 2860 O O . VAL A 1 362 ? 3.032 19.690 -4.652 1.00 66.69 362 VAL A O 1
ATOM 2863 N N . SER A 1 363 ? 5.056 19.509 -3.678 1.00 73.62 363 SER A N 1
ATOM 2864 C CA . SER A 1 363 ? 5.466 20.901 -3.913 1.00 73.62 363 SER A CA 1
ATOM 2865 C C . SER A 1 363 ? 5.443 21.276 -5.411 1.00 73.62 363 SER A C 1
ATOM 2867 O O . SER A 1 363 ? 6.131 20.633 -6.219 1.00 73.62 363 SER A O 1
ATOM 2869 N N . PRO A 1 364 ? 4.660 22.297 -5.815 1.00 77.75 364 PRO A N 1
ATOM 2870 C CA . PRO A 1 364 ? 4.510 22.662 -7.216 1.00 77.75 364 PRO A CA 1
ATOM 2871 C C . PRO A 1 364 ? 5.772 23.350 -7.767 1.00 77.75 364 PRO A C 1
ATOM 2873 O O . PRO A 1 364 ? 6.415 24.125 -7.056 1.00 77.75 364 PRO A O 1
ATOM 2876 N N . PRO A 1 365 ? 6.118 23.137 -9.050 1.00 84.69 365 PRO A N 1
ATOM 2877 C CA . PRO A 1 365 ? 7.142 23.929 -9.720 1.00 84.69 365 PRO A CA 1
ATOM 2878 C C . PRO A 1 365 ? 6.685 25.387 -9.903 1.00 84.69 365 PRO A C 1
ATOM 2880 O O . PRO A 1 365 ? 5.503 25.714 -9.762 1.00 84.69 365 PRO A O 1
ATOM 2883 N N . SER A 1 366 ? 7.618 26.272 -10.266 1.00 85.44 366 SER A N 1
ATOM 2884 C CA . SER A 1 366 ? 7.324 27.691 -10.509 1.00 85.44 366 SER A CA 1
ATOM 2885 C C . SER A 1 366 ? 6.227 27.891 -11.565 1.00 85.44 366 SER A C 1
ATOM 2887 O O . SER A 1 366 ? 6.107 27.109 -12.511 1.00 85.44 366 SER A O 1
ATOM 2889 N N . ASN A 1 367 ? 5.435 28.961 -11.435 1.00 85.19 367 ASN A N 1
ATOM 2890 C CA . ASN A 1 367 ? 4.291 29.229 -12.322 1.00 85.19 367 ASN A CA 1
ATOM 2891 C C . ASN A 1 367 ? 4.683 29.229 -13.812 1.00 85.19 367 ASN A C 1
ATOM 2893 O O . ASN A 1 367 ? 3.980 28.646 -14.630 1.00 85.19 367 ASN A O 1
ATOM 2897 N N . VAL A 1 368 ? 5.858 29.776 -14.149 1.00 85.56 368 VAL A N 1
ATOM 2898 C CA . VAL A 1 368 ? 6.416 29.773 -15.516 1.00 85.56 368 VAL A CA 1
ATOM 2899 C C . VAL A 1 368 ? 6.597 28.347 -16.058 1.00 85.56 368 VAL A C 1
ATOM 2901 O O . VAL A 1 368 ? 6.262 28.074 -17.212 1.00 85.56 368 VAL A O 1
ATOM 2904 N N . LEU A 1 369 ? 7.078 27.416 -15.227 1.00 85.81 369 LEU A N 1
ATOM 2905 C CA . LEU A 1 369 ? 7.221 26.009 -15.602 1.00 85.81 369 LEU A CA 1
ATOM 2906 C C . LEU A 1 369 ? 5.853 25.307 -15.676 1.00 85.81 369 LEU A C 1
ATOM 2908 O O . LEU A 1 369 ? 5.612 24.563 -16.625 1.00 85.81 369 LEU A O 1
ATOM 2912 N N . GLN A 1 370 ? 4.916 25.594 -14.765 1.00 88.38 370 GLN A N 1
ATOM 2913 C CA . GLN A 1 370 ? 3.540 25.077 -14.857 1.00 88.38 370 GLN A CA 1
ATOM 2914 C C . GLN A 1 370 ? 2.839 25.513 -16.153 1.00 88.38 370 GLN A C 1
ATOM 2916 O O . GLN A 1 370 ? 2.164 24.707 -16.797 1.00 88.38 370 GLN A O 1
ATOM 2921 N N . ASP A 1 371 ? 3.006 26.772 -16.555 1.00 87.25 371 ASP A N 1
ATOM 2922 C CA . ASP A 1 371 ? 2.411 27.322 -17.772 1.00 87.25 371 ASP A CA 1
ATOM 2923 C C . ASP A 1 371 ? 3.079 26.753 -19.032 1.00 87.25 371 ASP A C 1
ATOM 2925 O O . ASP A 1 371 ? 2.380 26.425 -19.996 1.00 87.25 371 ASP A O 1
ATOM 2929 N N . ARG A 1 372 ? 4.402 26.517 -19.013 1.00 87.94 372 ARG A N 1
ATOM 2930 C CA . ARG A 1 372 ? 5.096 25.807 -20.101 1.00 87.94 372 ARG A CA 1
ATOM 2931 C C . ARG A 1 372 ? 4.610 24.362 -20.232 1.00 87.94 372 ARG A C 1
ATOM 2933 O O . ARG A 1 372 ? 4.270 23.946 -21.338 1.00 87.94 372 ARG A O 1
ATOM 2940 N N . ILE A 1 373 ? 4.488 23.631 -19.122 1.00 89.62 373 ILE A N 1
ATOM 2941 C CA . ILE A 1 373 ? 3.929 22.269 -19.083 1.00 89.62 373 ILE A CA 1
ATOM 2942 C C . ILE A 1 373 ? 2.498 22.256 -19.639 1.00 89.62 373 ILE A C 1
ATOM 2944 O O . ILE A 1 373 ? 2.179 21.432 -20.494 1.00 89.62 373 ILE A O 1
ATOM 2948 N N . ARG A 1 374 ? 1.640 23.195 -19.218 1.00 88.56 374 ARG A N 1
ATOM 2949 C CA . ARG A 1 374 ? 0.260 23.310 -19.719 1.00 88.56 374 ARG A CA 1
ATOM 2950 C C . ARG A 1 374 ? 0.215 23.609 -21.218 1.00 88.56 374 ARG A C 1
ATOM 2952 O O . ARG A 1 374 ? -0.599 23.020 -21.922 1.00 88.56 374 ARG A O 1
ATOM 2959 N N . SER A 1 375 ? 1.099 24.477 -21.710 1.00 87.44 375 SER A N 1
ATOM 2960 C CA . SER A 1 375 ? 1.230 24.769 -23.142 1.00 87.44 375 SER A CA 1
ATOM 2961 C C . SER A 1 375 ? 1.636 23.528 -23.943 1.00 87.44 375 SER A C 1
ATOM 2963 O O . SER A 1 375 ? 1.030 23.241 -24.975 1.00 87.44 375 SER A O 1
ATOM 2965 N N . ILE A 1 376 ? 2.587 22.733 -23.443 1.00 89.69 376 ILE A N 1
ATOM 2966 C CA . ILE A 1 376 ? 2.996 21.477 -24.085 1.00 89.69 376 ILE A CA 1
ATOM 2967 C C . ILE A 1 376 ? 1.840 20.464 -24.097 1.00 89.69 376 ILE A C 1
ATOM 2969 O O . ILE A 1 376 ? 1.528 19.910 -25.149 1.00 89.69 376 ILE A O 1
ATOM 2973 N N . LEU A 1 377 ? 1.165 20.250 -22.962 1.00 90.56 377 LEU A N 1
ATOM 2974 C CA . LEU A 1 377 ? 0.072 19.274 -22.848 1.00 90.56 377 LEU A CA 1
ATOM 2975 C C . LEU A 1 377 ? -1.195 19.663 -23.631 1.00 90.56 377 LEU A C 1
ATOM 2977 O O . LEU A 1 377 ? -1.926 18.777 -24.065 1.00 90.56 377 LEU A O 1
ATOM 2981 N N . ASN A 1 378 ? -1.440 20.955 -23.868 1.00 89.25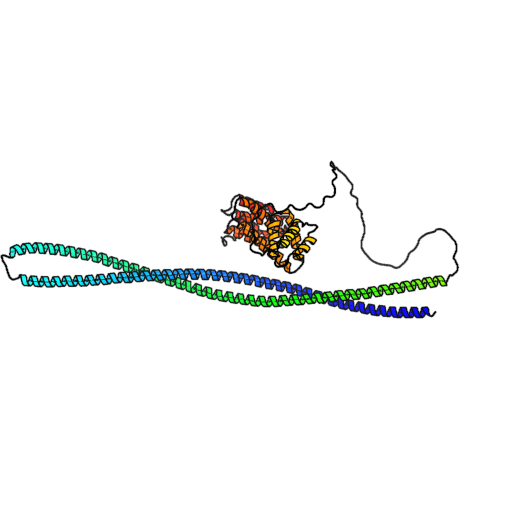 378 ASN A N 1
ATOM 2982 C CA . ASN A 1 378 ? -2.514 21.416 -24.758 1.00 89.25 378 ASN A CA 1
ATOM 2983 C C . ASN A 1 378 ? -2.202 21.184 -26.251 1.00 89.25 378 ASN A C 1
ATOM 2985 O O . ASN A 1 378 ? -3.126 21.051 -27.048 1.00 89.25 378 ASN A O 1
ATOM 2989 N N . ASN A 1 379 ? -0.920 21.163 -26.636 1.00 89.19 379 ASN A N 1
ATOM 2990 C CA . ASN A 1 379 ? -0.472 21.132 -28.036 1.00 89.19 379 ASN A CA 1
ATOM 2991 C C . ASN A 1 379 ? 0.161 19.793 -28.464 1.00 89.19 379 ASN A C 1
ATOM 2993 O O . ASN A 1 379 ? 0.669 19.682 -29.583 1.00 89.19 379 ASN A O 1
ATOM 2997 N N . VAL A 1 380 ? 0.161 18.775 -27.597 1.00 92.06 380 VAL A N 1
ATOM 2998 C CA . VAL A 1 380 ? 0.712 17.454 -27.920 1.00 92.06 380 VAL A CA 1
ATOM 2999 C C . VAL A 1 380 ? -0.245 16.642 -28.801 1.00 92.06 380 VAL A C 1
ATOM 3001 O O . VAL A 1 380 ? -1.440 16.537 -28.535 1.00 92.06 380 VAL A O 1
ATOM 3004 N N . SER A 1 381 ? 0.301 16.039 -29.853 1.00 90.69 381 SER A N 1
ATOM 3005 C CA . SER A 1 381 ? -0.393 15.194 -30.825 1.00 90.69 381 SER A CA 1
ATOM 3006 C C . SER A 1 381 ? 0.415 13.922 -31.098 1.00 90.69 381 SER A C 1
ATOM 3008 O O . SER A 1 381 ? 1.590 13.822 -30.745 1.00 90.69 381 SER A O 1
ATOM 3010 N N . THR A 1 382 ? -0.175 12.953 -31.799 1.00 88.38 382 THR A N 1
ATOM 3011 C CA . THR A 1 382 ? 0.551 11.761 -32.273 1.00 88.38 382 THR A CA 1
ATOM 3012 C C . THR A 1 382 ? 1.719 12.086 -33.213 1.00 88.38 382 THR A C 1
ATOM 3014 O O . THR A 1 382 ? 2.666 11.306 -33.267 1.00 88.38 382 THR A O 1
ATOM 3017 N N . SER A 1 383 ? 1.689 13.222 -33.921 1.00 90.06 383 SER A N 1
ATOM 3018 C CA . SER A 1 383 ? 2.741 13.630 -34.861 1.00 90.06 383 SER A CA 1
ATOM 3019 C C . SER A 1 383 ? 3.904 14.394 -34.219 1.00 90.06 383 SER A C 1
ATOM 3021 O O . SER A 1 383 ? 4.999 14.369 -34.772 1.00 90.06 383 SER A O 1
ATOM 3023 N N . ASN A 1 384 ? 3.707 15.042 -33.062 1.00 92.25 384 ASN A N 1
ATOM 3024 C CA . ASN A 1 384 ? 4.753 15.825 -32.379 1.00 92.25 384 ASN A CA 1
ATOM 3025 C C . ASN A 1 384 ? 5.191 15.255 -31.012 1.00 92.25 384 ASN A C 1
ATOM 3027 O O . ASN A 1 384 ? 6.069 15.826 -30.362 1.00 92.25 384 ASN A O 1
ATOM 3031 N N . VAL A 1 385 ? 4.626 14.119 -30.579 1.00 92.38 385 VAL A N 1
ATOM 3032 C CA . VAL A 1 385 ? 4.869 13.513 -29.255 1.00 92.38 385 VAL A CA 1
ATOM 3033 C C . VAL A 1 385 ? 6.354 13.306 -28.923 1.00 92.38 385 VAL A C 1
ATOM 3035 O O . VAL A 1 385 ? 6.744 13.487 -27.775 1.00 92.38 385 VAL A O 1
ATOM 3038 N N . ASP A 1 386 ? 7.205 13.011 -29.910 1.00 88.62 386 ASP A N 1
ATOM 3039 C CA . ASP A 1 386 ? 8.651 12.794 -29.719 1.00 88.62 38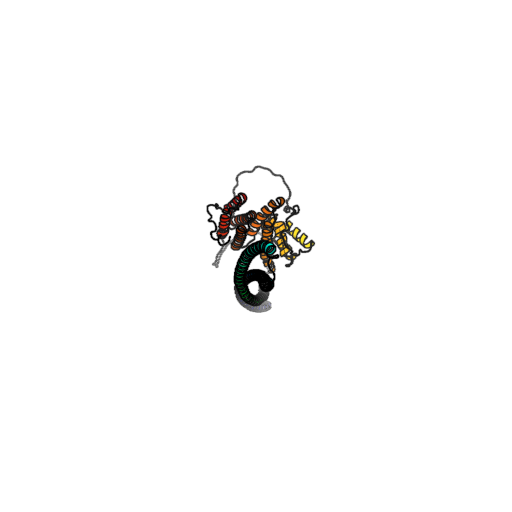6 ASP A CA 1
ATOM 3040 C C . ASP A 1 386 ? 9.461 14.092 -29.571 1.00 88.62 386 ASP A C 1
ATOM 3042 O O . ASP A 1 386 ? 10.566 14.094 -29.025 1.00 88.62 386 ASP A O 1
ATOM 3046 N N . GLU A 1 387 ? 8.930 15.214 -30.050 1.00 90.62 387 GLU A N 1
ATOM 3047 C CA . GLU A 1 387 ? 9.456 16.549 -29.763 1.00 90.62 387 GLU A CA 1
ATOM 3048 C C . GLU A 1 387 ? 8.998 16.989 -28.369 1.00 90.62 387 GLU A C 1
ATOM 3050 O O . GLU A 1 387 ? 9.828 17.295 -27.514 1.00 90.62 387 GLU A O 1
ATOM 3055 N N . LYS A 1 388 ? 7.686 16.915 -28.099 1.00 90.31 388 LYS A N 1
ATOM 3056 C CA . LYS A 1 388 ? 7.094 17.318 -26.815 1.00 90.31 388 LYS A CA 1
ATOM 3057 C C . LYS A 1 388 ? 7.584 16.468 -25.633 1.00 90.31 388 LYS A C 1
ATOM 3059 O O . LYS A 1 388 ? 7.735 16.998 -24.537 1.00 90.31 388 LYS A O 1
ATOM 3064 N N . ALA A 1 389 ? 7.899 15.186 -25.840 1.00 89.00 389 ALA A N 1
ATOM 3065 C CA . ALA A 1 389 ? 8.547 14.348 -24.829 1.00 89.00 389 ALA A CA 1
ATOM 3066 C C . ALA A 1 389 ? 9.924 14.906 -24.440 1.00 89.00 389 ALA A C 1
ATOM 3068 O O . ALA A 1 389 ? 10.179 15.117 -23.258 1.00 89.00 389 ALA A O 1
ATOM 3069 N N . ARG A 1 390 ? 10.791 15.189 -25.426 1.00 86.88 390 ARG A N 1
ATOM 3070 C CA . ARG A 1 390 ? 12.133 15.757 -25.195 1.00 86.88 390 ARG A CA 1
ATOM 3071 C C . ARG A 1 390 ? 12.062 17.131 -24.533 1.00 86.88 390 ARG A C 1
ATOM 3073 O O . ARG A 1 390 ? 12.836 17.397 -23.621 1.00 86.88 390 ARG A O 1
ATOM 3080 N N . GLU A 1 391 ? 11.095 17.954 -24.930 1.00 88.56 391 GLU A N 1
ATOM 3081 C CA . GLU A 1 391 ? 10.835 19.255 -24.312 1.00 88.56 391 GLU A CA 1
ATOM 3082 C C . GLU A 1 391 ? 10.473 19.128 -22.816 1.00 88.56 391 GLU A C 1
ATOM 3084 O O . GLU A 1 391 ? 11.035 19.835 -21.981 1.00 88.56 391 GLU A O 1
ATOM 3089 N N . LEU A 1 392 ? 9.600 18.183 -22.443 1.00 86.88 392 LEU A N 1
ATOM 3090 C CA . LEU A 1 392 ? 9.258 17.931 -21.034 1.00 86.88 392 LEU A CA 1
ATOM 3091 C C . LEU A 1 392 ? 10.432 17.343 -20.238 1.00 86.88 392 LEU A C 1
ATOM 3093 O O . LEU A 1 392 ? 10.644 17.751 -19.100 1.00 86.88 392 LEU A O 1
ATOM 3097 N N . ILE A 1 393 ? 11.214 16.433 -20.830 1.00 85.38 393 ILE A N 1
ATOM 3098 C CA . ILE A 1 393 ? 12.421 15.859 -20.204 1.00 85.38 393 ILE A CA 1
ATOM 3099 C C . ILE A 1 393 ? 13.458 16.950 -19.894 1.00 85.38 393 ILE A C 1
ATOM 3101 O O . ILE A 1 393 ? 14.137 16.872 -18.875 1.00 85.38 393 ILE A O 1
ATOM 3105 N N . GLN A 1 394 ? 13.576 17.972 -20.749 1.00 83.06 394 GLN A N 1
ATOM 3106 C CA . GLN A 1 394 ? 14.501 19.087 -20.538 1.00 83.06 394 GLN A CA 1
ATOM 3107 C C . GLN A 1 394 ? 14.018 20.070 -19.458 1.00 83.06 394 GLN A C 1
ATOM 3109 O O . GLN A 1 394 ? 14.840 20.608 -18.717 1.00 83.06 394 GLN A O 1
ATOM 3114 N N . TYR A 1 395 ? 12.709 20.336 -19.376 1.00 81.19 395 TYR A N 1
ATOM 3115 C CA . TYR A 1 395 ? 12.165 21.365 -18.482 1.00 81.19 395 TYR A CA 1
ATOM 3116 C C . TYR A 1 395 ? 11.717 20.870 -17.104 1.00 81.19 395 TYR A C 1
ATOM 3118 O O . TYR A 1 395 ? 11.645 21.686 -16.187 1.00 81.19 395 TYR A O 1
ATOM 3126 N N . ILE A 1 396 ? 11.389 19.586 -16.933 1.00 80.38 396 ILE A N 1
ATOM 3127 C CA . ILE A 1 396 ? 10.903 19.042 -15.657 1.00 80.38 396 ILE A CA 1
ATOM 3128 C C . ILE A 1 396 ? 12.059 18.332 -14.943 1.00 80.38 396 ILE A C 1
ATOM 3130 O O . ILE A 1 396 ? 12.418 17.222 -15.340 1.00 80.38 396 ILE A O 1
ATOM 3134 N N . PRO A 1 397 ? 12.628 18.906 -13.865 1.00 76.12 397 PRO A N 1
ATOM 3135 C CA . PRO A 1 397 ? 13.635 18.208 -13.090 1.00 76.12 397 PRO A CA 1
ATOM 3136 C C . PRO A 1 397 ? 12.984 17.085 -12.274 1.00 76.12 397 PRO A C 1
ATOM 3138 O O . PRO A 1 397 ? 11.804 17.134 -11.914 1.00 76.12 397 PRO A O 1
ATOM 3141 N N . ASN A 1 398 ? 13.779 16.063 -11.962 1.00 73.88 398 ASN A N 1
ATOM 3142 C CA . ASN A 1 398 ? 13.319 14.803 -11.371 1.00 73.88 398 ASN A CA 1
ATOM 3143 C C . ASN A 1 398 ? 12.493 14.964 -10.077 1.00 73.88 398 ASN A C 1
ATOM 3145 O O . ASN A 1 398 ? 11.610 14.152 -9.810 1.00 73.88 398 ASN A O 1
ATOM 3149 N N . ASN A 1 399 ? 12.744 16.019 -9.298 1.00 77.12 399 ASN A N 1
ATOM 3150 C CA . ASN A 1 399 ? 12.032 16.335 -8.056 1.00 77.12 399 ASN A CA 1
ATOM 3151 C C . ASN A 1 399 ? 10.569 16.784 -8.265 1.00 77.12 399 ASN A C 1
ATOM 3153 O O . ASN A 1 399 ? 9.752 16.596 -7.371 1.00 77.12 399 ASN A O 1
ATOM 3157 N N . HIS A 1 400 ? 10.216 17.343 -9.428 1.00 83.38 400 HIS A N 1
ATOM 3158 C CA . HIS A 1 400 ? 8.842 17.759 -9.753 1.00 83.38 400 HIS A CA 1
ATOM 3159 C C . HIS A 1 400 ? 8.094 16.732 -10.622 1.00 83.38 400 HIS A C 1
ATOM 3161 O O . HIS A 1 400 ? 6.990 17.000 -11.102 1.00 83.38 400 HIS A O 1
ATOM 3167 N N . MET A 1 401 ? 8.668 15.540 -10.820 1.00 83.62 401 MET A N 1
ATOM 3168 C CA . MET A 1 401 ? 8.085 14.501 -11.670 1.00 83.62 401 MET A CA 1
ATOM 3169 C C . MET A 1 401 ? 6.770 13.941 -11.105 1.00 83.62 401 MET A C 1
ATOM 3171 O O . MET A 1 401 ? 5.826 13.733 -11.865 1.00 83.62 401 MET A O 1
ATOM 3175 N N . GLU A 1 402 ? 6.667 13.763 -9.782 1.00 84.69 402 GLU A N 1
ATOM 3176 C CA . GLU A 1 402 ? 5.421 13.330 -9.126 1.00 84.69 402 GLU A CA 1
ATOM 3177 C C . GLU A 1 402 ? 4.300 14.369 -9.327 1.00 84.69 402 GLU A C 1
ATOM 3179 O O . GLU A 1 402 ? 3.182 14.018 -9.712 1.00 84.69 402 GLU A O 1
ATOM 3184 N N . TRP A 1 403 ? 4.624 15.663 -9.184 1.00 87.94 403 TRP A N 1
ATOM 3185 C CA . TRP A 1 403 ? 3.686 16.757 -9.454 1.00 87.94 403 TRP A CA 1
ATOM 3186 C C . TRP A 1 403 ? 3.219 16.752 -10.913 1.00 87.94 403 TRP A C 1
ATOM 3188 O O . TRP A 1 403 ? 2.022 16.860 -11.172 1.00 87.94 403 TRP A O 1
ATOM 3198 N N . PHE A 1 404 ? 4.137 16.587 -11.873 1.00 88.38 404 PHE A N 1
ATOM 3199 C CA . PHE A 1 404 ? 3.797 16.544 -13.297 1.00 88.38 404 PHE A CA 1
ATOM 3200 C C . PHE A 1 404 ? 2.862 15.380 -13.637 1.00 88.38 404 PHE A C 1
ATOM 3202 O O . PHE A 1 404 ? 1.861 15.584 -14.328 1.00 88.38 404 PHE A O 1
ATOM 3209 N N . VAL A 1 405 ? 3.162 14.176 -13.140 1.00 87.69 405 VAL A N 1
ATOM 3210 C CA . VAL A 1 405 ? 2.327 12.991 -13.372 1.00 87.69 405 VAL A CA 1
ATOM 3211 C C . VAL A 1 405 ? 0.920 13.221 -12.825 1.00 87.69 405 VAL A C 1
ATOM 3213 O O . VAL A 1 405 ? -0.054 13.027 -13.551 1.00 87.69 405 VAL A O 1
ATOM 3216 N N . GLY A 1 406 ? 0.792 13.700 -11.588 1.00 86.94 406 GLY A N 1
ATOM 3217 C CA . GLY A 1 406 ? -0.519 13.979 -11.010 1.00 86.94 406 GLY A CA 1
ATOM 3218 C C . GLY A 1 406 ? -1.268 15.117 -11.708 1.00 86.94 406 GLY A C 1
ATOM 3219 O O . GLY A 1 406 ? -2.459 14.980 -11.993 1.00 86.94 406 GLY A O 1
ATOM 3220 N N . TYR A 1 407 ? -0.570 16.191 -12.095 1.00 88.44 407 TYR A N 1
ATOM 3221 C CA . TYR A 1 407 ? -1.140 17.280 -12.890 1.00 88.44 407 TYR A CA 1
ATOM 3222 C C . TYR A 1 407 ? -1.707 16.769 -14.223 1.00 88.44 407 TYR A C 1
ATOM 3224 O O . TYR A 1 407 ? -2.839 17.112 -14.575 1.00 88.44 407 TYR A O 1
ATOM 3232 N N . LEU A 1 408 ? -0.968 15.908 -14.931 1.00 90.25 408 LEU A N 1
ATOM 3233 C CA . LEU A 1 408 ? -1.399 15.257 -16.170 1.00 90.25 408 LEU A CA 1
ATOM 3234 C C . LEU A 1 408 ? -2.638 14.372 -15.949 1.00 90.25 408 LEU A C 1
ATOM 3236 O O . LEU A 1 408 ? -3.630 14.518 -16.669 1.00 90.25 408 LEU A O 1
ATOM 3240 N N . LEU A 1 409 ? -2.606 13.484 -14.948 1.00 88.44 409 LEU A N 1
ATOM 3241 C CA . LEU A 1 409 ? -3.718 12.578 -14.647 1.00 88.44 409 LEU A CA 1
ATOM 3242 C C . LEU A 1 409 ? -4.997 13.367 -14.308 1.00 88.44 409 LEU A C 1
ATOM 3244 O O . LEU A 1 409 ? -6.045 13.193 -14.932 1.00 88.44 409 LEU A O 1
ATOM 3248 N N . GLN A 1 410 ? -4.896 14.306 -13.370 1.00 85.25 410 GLN A N 1
ATOM 3249 C CA . GLN A 1 410 ? -6.036 15.053 -12.846 1.00 85.25 410 GLN A CA 1
ATOM 3250 C C . GLN A 1 410 ? -6.613 16.075 -13.847 1.00 85.25 410 GLN A C 1
ATOM 3252 O O . GLN A 1 410 ? -7.828 16.291 -13.888 1.00 85.25 410 GLN A O 1
ATOM 3257 N N . ASN A 1 411 ? -5.769 16.730 -14.657 1.00 84.81 411 ASN A N 1
ATOM 3258 C CA . ASN A 1 411 ? -6.200 17.852 -15.504 1.00 84.81 411 ASN A CA 1
ATOM 3259 C C . ASN A 1 411 ? -6.415 17.481 -16.978 1.00 84.81 411 ASN A C 1
ATOM 3261 O O . ASN A 1 411 ? -7.235 18.126 -17.638 1.00 84.81 411 ASN A O 1
ATOM 3265 N N . PHE A 1 412 ? -5.772 16.423 -17.477 1.00 88.38 412 PHE A N 1
ATOM 3266 C CA . PHE A 1 412 ? -5.914 15.981 -18.867 1.00 88.38 412 PHE A CA 1
ATOM 3267 C C . PHE A 1 412 ? -6.586 14.611 -18.967 1.00 88.38 412 PHE A C 1
ATOM 3269 O O . PHE A 1 412 ? -7.628 14.509 -19.610 1.00 88.38 412 PHE A O 1
ATOM 3276 N N . VAL A 1 413 ? -6.078 13.580 -18.285 1.00 88.56 413 VAL A N 1
ATOM 3277 C CA . VAL A 1 413 ? -6.601 12.204 -18.417 1.00 88.56 413 VAL A CA 1
ATOM 3278 C C . VAL A 1 413 ? -8.059 12.089 -17.970 1.00 88.56 413 VAL A C 1
ATOM 3280 O O . VAL A 1 413 ? -8.882 11.584 -18.734 1.00 88.56 413 VAL A O 1
ATOM 3283 N N . LEU A 1 414 ? -8.420 12.617 -16.795 1.00 85.94 414 LEU A N 1
ATOM 3284 C CA . LEU A 1 414 ? -9.813 12.600 -16.320 1.00 85.94 414 LEU A CA 1
ATOM 3285 C C . LEU A 1 414 ? -10.788 13.372 -17.233 1.00 85.94 414 LEU A C 1
ATOM 3287 O O . LEU A 1 414 ? -11.981 13.089 -17.208 1.00 85.94 414 LEU A O 1
ATOM 3291 N N . ALA A 1 415 ? -10.307 14.332 -18.033 1.00 84.00 415 ALA A N 1
ATOM 3292 C CA . ALA A 1 415 ? -11.150 15.237 -18.824 1.00 84.00 415 ALA A CA 1
ATOM 3293 C C . ALA A 1 415 ? -11.130 14.991 -20.343 1.00 84.00 415 ALA A C 1
ATOM 3295 O O . ALA A 1 415 ? -11.989 15.515 -21.048 1.00 84.00 415 ALA A O 1
ATOM 3296 N N . GLN A 1 416 ? -10.160 14.236 -20.863 1.00 85.88 416 GLN A N 1
ATOM 3297 C CA . GLN A 1 416 ? -9.972 14.009 -22.298 1.00 85.88 416 GLN A CA 1
ATOM 3298 C C . GLN A 1 416 ? -9.779 12.508 -22.607 1.00 85.88 416 GLN A C 1
ATOM 3300 O O . GLN A 1 416 ? -8.692 12.112 -23.041 1.00 85.88 416 GLN A O 1
ATOM 3305 N N . PRO A 1 417 ? -10.812 11.658 -22.418 1.00 85.12 417 PRO A N 1
ATOM 3306 C CA . PRO A 1 417 ? -10.715 10.210 -22.637 1.00 85.12 417 PRO A CA 1
ATOM 3307 C C . PRO A 1 417 ? -10.205 9.835 -24.036 1.00 85.12 417 PRO A C 1
ATOM 3309 O O . PRO A 1 417 ? -9.336 8.979 -24.188 1.00 85.12 417 PRO A O 1
ATOM 3312 N N . ASN A 1 418 ? -10.647 10.557 -25.066 1.00 88.62 418 ASN A N 1
ATOM 3313 C CA . ASN A 1 418 ? -10.232 10.321 -26.453 1.00 88.62 418 ASN A CA 1
ATOM 3314 C C . ASN A 1 418 ? -8.709 10.502 -26.659 1.00 88.62 418 ASN A C 1
ATOM 3316 O O . ASN A 1 418 ? -8.102 9.822 -27.489 1.00 88.62 418 ASN A O 1
ATOM 3320 N N . ASN A 1 419 ? -8.070 11.368 -25.863 1.00 87.94 419 ASN A N 1
ATOM 3321 C CA . ASN A 1 419 ? -6.652 11.721 -25.984 1.00 87.94 419 ASN A CA 1
ATOM 3322 C C . ASN A 1 419 ? -5.723 10.842 -25.130 1.00 87.94 419 ASN A C 1
ATOM 3324 O O . ASN A 1 419 ? -4.504 11.012 -25.194 1.00 87.94 419 ASN A O 1
ATOM 3328 N N . HIS A 1 420 ? -6.252 9.862 -24.380 1.00 91.75 420 HIS A N 1
ATOM 3329 C CA . HIS A 1 420 ? -5.445 8.929 -23.574 1.00 91.75 420 HIS A CA 1
ATOM 3330 C C . HIS A 1 420 ? -4.288 8.310 -24.362 1.00 91.75 420 HIS A C 1
ATOM 3332 O O . HIS A 1 420 ? -3.174 8.220 -23.856 1.00 91.75 420 HIS A O 1
ATOM 3338 N N . HIS A 1 421 ? -4.524 7.934 -25.620 1.00 90.25 421 HIS A N 1
ATOM 3339 C CA . HIS A 1 421 ? -3.505 7.335 -26.480 1.00 90.25 421 HIS A CA 1
ATOM 3340 C C . HIS A 1 421 ? -2.284 8.255 -26.704 1.00 90.25 421 HIS A C 1
ATOM 3342 O O . HIS A 1 421 ? -1.153 7.764 -26.756 1.00 90.25 421 HIS A O 1
ATOM 3348 N N . VAL A 1 422 ? -2.485 9.578 -26.763 1.00 92.38 422 VAL A N 1
ATOM 3349 C CA . VAL A 1 422 ? -1.407 10.571 -26.899 1.00 92.38 422 VAL A CA 1
ATOM 3350 C C . VAL A 1 422 ? -0.608 10.657 -25.602 1.00 92.38 422 VAL A C 1
ATOM 3352 O O . VAL A 1 422 ? 0.609 10.484 -25.624 1.00 92.38 422 VAL A O 1
ATOM 3355 N N . PHE A 1 423 ? -1.275 10.845 -24.458 1.00 92.25 423 PHE A N 1
ATOM 3356 C CA . PHE A 1 423 ? -0.585 10.998 -23.172 1.00 92.25 423 PHE A CA 1
ATOM 3357 C C . PHE A 1 423 ? 0.108 9.700 -22.710 1.00 92.25 423 PHE A C 1
ATOM 3359 O O . PHE A 1 423 ? 1.194 9.764 -22.140 1.00 92.25 423 PHE A O 1
ATOM 3366 N N . ILE A 1 424 ? -0.442 8.515 -23.013 1.00 91.31 424 ILE A N 1
ATOM 3367 C CA . ILE A 1 424 ? 0.244 7.228 -22.776 1.00 91.31 424 ILE A CA 1
ATOM 3368 C C . ILE A 1 424 ? 1.490 7.115 -23.655 1.00 91.31 424 ILE A C 1
ATOM 3370 O O . ILE A 1 424 ? 2.526 6.649 -23.185 1.00 91.31 424 ILE A O 1
ATOM 3374 N N . THR A 1 425 ? 1.425 7.552 -24.916 1.00 90.56 425 THR A N 1
ATOM 3375 C CA . THR A 1 425 ? 2.596 7.558 -25.806 1.00 90.56 425 THR A CA 1
ATOM 3376 C C . THR A 1 425 ? 3.661 8.529 -25.296 1.00 90.56 425 THR A C 1
ATOM 3378 O O . THR A 1 425 ? 4.825 8.146 -25.201 1.00 90.56 425 THR A O 1
ATOM 3381 N N . LEU A 1 426 ? 3.258 9.729 -24.868 1.00 90.19 426 LEU A N 1
ATOM 3382 C CA . LEU A 1 426 ? 4.122 10.739 -24.254 1.00 90.19 426 LEU A CA 1
ATOM 3383 C C . LEU A 1 426 ? 4.847 10.177 -23.020 1.00 90.19 426 LEU A C 1
ATOM 3385 O O . LEU A 1 426 ? 6.077 10.158 -22.986 1.00 90.19 426 LEU A O 1
ATOM 3389 N N . LEU A 1 427 ? 4.106 9.618 -22.057 1.00 88.94 427 LEU A N 1
ATOM 3390 C CA . LEU A 1 427 ? 4.684 8.978 -20.872 1.00 88.94 427 LEU A CA 1
ATOM 3391 C C . LEU A 1 427 ? 5.583 7.788 -21.234 1.00 88.94 427 LEU A C 1
ATOM 3393 O O . LEU A 1 427 ? 6.647 7.636 -20.648 1.00 88.94 427 LEU A O 1
ATOM 3397 N N . ARG A 1 428 ? 5.223 6.961 -22.224 1.00 87.69 428 ARG A N 1
ATOM 3398 C CA . ARG A 1 428 ? 6.062 5.831 -22.672 1.00 87.69 428 ARG A CA 1
ATOM 3399 C C . ARG A 1 428 ? 7.348 6.267 -23.378 1.00 87.69 428 ARG A C 1
ATOM 3401 O O . ARG A 1 428 ? 8.313 5.506 -23.353 1.00 87.69 428 ARG A O 1
ATOM 3408 N N . LYS A 1 429 ? 7.387 7.452 -23.994 1.00 87.12 429 LYS A N 1
ATOM 3409 C CA . LYS A 1 429 ? 8.617 8.053 -24.541 1.00 87.12 429 LYS A CA 1
ATOM 3410 C C . LYS A 1 429 ? 9.489 8.619 -23.416 1.00 87.12 429 LYS A C 1
ATOM 3412 O O . LYS A 1 429 ? 10.678 8.324 -23.388 1.00 87.12 429 LYS A O 1
ATOM 3417 N N . ILE A 1 430 ? 8.879 9.299 -22.444 1.00 84.25 430 ILE A N 1
ATOM 3418 C CA . ILE A 1 430 ? 9.529 9.808 -21.223 1.00 84.25 430 ILE A CA 1
ATOM 3419 C C . ILE A 1 430 ? 10.125 8.663 -20.370 1.00 84.25 430 ILE A C 1
ATOM 3421 O O . ILE A 1 430 ? 11.277 8.722 -19.958 1.00 84.25 430 ILE A O 1
ATOM 3425 N N . ILE A 1 431 ? 9.407 7.551 -20.184 1.00 81.06 431 ILE A N 1
ATOM 3426 C CA . ILE A 1 431 ? 9.903 6.352 -19.474 1.00 81.06 431 ILE A CA 1
ATOM 3427 C C . ILE A 1 431 ? 11.104 5.701 -20.190 1.00 81.06 431 ILE A C 1
ATOM 3429 O O . ILE A 1 431 ? 11.907 5.023 -19.553 1.00 81.06 431 ILE A O 1
ATOM 3433 N N . LYS A 1 432 ? 11.254 5.892 -21.508 1.00 79.25 432 LYS A N 1
ATOM 3434 C CA . LYS A 1 432 ? 12.343 5.300 -22.302 1.00 79.25 432 LYS A CA 1
ATOM 3435 C C . LYS A 1 432 ? 13.650 6.105 -22.294 1.00 79.25 432 LYS A C 1
ATOM 3437 O O . LYS A 1 432 ? 14.643 5.581 -22.787 1.00 79.25 432 LYS A O 1
ATOM 3442 N N . SER A 1 433 ? 13.678 7.338 -21.781 1.00 75.50 433 SER A N 1
ATOM 3443 C CA . SER A 1 433 ? 14.831 8.242 -21.955 1.00 75.50 433 SER A CA 1
ATOM 3444 C C . SER A 1 433 ? 15.883 8.239 -20.840 1.00 75.50 433 SER A C 1
ATOM 3446 O O . SER A 1 433 ? 16.932 8.845 -21.034 1.00 75.50 433 SER A O 1
ATOM 3448 N N . GLY A 1 434 ? 15.664 7.594 -19.688 1.00 59.06 434 GLY A N 1
ATOM 3449 C CA . GLY A 1 434 ? 16.700 7.531 -18.646 1.00 59.06 434 GLY A CA 1
ATOM 3450 C C . GLY A 1 434 ? 16.244 7.019 -17.279 1.00 59.06 434 GLY A C 1
ATOM 3451 O O . GLY A 1 434 ? 15.051 6.935 -16.995 1.00 59.06 434 GLY A O 1
ATOM 3452 N N . ALA A 1 435 ? 17.219 6.689 -16.425 1.00 46.78 435 ALA A N 1
ATOM 3453 C CA . ALA A 1 435 ? 17.028 5.936 -15.179 1.00 46.78 435 ALA A CA 1
ATOM 3454 C C . ALA A 1 435 ? 15.964 6.519 -14.229 1.00 46.78 435 ALA A C 1
ATOM 3456 O O . ALA A 1 435 ? 15.145 5.774 -13.690 1.00 46.78 435 ALA A O 1
ATOM 3457 N N . THR A 1 436 ? 15.917 7.843 -14.055 1.00 52.12 436 THR A N 1
ATOM 3458 C CA . THR A 1 436 ? 14.994 8.477 -13.097 1.00 52.12 436 THR A CA 1
ATOM 3459 C C . THR A 1 436 ? 13.523 8.390 -13.519 1.00 52.12 436 THR A C 1
ATOM 3461 O O . THR A 1 436 ? 12.634 8.532 -12.683 1.00 52.12 436 THR A O 1
ATOM 3464 N N . PHE A 1 437 ? 13.237 8.064 -14.784 1.00 56.72 437 PHE A N 1
ATOM 3465 C CA . PHE A 1 437 ? 11.871 7.907 -15.282 1.00 56.72 437 PHE A CA 1
ATOM 3466 C C . PHE A 1 437 ? 11.248 6.530 -15.000 1.00 56.72 437 PHE A C 1
ATOM 3468 O O . PHE A 1 437 ? 10.063 6.348 -15.271 1.00 56.72 437 PHE A O 1
ATOM 3475 N N . GLN A 1 438 ? 11.961 5.584 -14.369 1.00 56.59 438 GLN A N 1
ATOM 3476 C CA . GLN A 1 438 ? 11.290 4.422 -13.762 1.00 56.59 438 GLN A CA 1
ATOM 3477 C C . GLN A 1 438 ? 10.308 4.857 -12.660 1.00 56.59 438 GLN A C 1
ATOM 3479 O O . GLN A 1 438 ? 9.225 4.285 -12.547 1.00 56.59 438 GLN A O 1
ATOM 3484 N N . LEU A 1 439 ? 10.624 5.942 -11.936 1.00 65.75 439 LEU A N 1
ATOM 3485 C CA . LEU A 1 439 ? 9.726 6.545 -10.949 1.00 65.75 439 LEU A CA 1
ATOM 3486 C C . LEU A 1 439 ? 8.400 7.011 -11.566 1.00 65.75 439 LEU A C 1
ATOM 3488 O O . LEU A 1 439 ? 7.390 6.987 -10.878 1.00 65.75 439 LEU A O 1
ATOM 3492 N N . VAL A 1 440 ? 8.351 7.373 -12.858 1.00 71.56 440 VAL A N 1
ATOM 3493 C CA . VAL A 1 440 ? 7.089 7.758 -13.520 1.00 71.56 440 VAL A CA 1
ATOM 3494 C C . VAL A 1 440 ? 6.091 6.605 -13.538 1.00 71.56 440 VAL A C 1
ATOM 3496 O O . VAL A 1 440 ? 4.903 6.861 -13.384 1.00 71.56 440 VAL A O 1
ATOM 3499 N N . GLN A 1 441 ? 6.530 5.349 -13.680 1.00 74.06 441 GLN A N 1
ATOM 3500 C CA . GLN A 1 441 ? 5.597 4.224 -13.593 1.00 74.06 441 GLN A CA 1
ATOM 3501 C C . GLN A 1 441 ? 5.019 4.120 -12.170 1.00 74.06 441 GLN A C 1
ATOM 3503 O O . GLN A 1 441 ? 3.801 4.135 -12.018 1.00 74.06 441 GLN A O 1
ATOM 3508 N N . THR A 1 442 ? 5.870 4.153 -11.139 1.00 75.19 442 THR A N 1
ATOM 3509 C CA . THR A 1 442 ? 5.444 4.120 -9.729 1.00 75.19 442 THR A CA 1
ATOM 3510 C C . THR A 1 442 ? 4.575 5.322 -9.337 1.00 75.19 442 THR A C 1
ATOM 3512 O O . THR A 1 442 ? 3.606 5.155 -8.603 1.00 75.19 442 THR A O 1
ATOM 3515 N N . PHE A 1 443 ? 4.857 6.526 -9.847 1.00 78.31 443 PHE A N 1
ATOM 3516 C CA . PHE A 1 443 ? 4.027 7.714 -9.628 1.00 78.31 443 PHE A CA 1
ATOM 3517 C C . PHE A 1 443 ? 2.692 7.633 -10.374 1.00 78.31 443 PHE A C 1
ATOM 3519 O O . PHE A 1 443 ? 1.679 8.050 -9.822 1.00 78.31 443 PHE A O 1
ATOM 3526 N N . VAL A 1 444 ? 2.643 7.081 -11.595 1.00 78.94 444 VAL A N 1
ATOM 3527 C CA . VAL A 1 444 ? 1.361 6.852 -12.285 1.00 78.94 444 VAL A CA 1
ATOM 3528 C C . VAL A 1 444 ? 0.530 5.834 -11.510 1.00 78.94 444 VAL A C 1
ATOM 3530 O O . VAL A 1 444 ? -0.654 6.074 -11.313 1.00 78.94 444 VAL A O 1
ATOM 3533 N N . GLU A 1 445 ? 1.128 4.745 -11.032 1.00 80.00 445 GLU A N 1
ATOM 3534 C CA . GLU A 1 445 ? 0.451 3.718 -10.230 1.00 80.00 445 GLU A CA 1
ATOM 3535 C C . GLU A 1 445 ? -0.059 4.305 -8.899 1.00 80.00 445 GLU A C 1
ATOM 3537 O O . GLU A 1 445 ? -1.265 4.295 -8.655 1.00 80.00 445 GLU A O 1
ATOM 3542 N N . LYS A 1 446 ? 0.818 4.930 -8.099 1.00 81.12 446 LYS A N 1
ATOM 3543 C CA . LYS A 1 446 ? 0.471 5.606 -6.835 1.00 81.12 446 LYS A CA 1
ATOM 3544 C C . LYS A 1 446 ? -0.624 6.658 -7.022 1.00 81.12 446 LYS A C 1
ATOM 3546 O O . LYS A 1 446 ? -1.674 6.559 -6.397 1.00 81.12 446 LYS A O 1
ATOM 3551 N N . ILE A 1 447 ? -0.415 7.646 -7.895 1.00 79.38 447 ILE A N 1
ATOM 3552 C CA . ILE A 1 447 ? -1.350 8.773 -8.028 1.00 79.38 447 ILE A CA 1
ATOM 3553 C C . ILE A 1 447 ? -2.658 8.331 -8.697 1.00 79.38 447 ILE A C 1
ATOM 3555 O O . ILE A 1 447 ? -3.705 8.915 -8.429 1.00 79.38 447 ILE A O 1
ATOM 3559 N N . SER A 1 448 ? -2.654 7.273 -9.517 1.00 80.88 448 SER A N 1
ATOM 3560 C CA . SER A 1 448 ? -3.915 6.684 -9.984 1.00 80.88 448 SER A CA 1
ATOM 3561 C C . SER A 1 448 ? -4.729 6.121 -8.825 1.00 80.88 448 SER A C 1
ATOM 3563 O O . SER A 1 448 ? -5.933 6.363 -8.760 1.00 80.88 448 SER A O 1
ATOM 3565 N N . ASN A 1 449 ? -4.073 5.433 -7.890 1.00 80.69 449 ASN A N 1
ATOM 3566 C CA . ASN A 1 449 ? -4.716 4.892 -6.700 1.00 80.69 449 ASN A CA 1
ATOM 3567 C C . ASN A 1 449 ? -5.196 6.026 -5.770 1.00 80.69 449 ASN A C 1
ATOM 3569 O O . ASN A 1 449 ? -6.337 5.973 -5.309 1.00 80.69 449 ASN A O 1
ATOM 3573 N N . ASP A 1 450 ? -4.391 7.081 -5.580 1.00 79.31 450 ASP A N 1
ATOM 3574 C CA . ASP A 1 450 ? -4.759 8.297 -4.831 1.00 79.31 450 ASP A CA 1
ATOM 3575 C C . ASP A 1 450 ? -6.011 8.974 -5.446 1.00 79.31 450 ASP A C 1
ATOM 3577 O O . ASP A 1 450 ? -6.956 9.322 -4.734 1.00 79.31 450 ASP A O 1
ATOM 3581 N N . ILE A 1 451 ? -6.070 9.102 -6.780 1.00 77.25 451 ILE A N 1
ATOM 3582 C CA . ILE A 1 451 ? -7.209 9.679 -7.521 1.00 77.25 451 ILE A CA 1
ATOM 3583 C C . ILE A 1 451 ? -8.467 8.806 -7.406 1.00 77.25 451 ILE A C 1
ATOM 3585 O O . ILE A 1 451 ? -9.553 9.337 -7.168 1.00 77.25 451 ILE A O 1
ATOM 3589 N N . VAL A 1 452 ? -8.347 7.482 -7.559 1.00 80.94 452 VAL A N 1
ATOM 3590 C CA . VAL A 1 452 ? -9.472 6.540 -7.414 1.00 80.94 452 VAL A CA 1
ATOM 3591 C C . VAL A 1 452 ? -10.011 6.571 -5.981 1.00 80.94 452 VAL A C 1
ATOM 3593 O O . VAL A 1 452 ? -11.220 6.714 -5.786 1.00 80.94 452 VAL A O 1
ATOM 3596 N N . GLY A 1 453 ? -9.128 6.540 -4.978 1.00 80.44 453 GLY A N 1
ATOM 3597 C CA . GLY A 1 453 ? -9.488 6.668 -3.566 1.00 80.44 453 GLY A CA 1
ATOM 3598 C C . GLY A 1 453 ? -10.170 8.001 -3.247 1.00 80.44 453 GLY A C 1
ATOM 3599 O O . GLY A 1 453 ? -11.239 8.010 -2.641 1.00 80.44 453 GLY A O 1
ATOM 3600 N N . GLY A 1 454 ? -9.617 9.123 -3.717 1.00 76.56 454 GLY A N 1
ATOM 3601 C CA . GLY A 1 454 ? -10.184 10.459 -3.510 1.00 76.56 454 GLY A CA 1
ATOM 3602 C C . GLY A 1 454 ? -11.543 10.672 -4.188 1.00 76.56 454 GLY A C 1
ATOM 3603 O O . GLY A 1 454 ? -12.397 11.376 -3.650 1.00 76.56 454 GLY A O 1
ATOM 3604 N N . LEU A 1 455 ? -11.783 10.036 -5.338 1.00 78.00 455 LEU A N 1
ATOM 3605 C CA . LEU A 1 455 ? -13.086 10.037 -6.009 1.00 78.00 455 LEU A CA 1
ATOM 3606 C C . LEU A 1 455 ? -14.120 9.177 -5.260 1.00 78.00 455 LEU A C 1
ATOM 3608 O O . LEU A 1 455 ? -15.251 9.629 -5.088 1.00 78.00 455 LEU A O 1
ATOM 3612 N N . ILE A 1 456 ? -13.743 7.991 -4.765 1.00 81.19 456 ILE A N 1
ATOM 3613 C CA . ILE A 1 456 ? -14.616 7.115 -3.952 1.00 81.19 456 ILE A CA 1
ATOM 3614 C C . ILE A 1 456 ? -14.935 7.748 -2.589 1.00 81.19 456 ILE A C 1
ATOM 3616 O O . ILE A 1 456 ? -16.074 7.687 -2.132 1.00 81.19 456 ILE A O 1
ATOM 3620 N N . GLY A 1 457 ? -13.947 8.379 -1.950 1.00 72.19 457 GLY A N 1
ATOM 3621 C CA . GLY A 1 457 ? -14.094 9.079 -0.672 1.00 72.19 457 GLY A CA 1
ATOM 3622 C C . GLY A 1 457 ? -14.774 10.449 -0.773 1.00 72.19 457 GLY A C 1
ATOM 3623 O O . GLY A 1 457 ? -15.092 11.053 0.254 1.00 72.19 457 GLY A O 1
ATOM 3624 N N . SER A 1 458 ? -15.017 10.964 -1.985 1.00 67.12 458 SER A N 1
ATOM 3625 C CA . SER A 1 458 ? -15.735 12.227 -2.156 1.00 67.12 458 SER A CA 1
ATOM 3626 C C . SER A 1 458 ? -17.216 12.049 -1.798 1.00 67.12 458 SER A C 1
ATOM 3628 O O . SER A 1 458 ? -17.965 11.384 -2.510 1.00 67.12 458 SER A O 1
ATOM 3630 N N . LYS A 1 459 ? -17.651 12.648 -0.678 1.00 54.91 459 LYS A N 1
ATOM 3631 C CA . LYS A 1 459 ? -19.070 12.655 -0.280 1.00 54.91 459 LYS A CA 1
ATOM 3632 C C . LYS A 1 459 ? -19.919 13.225 -1.424 1.00 54.91 459 LYS A C 1
ATOM 3634 O O . LYS A 1 459 ? -19.607 14.299 -1.948 1.00 54.91 459 LYS A O 1
ATOM 3639 N N . GLU A 1 460 ? -20.969 12.501 -1.816 1.00 51.47 460 GLU A N 1
ATOM 3640 C CA . GLU A 1 460 ? -21.776 12.819 -2.999 1.00 51.47 460 GLU A CA 1
ATOM 3641 C C . GLU A 1 460 ? -22.628 14.086 -2.818 1.00 51.47 460 GLU A C 1
ATOM 3643 O O . GLU A 1 460 ? -23.831 14.041 -2.570 1.00 51.47 460 GLU A O 1
ATOM 3648 N N . ASN A 1 461 ? -22.035 15.252 -3.069 1.00 49.62 461 ASN A N 1
ATOM 3649 C CA . ASN A 1 461 ? -22.818 16.389 -3.541 1.00 49.62 461 ASN A CA 1
ATOM 3650 C C . ASN A 1 461 ? -23.310 16.040 -4.955 1.00 49.62 461 ASN A C 1
ATOM 3652 O O . ASN A 1 461 ? -22.491 15.883 -5.863 1.00 49.62 461 ASN A O 1
ATOM 3656 N N . ALA A 1 462 ? -24.628 15.960 -5.163 1.00 52.88 462 ALA A N 1
ATOM 3657 C CA . ALA A 1 462 ? -25.233 15.505 -6.424 1.00 52.88 462 ALA A CA 1
ATOM 3658 C C . ALA A 1 462 ? -24.712 16.240 -7.682 1.00 52.88 462 ALA A C 1
ATOM 3660 O O . ALA A 1 462 ? -24.586 15.643 -8.752 1.00 52.88 462 ALA A O 1
ATOM 3661 N N . SER A 1 463 ? -24.312 17.510 -7.548 1.00 55.22 463 SER A N 1
ATOM 3662 C CA . SER A 1 463 ? -23.687 18.313 -8.610 1.00 55.22 463 SER A CA 1
ATOM 3663 C C . SER A 1 463 ? -22.318 17.803 -9.093 1.00 55.22 463 SER A C 1
ATOM 3665 O O . SER A 1 463 ? -21.893 18.159 -10.190 1.00 55.22 463 SER A O 1
ATOM 3667 N N . LYS A 1 464 ? -21.631 16.953 -8.317 1.00 64.62 464 LYS A N 1
ATOM 3668 C CA . LYS A 1 464 ? -20.349 16.316 -8.672 1.00 64.62 464 LYS A CA 1
ATOM 3669 C C . LYS A 1 464 ? -20.488 14.857 -9.118 1.00 64.62 464 LYS A C 1
ATOM 3671 O O . LYS A 1 464 ? -19.581 14.354 -9.772 1.00 64.62 464 LYS A O 1
ATOM 3676 N N . ALA A 1 465 ? -21.612 14.189 -8.844 1.00 67.88 465 ALA A N 1
ATOM 3677 C CA . ALA A 1 465 ? -21.782 12.750 -9.092 1.00 67.88 465 ALA A CA 1
ATOM 3678 C C . ALA A 1 465 ? -21.539 12.336 -10.562 1.00 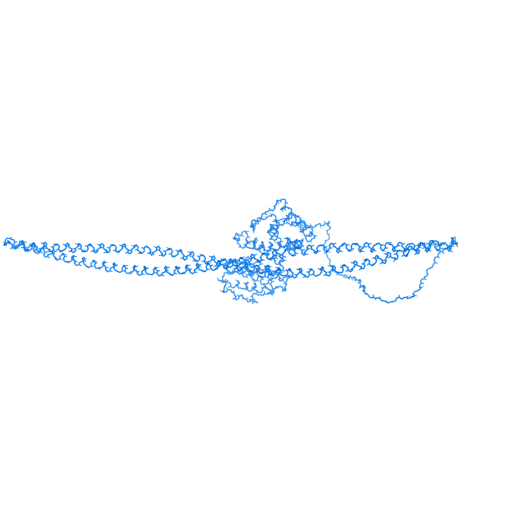67.88 465 ALA A C 1
ATOM 3680 O O . ALA A 1 465 ? -20.952 11.283 -10.825 1.00 67.88 465 ALA A O 1
ATOM 3681 N N . ARG A 1 466 ? -21.908 13.188 -11.536 1.00 75.62 466 ARG A N 1
ATOM 3682 C CA . ARG A 1 466 ? -21.565 12.983 -12.962 1.00 75.62 466 ARG A CA 1
ATOM 3683 C C . ARG A 1 466 ? -20.054 13.070 -13.207 1.00 75.62 466 ARG A C 1
ATOM 3685 O O . ARG A 1 466 ? -19.483 12.150 -13.777 1.00 75.62 466 ARG A O 1
ATOM 3692 N N . GLN A 1 467 ? -19.391 14.112 -12.696 1.00 78.44 467 GLN A N 1
ATOM 3693 C CA . GLN A 1 467 ? -17.935 14.285 -12.812 1.00 78.44 467 GLN A CA 1
ATOM 3694 C C . GLN A 1 467 ? -17.161 13.111 -12.184 1.00 78.44 467 GLN A C 1
ATOM 3696 O O . GLN A 1 467 ? -16.175 12.665 -12.765 1.00 78.44 467 GLN A O 1
ATOM 3701 N N . CYS A 1 468 ? -17.626 12.565 -11.055 1.00 78.69 468 CYS A N 1
ATOM 3702 C CA . CYS A 1 468 ? -17.030 11.370 -10.450 1.00 78.69 468 CYS A CA 1
ATOM 3703 C C . CYS A 1 468 ? -17.317 10.090 -11.261 1.00 78.69 468 CYS A C 1
ATOM 3705 O O . CYS A 1 468 ? -16.418 9.272 -11.437 1.00 78.69 468 CYS A O 1
ATOM 3707 N N . THR A 1 469 ? -18.528 9.940 -11.814 1.00 84.25 469 THR A N 1
ATOM 3708 C CA . THR A 1 469 ? -18.908 8.814 -12.695 1.00 84.25 469 THR A CA 1
ATOM 3709 C C . THR A 1 469 ? -18.053 8.769 -13.965 1.00 84.25 469 THR A C 1
ATOM 3711 O O . THR A 1 469 ? -17.499 7.725 -14.307 1.00 84.25 469 THR A O 1
ATOM 3714 N N . ASP A 1 470 ? -17.930 9.894 -14.667 1.00 85.50 470 ASP A N 1
ATOM 3715 C CA . ASP A 1 470 ? -17.200 9.960 -15.935 1.00 85.50 470 ASP A CA 1
ATOM 3716 C C . ASP A 1 470 ? -15.681 9.981 -15.706 1.00 85.50 470 ASP A C 1
ATOM 3718 O O . ASP A 1 470 ? -14.934 9.351 -16.456 1.00 85.50 470 ASP A O 1
ATOM 3722 N N . GLY A 1 471 ? -15.233 10.587 -14.599 1.00 85.62 471 GLY A N 1
ATOM 3723 C CA . GLY A 1 471 ? -13.864 10.473 -14.102 1.00 85.62 471 GLY A CA 1
ATOM 3724 C C . GLY A 1 471 ? -13.460 9.021 -13.829 1.00 85.62 471 GLY A C 1
ATOM 3725 O O . GLY A 1 471 ? -12.403 8.606 -14.289 1.00 85.62 471 GLY A O 1
ATOM 3726 N N . MET A 1 472 ? -14.312 8.220 -13.176 1.00 88.44 472 MET A N 1
ATOM 3727 C CA . MET A 1 472 ? -14.065 6.788 -12.934 1.00 88.44 472 MET A CA 1
ATOM 3728 C C . MET A 1 472 ? -13.938 5.973 -14.220 1.00 88.44 472 MET A C 1
ATOM 3730 O O . MET A 1 472 ? -12.970 5.228 -14.374 1.00 88.44 472 MET A O 1
ATOM 3734 N N . LYS A 1 473 ? -14.866 6.148 -15.172 1.00 90.06 473 LYS A N 1
ATOM 3735 C CA . LYS A 1 473 ? -14.794 5.479 -16.484 1.00 90.06 473 LYS A CA 1
ATOM 3736 C C . LYS A 1 473 ? -13.510 5.851 -17.227 1.00 90.06 473 LYS A C 1
ATOM 3738 O O . LYS A 1 473 ? -12.826 4.976 -17.754 1.00 90.06 473 LYS A O 1
ATOM 3743 N N . SER A 1 474 ? -13.172 7.143 -17.243 1.00 90.62 474 SER A N 1
ATOM 3744 C CA . SER A 1 474 ? -11.940 7.639 -17.858 1.00 90.62 474 SER A CA 1
ATOM 3745 C C . SER A 1 474 ? -10.705 7.048 -17.169 1.00 90.62 474 SER A C 1
ATOM 3747 O O . SER A 1 474 ? -9.798 6.559 -17.836 1.00 90.62 474 SER A O 1
ATOM 3749 N N . MET A 1 475 ? -10.684 7.002 -15.836 1.00 90.06 475 MET A N 1
ATOM 3750 C CA . MET A 1 475 ? -9.542 6.491 -15.083 1.00 90.06 475 MET A CA 1
ATOM 3751 C C . MET A 1 475 ? -9.338 4.980 -15.263 1.00 90.06 475 MET A C 1
ATOM 3753 O O . MET A 1 475 ? -8.206 4.550 -15.473 1.00 90.06 475 MET A O 1
ATOM 3757 N N . GLY A 1 476 ? -10.409 4.179 -15.263 1.00 90.75 476 GLY A N 1
ATOM 3758 C CA . GLY A 1 476 ? -10.327 2.736 -15.526 1.00 90.75 476 GLY A CA 1
ATOM 3759 C C . GLY A 1 476 ? -9.846 2.433 -16.947 1.00 90.75 476 GLY A C 1
ATOM 3760 O O . GLY A 1 476 ? -8.932 1.628 -17.144 1.00 90.75 476 GLY A O 1
ATOM 3761 N N . ALA A 1 477 ? -10.378 3.155 -17.940 1.00 91.31 477 ALA A N 1
ATOM 3762 C CA . ALA A 1 477 ? -9.923 3.041 -19.323 1.00 91.31 477 ALA A CA 1
ATOM 3763 C C . ALA A 1 477 ? -8.448 3.458 -19.484 1.00 91.31 477 ALA A C 1
ATOM 3765 O O . ALA A 1 477 ? -7.683 2.775 -20.172 1.00 91.31 477 ALA A O 1
ATOM 3766 N N . TRP A 1 478 ? -8.019 4.538 -18.825 1.00 91.81 478 TRP A N 1
ATOM 3767 C CA . TRP A 1 478 ? -6.624 4.975 -18.799 1.00 91.81 478 TRP A CA 1
ATOM 3768 C C . TRP A 1 478 ? -5.698 3.902 -18.221 1.00 91.81 478 TRP A C 1
ATOM 3770 O O . TRP A 1 478 ? -4.743 3.490 -18.882 1.00 91.81 478 TRP A O 1
ATOM 3780 N N . TYR A 1 479 ? -6.005 3.429 -17.011 1.00 89.19 479 TYR A N 1
ATOM 3781 C CA . TYR A 1 479 ? -5.184 2.490 -16.247 1.00 89.19 479 TYR A CA 1
ATOM 3782 C C . TYR A 1 479 ? -4.965 1.193 -17.040 1.00 89.19 479 TYR A C 1
ATOM 3784 O O . TYR A 1 479 ? -3.828 0.771 -17.247 1.00 89.19 479 TYR A O 1
ATOM 3792 N N . ALA A 1 480 ? -6.029 0.642 -17.634 1.00 89.69 480 ALA A N 1
ATOM 3793 C CA . ALA A 1 480 ? -5.959 -0.545 -18.487 1.00 89.69 480 ALA A CA 1
ATOM 3794 C C . ALA A 1 480 ? -5.164 -0.350 -19.796 1.00 89.69 480 ALA A C 1
ATOM 3796 O O . ALA A 1 480 ? -4.547 -1.293 -20.301 1.00 89.69 480 ALA A O 1
ATOM 3797 N N . ASN A 1 481 ? -5.137 0.860 -20.369 1.00 88.75 481 ASN A N 1
ATOM 3798 C CA . ASN A 1 481 ? -4.288 1.151 -21.530 1.00 88.75 481 ASN A CA 1
ATOM 3799 C C . ASN A 1 481 ? -2.820 1.408 -21.132 1.00 88.75 481 ASN A C 1
ATOM 3801 O O . ASN A 1 481 ? -1.925 1.135 -21.939 1.00 88.75 481 ASN A O 1
ATOM 3805 N N . PHE A 1 482 ? -2.557 1.932 -19.928 1.00 87.00 482 PHE A N 1
ATOM 3806 C CA . PHE A 1 482 ? -1.215 2.262 -19.441 1.00 87.00 482 PHE A CA 1
ATOM 3807 C C . PHE A 1 482 ? -0.457 1.033 -18.915 1.00 87.00 482 PHE A C 1
ATOM 3809 O O . PHE A 1 482 ? 0.639 0.752 -19.419 1.00 87.00 482 PHE A O 1
ATOM 3816 N N . SER A 1 483 ? -1.045 0.312 -17.950 1.00 83.12 483 SER A N 1
ATOM 3817 C CA . SER A 1 483 ? -0.423 -0.772 -17.173 1.00 83.12 483 SER A CA 1
ATOM 3818 C C . SER A 1 483 ? 0.107 -1.906 -18.048 1.00 83.12 483 SER A C 1
ATOM 3820 O O . SER A 1 483 ? -0.501 -2.280 -19.048 1.00 83.12 483 SER A O 1
ATOM 3822 N N . ARG A 1 484 ? 1.267 -2.467 -17.696 1.00 70.69 484 ARG A N 1
ATOM 3823 C CA . ARG A 1 484 ? 2.001 -3.398 -18.574 1.00 70.69 484 ARG A CA 1
ATOM 3824 C C . ARG A 1 484 ? 1.570 -4.862 -18.484 1.00 70.69 484 ARG A C 1
ATOM 3826 O O . ARG A 1 484 ? 1.808 -5.586 -19.440 1.00 70.69 484 ARG A O 1
ATOM 3833 N N . THR A 1 485 ? 0.951 -5.287 -17.388 1.00 73.88 485 THR A N 1
ATOM 3834 C CA . THR A 1 485 ? 0.642 -6.697 -17.100 1.00 73.88 485 THR A CA 1
ATOM 3835 C C . THR A 1 485 ? -0.815 -6.881 -16.683 1.00 73.88 485 THR A C 1
ATOM 3837 O O . THR A 1 485 ? -1.374 -6.026 -15.995 1.00 73.88 485 THR A O 1
ATOM 3840 N N . ALA A 1 486 ? -1.407 -8.017 -17.062 1.00 74.75 486 ALA A N 1
ATOM 3841 C CA . ALA A 1 486 ? -2.745 -8.416 -16.627 1.00 74.75 486 ALA A CA 1
ATOM 3842 C C . ALA A 1 486 ? -2.821 -8.537 -15.099 1.00 74.75 486 ALA A C 1
ATOM 3844 O O . ALA A 1 486 ? -3.667 -7.905 -14.480 1.00 74.75 486 ALA A O 1
ATOM 3845 N N . ASN A 1 487 ? -1.870 -9.257 -14.493 1.00 78.00 487 ASN A N 1
ATOM 3846 C CA . ASN A 1 487 ? -1.855 -9.595 -13.066 1.00 78.00 487 ASN A CA 1
ATOM 3847 C C . ASN A 1 487 ? -1.954 -8.370 -12.138 1.00 78.00 487 ASN A C 1
ATOM 3849 O O . ASN A 1 487 ? -2.578 -8.443 -11.090 1.00 78.00 487 ASN A O 1
ATOM 3853 N N . PHE A 1 488 ? -1.356 -7.236 -12.522 1.00 79.31 488 PHE A N 1
ATOM 3854 C CA . PHE A 1 488 ? -1.437 -5.999 -11.738 1.00 79.31 488 PHE A CA 1
ATOM 3855 C C . PHE A 1 488 ? -2.810 -5.320 -11.870 1.00 79.31 488 PHE A C 1
ATOM 3857 O O . PHE A 1 488 ? -3.320 -4.743 -10.914 1.00 79.31 488 PHE A O 1
ATOM 3864 N N . LEU A 1 489 ? -3.436 -5.411 -13.049 1.00 84.50 489 LEU A N 1
ATOM 3865 C CA . LEU A 1 489 ? -4.802 -4.931 -13.259 1.00 84.50 489 LEU A CA 1
ATOM 3866 C C . LEU A 1 489 ? -5.826 -5.807 -12.524 1.00 84.50 489 LEU A C 1
ATOM 3868 O O . LEU A 1 489 ? -6.768 -5.252 -11.965 1.00 84.50 489 LEU A O 1
ATOM 3872 N N . THR A 1 490 ? -5.648 -7.132 -12.503 1.00 86.69 490 THR A N 1
ATOM 3873 C CA . THR A 1 490 ? -6.543 -8.062 -11.791 1.00 86.69 490 THR A CA 1
ATOM 3874 C C . THR A 1 490 ? -6.415 -7.887 -10.284 1.00 86.69 490 THR A C 1
ATOM 3876 O O . THR A 1 490 ? -7.417 -7.588 -9.646 1.00 86.69 490 THR A O 1
ATOM 3879 N N . GLU A 1 491 ? -5.190 -7.917 -9.740 1.00 86.31 491 GLU A N 1
ATOM 3880 C CA . GLU A 1 491 ? -4.918 -7.692 -8.311 1.00 86.31 491 GLU A CA 1
ATOM 3881 C C . GLU A 1 491 ? -5.527 -6.363 -7.831 1.00 86.31 491 GLU A C 1
ATOM 3883 O O . GLU A 1 491 ? -6.214 -6.325 -6.810 1.00 86.31 491 GLU A O 1
ATOM 3888 N N . TYR A 1 492 ? -5.348 -5.277 -8.594 1.00 87.62 492 TYR A N 1
ATOM 3889 C CA . TYR A 1 492 ? -5.929 -3.981 -8.247 1.00 87.62 492 TYR A CA 1
ATOM 3890 C C . TYR A 1 492 ? -7.464 -3.968 -8.323 1.00 87.62 492 TYR A C 1
ATOM 3892 O O . TYR A 1 492 ? -8.116 -3.413 -7.437 1.00 87.62 492 TYR A O 1
ATOM 3900 N N . CYS A 1 493 ? -8.065 -4.579 -9.352 1.00 90.38 493 CYS A N 1
ATOM 3901 C CA . CYS A 1 493 ? -9.524 -4.666 -9.464 1.00 90.38 493 CYS A CA 1
ATOM 3902 C C . CYS A 1 493 ? -10.126 -5.525 -8.342 1.00 90.38 493 CYS A C 1
ATOM 3904 O O . CYS A 1 493 ? -11.129 -5.133 -7.750 1.00 90.38 493 CYS A O 1
ATOM 3906 N N . GLU A 1 494 ? -9.501 -6.651 -8.008 1.00 91.50 494 GLU A N 1
ATOM 3907 C CA . GLU A 1 494 ? -9.935 -7.552 -6.939 1.00 91.50 494 GLU A CA 1
ATOM 3908 C C . GLU A 1 494 ? -9.825 -6.888 -5.562 1.00 91.50 494 GLU A C 1
ATOM 3910 O O . GLU A 1 494 ? -10.812 -6.858 -4.827 1.00 91.50 494 GLU A O 1
ATOM 3915 N N . GLN A 1 495 ? -8.704 -6.232 -5.245 1.00 88.94 495 GLN A N 1
ATOM 3916 C CA . GLN A 1 495 ? -8.575 -5.429 -4.020 1.00 88.94 495 GLN A CA 1
ATOM 3917 C C . GLN A 1 495 ? -9.632 -4.311 -3.954 1.00 88.94 495 GLN A C 1
ATOM 3919 O O . GLN A 1 495 ? -10.269 -4.113 -2.916 1.00 88.94 495 GLN A O 1
ATOM 3924 N N . LEU A 1 496 ? -9.873 -3.601 -5.064 1.00 88.56 496 LEU A N 1
ATOM 3925 C CA . LEU A 1 496 ? -10.856 -2.518 -5.129 1.00 88.56 496 LEU A CA 1
ATOM 3926 C C . LEU A 1 496 ? -12.293 -3.009 -4.881 1.00 88.56 496 LEU A C 1
ATOM 3928 O O . LEU A 1 496 ? -13.062 -2.298 -4.224 1.00 88.56 496 LEU A O 1
ATOM 3932 N N . LEU A 1 497 ? -12.642 -4.203 -5.375 1.00 90.75 497 LEU A N 1
ATOM 3933 C CA . LEU A 1 497 ? -13.943 -4.848 -5.166 1.00 90.75 497 LEU A CA 1
ATOM 3934 C C . LEU A 1 497 ? -14.075 -5.477 -3.770 1.00 90.75 497 LEU A C 1
ATOM 3936 O O . LEU A 1 497 ? -15.135 -5.342 -3.170 1.00 90.75 497 LEU A O 1
ATOM 3940 N N . MET A 1 498 ? -13.020 -6.064 -3.193 1.00 88.56 498 MET A N 1
ATOM 3941 C CA . MET A 1 498 ? -13.056 -6.621 -1.827 1.00 88.56 498 MET A CA 1
ATOM 3942 C C . MET A 1 498 ? -13.279 -5.541 -0.757 1.00 88.56 498 MET A C 1
ATOM 3944 O O . MET A 1 498 ? -14.119 -5.702 0.128 1.00 88.56 498 MET A O 1
ATOM 3948 N N . VAL A 1 499 ? -12.621 -4.380 -0.873 1.00 85.88 499 VAL A N 1
ATOM 3949 C CA . VAL A 1 499 ? -12.932 -3.216 -0.011 1.00 85.88 499 VAL A CA 1
ATOM 3950 C C . VAL A 1 499 ? -14.315 -2.623 -0.352 1.00 85.88 499 VAL A C 1
ATOM 3952 O O . VAL A 1 499 ? -14.909 -1.904 0.449 1.00 85.88 499 VAL A O 1
ATOM 3955 N N . GLY A 1 500 ? -14.856 -2.935 -1.530 1.00 83.00 500 GLY A N 1
ATOM 3956 C CA . GLY A 1 500 ? -16.235 -2.650 -1.923 1.00 83.00 500 GLY A CA 1
ATOM 3957 C C . GLY A 1 500 ? -17.284 -3.528 -1.233 1.00 83.00 500 GLY A C 1
ATOM 3958 O O . GLY A 1 500 ? -18.312 -3.019 -0.789 1.00 83.00 500 GLY A O 1
ATOM 3959 N N . ILE A 1 501 ? -17.010 -4.826 -1.090 1.00 85.44 501 ILE A N 1
ATOM 3960 C CA . ILE A 1 501 ? -17.858 -5.778 -0.358 1.00 85.44 501 ILE A CA 1
ATOM 3961 C C . ILE A 1 501 ? -17.936 -5.374 1.121 1.00 85.44 501 ILE A C 1
ATOM 3963 O O . ILE A 1 501 ? -19.033 -5.204 1.644 1.00 85.44 501 ILE A O 1
ATOM 3967 N N . ARG A 1 502 ? -16.785 -5.112 1.759 1.00 81.50 502 ARG A N 1
ATOM 3968 C CA . ARG A 1 502 ? -16.707 -4.730 3.183 1.00 81.50 502 ARG A CA 1
ATOM 3969 C C . ARG A 1 502 ? -17.268 -3.339 3.495 1.00 81.50 502 ARG A C 1
ATOM 3971 O O . ARG A 1 502 ? -18.028 -3.178 4.442 1.00 81.50 502 ARG A O 1
ATOM 3978 N N . ASN A 1 503 ? -16.892 -2.320 2.714 1.00 79.19 503 ASN A N 1
ATOM 3979 C CA . ASN A 1 503 ? -17.139 -0.913 3.075 1.00 79.19 503 ASN A CA 1
ATOM 3980 C C . ASN A 1 503 ? -18.233 -0.245 2.215 1.00 79.19 503 ASN A C 1
ATOM 3982 O O . ASN A 1 503 ? -18.415 0.973 2.281 1.00 79.19 503 ASN A O 1
ATOM 3986 N N . GLY A 1 504 ? -18.925 -1.001 1.358 1.00 77.19 504 GLY A N 1
ATOM 3987 C CA . GLY A 1 504 ? -19.950 -0.486 0.450 1.00 77.19 504 GLY A CA 1
ATOM 3988 C C . GLY A 1 504 ? -19.410 0.440 -0.652 1.00 77.19 504 GLY A C 1
ATOM 3989 O O . GLY A 1 504 ? -18.282 0.307 -1.129 1.00 77.19 504 GLY A O 1
ATOM 3990 N N . ASN A 1 505 ? -20.244 1.388 -1.098 1.00 79.00 505 ASN A N 1
ATOM 3991 C CA . ASN A 1 505 ? -19.963 2.320 -2.207 1.00 79.00 505 ASN A CA 1
ATOM 3992 C C . ASN A 1 505 ? -19.431 1.630 -3.489 1.00 79.00 505 ASN A C 1
ATOM 3994 O O . ASN A 1 505 ? -18.422 2.018 -4.084 1.00 79.00 505 ASN A O 1
ATOM 3998 N N . ASN A 1 506 ? -20.124 0.575 -3.924 1.00 87.44 506 ASN A N 1
ATOM 3999 C CA . ASN A 1 506 ? -19.707 -0.238 -5.070 1.00 87.44 506 ASN A CA 1
ATOM 4000 C C . ASN A 1 506 ? -19.928 0.429 -6.439 1.00 87.44 506 ASN A C 1
ATOM 4002 O O . ASN A 1 506 ? -19.252 0.069 -7.398 1.00 87.44 506 ASN A O 1
ATOM 4006 N N . ASN A 1 507 ? -20.795 1.446 -6.540 1.00 87.88 507 ASN A N 1
ATOM 4007 C CA . ASN A 1 507 ? -21.115 2.135 -7.799 1.00 87.88 507 ASN A CA 1
ATOM 4008 C C . ASN A 1 507 ? -19.867 2.617 -8.562 1.00 87.88 507 ASN A C 1
ATOM 4010 O O . ASN A 1 507 ? -19.686 2.292 -9.735 1.00 87.88 507 ASN A O 1
ATOM 4014 N N . LEU A 1 508 ? -18.997 3.389 -7.901 1.00 88.12 508 LEU A N 1
ATOM 4015 C CA . LEU A 1 508 ? -17.790 3.951 -8.522 1.00 88.12 508 LEU A CA 1
ATOM 4016 C C . LEU A 1 508 ? -16.715 2.877 -8.769 1.00 88.12 508 LEU A C 1
ATOM 4018 O O . LEU A 1 508 ? -16.005 2.939 -9.771 1.00 88.12 508 LEU A O 1
ATOM 4022 N N . ARG A 1 509 ? -16.651 1.857 -7.903 1.00 90.62 509 ARG A N 1
ATOM 4023 C CA . ARG A 1 509 ? -15.731 0.713 -8.011 1.00 90.62 509 ARG A CA 1
ATOM 4024 C C . ARG A 1 509 ? -16.041 -0.141 -9.244 1.00 90.62 509 ARG A C 1
ATOM 4026 O O . ARG A 1 509 ? -15.165 -0.352 -10.079 1.00 90.62 509 ARG A O 1
ATOM 4033 N N . VAL A 1 510 ? -17.301 -0.540 -9.425 1.00 91.69 510 VAL A N 1
ATOM 4034 C CA . VAL A 1 510 ? -17.756 -1.293 -10.607 1.00 91.69 510 VAL A CA 1
ATOM 4035 C C . VAL A 1 510 ? -17.635 -0.457 -11.887 1.00 91.69 510 VAL A C 1
ATOM 4037 O O . VAL A 1 510 ? -17.239 -0.991 -12.920 1.00 91.69 510 VAL A O 1
ATOM 4040 N N . LEU A 1 511 ? -17.881 0.859 -11.834 1.00 91.12 511 LEU A N 1
ATOM 4041 C CA . LEU A 1 511 ? -17.652 1.764 -12.973 1.00 91.12 511 LEU A CA 1
ATOM 4042 C C . LEU A 1 511 ? -16.189 1.782 -13.449 1.00 91.12 511 LEU A C 1
ATOM 4044 O O . LEU A 1 511 ? -15.946 1.810 -14.656 1.00 91.12 511 LEU A O 1
ATOM 4048 N N . PHE A 1 512 ? -15.224 1.749 -12.524 1.00 92.62 512 PHE A N 1
ATOM 4049 C CA . PHE A 1 512 ? -13.802 1.630 -12.853 1.00 92.62 512 PHE A CA 1
ATOM 4050 C C . PHE A 1 512 ? -13.484 0.256 -13.464 1.00 92.62 512 PHE A C 1
ATOM 4052 O O . PHE A 1 512 ? -12.930 0.182 -14.563 1.00 92.62 512 PHE A O 1
ATOM 4059 N N . VAL A 1 513 ? -13.885 -0.833 -12.795 1.00 93.50 513 VAL A N 1
ATOM 4060 C CA . VAL A 1 513 ? -13.596 -2.212 -13.235 1.00 93.50 513 VAL A CA 1
ATOM 4061 C C . VAL A 1 513 ? -14.240 -2.520 -14.592 1.00 93.50 513 VAL A C 1
ATOM 4063 O O . VAL A 1 513 ? -13.583 -3.071 -15.472 1.00 93.50 513 VAL A O 1
ATOM 4066 N N . GLY A 1 514 ? -15.483 -2.094 -14.829 1.00 93.25 514 GLY A N 1
ATOM 4067 C CA . GLY A 1 514 ? -16.160 -2.262 -16.117 1.00 93.25 514 GLY A CA 1
ATOM 4068 C C . GLY A 1 514 ? -15.458 -1.544 -17.277 1.00 93.25 514 GLY A C 1
ATOM 4069 O O . GLY A 1 514 ? -15.459 -2.054 -18.400 1.00 93.25 514 GLY A O 1
ATOM 4070 N N . ALA A 1 515 ? -14.805 -0.406 -17.012 1.00 92.50 515 ALA A N 1
ATOM 4071 C CA . ALA A 1 515 ? -13.975 0.292 -17.994 1.00 92.50 515 ALA A CA 1
ATOM 4072 C C . ALA A 1 515 ? -12.624 -0.415 -18.233 1.00 92.50 515 ALA A C 1
ATOM 4074 O O . ALA A 1 515 ? -12.171 -0.478 -19.379 1.00 92.50 515 ALA A O 1
ATOM 4075 N N . VAL A 1 516 ? -12.017 -1.009 -17.196 1.00 92.62 516 VAL A N 1
ATOM 4076 C CA . VAL A 1 516 ? -10.827 -1.873 -17.336 1.00 92.62 516 VAL A CA 1
ATOM 4077 C C . VAL A 1 516 ? -11.151 -3.096 -18.199 1.00 92.62 516 VAL A C 1
ATOM 4079 O O . VAL A 1 516 ? -10.484 -3.320 -19.211 1.00 92.62 516 VAL A O 1
ATOM 4082 N N . LEU A 1 517 ? -12.211 -3.840 -17.861 1.00 91.56 517 LEU A N 1
ATOM 4083 C CA . LEU A 1 517 ? -12.657 -5.033 -18.591 1.00 91.56 517 LEU A CA 1
ATOM 4084 C C . LEU A 1 517 ? -12.978 -4.725 -20.061 1.00 91.56 517 LEU A C 1
ATOM 4086 O O . LEU A 1 517 ? -12.574 -5.480 -20.945 1.00 91.56 517 LEU A O 1
ATOM 4090 N N . SER A 1 518 ? -13.620 -3.585 -20.343 1.00 91.44 518 SER A N 1
ATOM 4091 C CA . SER A 1 518 ? -13.882 -3.129 -21.715 1.00 91.44 518 SER A CA 1
ATOM 4092 C C . SER A 1 518 ? -12.590 -2.932 -22.522 1.00 91.44 518 SER A C 1
ATOM 4094 O O . SER A 1 518 ? -12.497 -3.377 -23.667 1.00 91.44 518 SER A O 1
ATOM 4096 N N . VAL A 1 519 ? -11.551 -2.325 -21.938 1.00 90.00 519 VAL A N 1
ATOM 4097 C CA . VAL A 1 519 ? -10.253 -2.148 -22.616 1.00 90.00 519 VAL A CA 1
ATOM 4098 C C . VAL A 1 519 ? -9.518 -3.478 -22.796 1.00 90.00 519 VAL A C 1
ATOM 4100 O O . VAL A 1 519 ? -8.958 -3.715 -23.870 1.00 90.00 519 VAL A O 1
ATOM 4103 N N . VAL A 1 520 ? -9.526 -4.347 -21.781 1.00 88.88 520 VAL A N 1
ATOM 4104 C CA . VAL A 1 520 ? -8.873 -5.666 -21.832 1.00 88.88 520 VAL A CA 1
ATOM 4105 C C . VAL A 1 520 ? -9.522 -6.550 -22.895 1.00 88.88 520 VAL A C 1
ATOM 4107 O O . VAL A 1 520 ? -8.815 -7.060 -23.759 1.00 88.88 520 VAL A O 1
ATOM 4110 N N . CYS A 1 521 ? -10.851 -6.667 -22.921 1.00 86.81 521 CYS A N 1
ATOM 4111 C CA . CYS A 1 521 ? -11.552 -7.475 -23.920 1.00 86.81 521 CYS A CA 1
ATOM 4112 C C . CYS A 1 521 ? -11.277 -6.984 -25.357 1.00 86.81 521 CYS A C 1
ATOM 4114 O O . CYS A 1 521 ? -10.941 -7.783 -26.232 1.00 86.81 521 CYS A O 1
ATOM 4116 N N . ASN A 1 522 ? -11.321 -5.664 -25.585 1.00 85.31 522 ASN A N 1
ATOM 4117 C CA . ASN A 1 522 ? -11.126 -5.073 -26.914 1.00 85.31 522 ASN A CA 1
ATOM 4118 C C . ASN A 1 522 ? -9.673 -5.098 -27.426 1.00 85.31 522 ASN A C 1
ATOM 4120 O O . ASN A 1 522 ? -9.465 -5.157 -28.636 1.00 85.31 522 ASN A O 1
ATOM 4124 N N . LYS A 1 523 ? -8.660 -5.001 -26.550 1.00 81.25 523 LYS A N 1
ATOM 4125 C CA . LYS A 1 523 ? -7.246 -4.846 -26.970 1.00 81.25 523 LYS A CA 1
ATOM 4126 C C . LYS A 1 523 ? -6.314 -5.976 -26.543 1.00 81.25 523 LYS A C 1
ATOM 4128 O O . LYS A 1 523 ? -5.201 -6.058 -27.053 1.00 81.25 523 LYS A O 1
ATOM 4133 N N . ARG A 1 524 ? -6.732 -6.809 -25.591 1.00 78.50 524 ARG A N 1
ATOM 4134 C CA . ARG A 1 524 ? -5.905 -7.827 -24.928 1.00 78.50 524 ARG A CA 1
ATOM 4135 C C . ARG A 1 524 ? -6.712 -9.085 -24.613 1.00 78.50 524 ARG A C 1
ATOM 4137 O O . ARG A 1 524 ? -6.633 -9.625 -23.518 1.00 78.50 524 ARG A O 1
ATOM 4144 N N . ARG A 1 525 ? -7.513 -9.564 -25.568 1.00 75.31 525 ARG A N 1
ATOM 4145 C CA . ARG A 1 525 ? -8.483 -10.652 -25.345 1.00 75.31 525 ARG A CA 1
ATOM 4146 C C . ARG A 1 525 ? -7.881 -11.933 -24.732 1.00 75.31 525 ARG A C 1
ATOM 4148 O O . ARG A 1 525 ? -8.586 -12.638 -24.023 1.00 75.31 525 ARG A O 1
ATOM 4155 N N . GLY A 1 526 ? -6.589 -12.206 -24.950 1.00 74.94 526 GLY A N 1
ATOM 4156 C CA . GLY A 1 526 ? -5.857 -13.312 -24.311 1.00 74.94 526 GLY A CA 1
ATOM 4157 C C . GLY A 1 526 ? -5.506 -13.112 -22.825 1.00 74.94 526 GLY A C 1
ATOM 4158 O O . GLY A 1 526 ? -5.292 -14.094 -22.130 1.00 74.94 526 GLY A O 1
ATOM 4159 N N . GLU A 1 527 ? -5.491 -11.874 -22.319 1.00 80.31 527 GLU A N 1
ATOM 4160 C CA . GLU A 1 527 ? -5.302 -11.541 -20.891 1.00 80.31 527 GLU A CA 1
ATOM 4161 C C . GLU A 1 527 ? -6.612 -11.665 -20.082 1.00 80.31 527 GLU A C 1
ATOM 4163 O O . GLU A 1 527 ? -6.597 -11.591 -18.856 1.00 80.31 527 GLU A O 1
ATOM 4168 N N . LEU A 1 528 ? -7.760 -11.869 -20.745 1.00 81.12 528 LEU A N 1
ATOM 4169 C CA . LEU A 1 528 ? -9.083 -11.904 -20.108 1.00 81.12 528 LEU A CA 1
ATOM 4170 C C . LEU A 1 528 ? -9.264 -13.088 -19.138 1.00 81.12 528 LEU A C 1
ATOM 4172 O O . LEU A 1 528 ? -10.044 -12.987 -18.196 1.00 81.12 528 LEU A O 1
ATOM 4176 N N . THR A 1 529 ? -8.536 -14.192 -19.331 1.00 82.38 529 THR A N 1
ATOM 4177 C CA . THR A 1 529 ? -8.568 -15.362 -18.433 1.00 82.38 529 THR A CA 1
ATOM 4178 C C . THR A 1 529 ? -8.077 -15.036 -17.023 1.00 82.38 529 THR A C 1
ATOM 4180 O O . THR A 1 529 ? -8.591 -15.598 -16.060 1.00 82.38 529 THR A O 1
ATOM 4183 N N . SER A 1 530 ? -7.147 -14.086 -16.878 1.00 86.25 530 SER A N 1
ATOM 4184 C CA . SER A 1 530 ? -6.652 -13.638 -15.572 1.00 86.25 530 SER A CA 1
ATOM 4185 C C . SER A 1 530 ? -7.724 -12.920 -14.741 1.00 86.25 530 SER A C 1
ATOM 4187 O O . SER A 1 530 ? -7.637 -12.923 -13.521 1.00 86.25 530 SER A O 1
ATOM 4189 N N . PHE A 1 531 ? -8.762 -12.354 -15.369 1.00 89.75 531 PHE A N 1
ATOM 4190 C CA . PHE A 1 531 ? -9.842 -11.623 -14.687 1.00 89.75 531 PHE A CA 1
ATOM 4191 C C . PHE A 1 531 ? -10.942 -12.535 -14.112 1.00 89.75 531 PHE A C 1
ATOM 4193 O O . PHE A 1 531 ? -12.011 -12.047 -13.749 1.00 89.75 531 PHE A O 1
ATOM 4200 N N . SER A 1 532 ? -10.721 -13.852 -14.018 1.00 89.00 532 SER A N 1
ATOM 4201 C CA . SER A 1 532 ? -11.735 -14.777 -13.492 1.00 89.00 532 SER A CA 1
ATOM 4202 C C . SER A 1 532 ? -12.125 -14.459 -12.041 1.00 89.00 532 SER A C 1
ATOM 4204 O O . SER A 1 532 ? -13.314 -14.460 -11.734 1.00 89.00 532 SER A O 1
ATOM 4206 N N . GLY A 1 533 ? -11.160 -14.112 -11.177 1.00 89.31 533 GLY A N 1
ATOM 4207 C CA . GLY A 1 533 ? -11.430 -13.670 -9.802 1.00 89.31 533 GLY A CA 1
ATOM 4208 C C . GLY A 1 533 ? -12.265 -12.388 -9.778 1.00 89.31 533 GLY A C 1
ATOM 4209 O O . GLY A 1 533 ? -13.342 -12.352 -9.191 1.00 89.31 533 GLY A O 1
ATOM 4210 N N . THR A 1 534 ? -11.827 -11.369 -10.521 1.00 91.88 534 THR A N 1
ATOM 4211 C CA . THR A 1 534 ? -12.540 -10.096 -10.720 1.00 91.88 534 THR A CA 1
ATOM 4212 C C . THR A 1 534 ? -14.000 -10.310 -11.152 1.00 91.88 534 THR A C 1
ATOM 4214 O O . THR A 1 534 ? -14.901 -9.661 -10.619 1.00 91.88 534 THR A O 1
ATOM 4217 N N . LEU A 1 535 ? -14.261 -11.230 -12.088 1.00 92.88 535 LEU A N 1
ATOM 4218 C CA . LEU A 1 535 ? -15.614 -11.567 -12.546 1.00 92.88 535 LEU A CA 1
ATOM 4219 C C . LEU A 1 535 ? -16.445 -12.267 -11.458 1.00 92.88 535 LEU A C 1
ATOM 4221 O O . LEU A 1 535 ? -17.604 -11.902 -11.257 1.00 92.88 535 LEU A O 1
ATOM 4225 N N . SER A 1 536 ? -15.862 -13.214 -10.721 1.00 91.81 536 SER A N 1
ATOM 4226 C CA . SER A 1 536 ? -16.532 -13.882 -9.599 1.00 91.81 536 SER A CA 1
ATOM 4227 C C . SER A 1 536 ? -16.839 -12.932 -8.433 1.00 91.81 536 SER A C 1
ATOM 4229 O O . SER A 1 536 ? -17.908 -13.041 -7.836 1.00 91.81 536 SER A O 1
ATOM 4231 N N . LEU A 1 537 ? -15.985 -11.938 -8.159 1.00 92.62 537 LEU A N 1
ATOM 4232 C CA . LEU A 1 537 ? -16.274 -10.873 -7.188 1.00 92.62 537 LEU A CA 1
ATOM 4233 C C . LEU A 1 537 ? -17.414 -9.956 -7.651 1.00 92.62 537 LEU A C 1
ATOM 4235 O O . LEU A 1 537 ? -18.291 -9.625 -6.855 1.00 92.62 537 LEU A O 1
ATOM 4239 N N . LEU A 1 538 ? -17.449 -9.572 -8.934 1.00 93.56 538 LEU A N 1
ATOM 4240 C CA . LEU A 1 538 ? -18.580 -8.827 -9.503 1.00 93.56 538 LEU A CA 1
ATOM 4241 C C . LEU A 1 538 ? -19.893 -9.615 -9.357 1.00 93.56 538 LEU A C 1
ATOM 4243 O O . LEU A 1 538 ? -20.907 -9.047 -8.952 1.00 93.56 538 LEU A O 1
ATOM 4247 N N . LYS A 1 539 ? -19.864 -10.929 -9.616 1.00 92.94 539 LYS A N 1
ATOM 4248 C CA . LYS A 1 539 ? -21.008 -11.825 -9.406 1.00 92.94 539 LYS A CA 1
ATOM 4249 C C . LYS A 1 539 ? -21.439 -11.887 -7.937 1.00 92.94 539 LYS A C 1
ATOM 4251 O O . LYS A 1 539 ? -22.639 -11.812 -7.687 1.00 92.94 539 LYS A O 1
ATOM 4256 N N . THR A 1 540 ? -20.514 -11.970 -6.973 1.00 91.50 540 THR A N 1
ATOM 4257 C CA . THR A 1 540 ? -20.897 -11.951 -5.549 1.00 91.50 540 THR A CA 1
ATOM 4258 C C . THR A 1 540 ? -21.484 -10.604 -5.135 1.00 91.50 540 THR A C 1
ATOM 4260 O O . THR A 1 540 ? -22.500 -10.593 -4.450 1.00 91.50 540 THR A O 1
ATOM 4263 N N . ILE A 1 541 ? -20.944 -9.468 -5.602 1.00 90.31 541 ILE A N 1
ATOM 4264 C CA . ILE A 1 541 ? -21.529 -8.143 -5.311 1.00 90.31 541 ILE A CA 1
ATOM 4265 C C . ILE A 1 541 ? -22.972 -8.055 -5.833 1.00 90.31 541 ILE A C 1
ATOM 4267 O O . ILE A 1 541 ? -23.835 -7.522 -5.138 1.00 90.31 541 ILE A O 1
ATOM 4271 N N . HIS A 1 542 ? -23.276 -8.631 -7.000 1.00 90.88 542 HIS A N 1
ATOM 4272 C CA . HIS A 1 542 ? -24.653 -8.713 -7.505 1.00 90.88 542 HIS A CA 1
ATOM 4273 C C . HIS A 1 542 ? -25.580 -9.552 -6.598 1.00 90.88 542 HIS A C 1
ATOM 4275 O O . HIS A 1 542 ? -26.788 -9.341 -6.595 1.00 90.88 542 HIS A O 1
ATOM 4281 N N . GLY A 1 543 ? -25.041 -10.497 -5.825 1.00 86.56 543 GLY A N 1
ATOM 4282 C CA . GLY A 1 543 ? -25.799 -11.296 -4.858 1.00 86.56 543 GLY A CA 1
ATOM 4283 C C . GLY A 1 543 ? -25.999 -10.644 -3.482 1.00 86.56 543 GLY A C 1
ATOM 4284 O O . GLY A 1 543 ? -26.704 -11.214 -2.654 1.00 86.56 543 GLY A O 1
ATOM 4285 N N . LEU A 1 544 ? -25.387 -9.485 -3.199 1.00 86.88 544 LEU A N 1
ATOM 4286 C CA . LEU A 1 544 ? -25.465 -8.857 -1.875 1.00 86.88 544 LEU A CA 1
ATOM 4287 C C . LEU A 1 544 ? -26.825 -8.169 -1.633 1.00 86.88 544 LEU A C 1
ATOM 4289 O O . LEU A 1 544 ? -27.241 -7.364 -2.465 1.00 86.88 544 LEU A O 1
ATOM 4293 N N . PRO A 1 545 ? -27.459 -8.325 -0.450 1.00 79.25 545 PRO A N 1
ATOM 4294 C CA . PRO A 1 545 ? -28.699 -7.613 -0.096 1.00 79.25 545 PRO A CA 1
ATOM 4295 C C . PRO A 1 545 ? -28.599 -6.076 -0.076 1.00 79.25 545 PRO A C 1
ATOM 4297 O O . PRO A 1 545 ? -29.614 -5.389 -0.020 1.00 79.25 545 PRO A O 1
ATOM 4300 N N . SER A 1 546 ? -27.382 -5.521 -0.087 1.00 75.62 546 SER A N 1
ATOM 4301 C CA . SER A 1 546 ? -27.104 -4.078 -0.146 1.00 75.62 546 SER A CA 1
ATOM 4302 C C . SER A 1 546 ? -26.977 -3.527 -1.576 1.00 75.62 546 SER A C 1
ATOM 4304 O O . SER A 1 546 ? -26.780 -2.321 -1.765 1.00 75.62 546 SER A O 1
ATOM 4306 N N . THR A 1 547 ? -27.080 -4.390 -2.588 1.00 83.94 547 THR A N 1
ATOM 4307 C CA . THR A 1 547 ? -27.049 -4.013 -4.002 1.00 83.94 547 THR A CA 1
ATOM 4308 C C . THR A 1 547 ? -28.392 -3.428 -4.443 1.00 83.94 547 THR A C 1
ATOM 4310 O O . THR A 1 547 ? -29.457 -3.814 -3.977 1.00 83.94 547 THR A O 1
ATOM 4313 N N . ASN A 1 548 ? -28.337 -2.431 -5.328 1.00 86.56 548 ASN A N 1
ATOM 4314 C CA . ASN A 1 548 ? -29.507 -1.761 -5.894 1.00 86.56 548 ASN A CA 1
ATOM 4315 C C . ASN A 1 548 ? -29.481 -1.848 -7.423 1.00 86.56 548 ASN A C 1
ATOM 4317 O O . ASN A 1 548 ? -28.419 -2.034 -8.013 1.00 86.56 548 ASN A O 1
ATOM 4321 N N . THR A 1 549 ? -30.618 -1.614 -8.075 1.00 89.06 549 THR A N 1
ATOM 4322 C CA . THR A 1 549 ? -30.789 -1.812 -9.527 1.00 89.06 549 THR A CA 1
ATOM 4323 C C . THR A 1 549 ? -29.829 -1.018 -10.410 1.00 89.06 549 THR A C 1
ATOM 4325 O O . THR A 1 549 ? -29.478 -1.454 -11.505 1.00 89.06 549 THR A O 1
ATOM 4328 N N . ARG A 1 550 ? -29.309 0.123 -9.940 1.00 87.88 550 ARG A N 1
ATOM 4329 C CA . ARG A 1 550 ? -28.233 0.828 -10.653 1.00 87.88 550 ARG A CA 1
ATOM 4330 C C . ARG A 1 550 ? -26.926 0.032 -10.624 1.00 87.88 550 ARG A C 1
ATOM 4332 O O . ARG A 1 550 ? -26.220 0.008 -11.627 1.00 87.88 550 ARG A O 1
ATOM 4339 N N . LEU A 1 551 ? -26.591 -0.577 -9.492 1.00 89.12 551 LEU A N 1
ATOM 4340 C CA . LEU A 1 551 ? -25.397 -1.398 -9.329 1.00 89.12 551 LEU A CA 1
ATOM 4341 C C . LEU A 1 551 ? -25.524 -2.743 -10.066 1.00 89.12 551 LEU A C 1
ATOM 4343 O O . LEU A 1 551 ? -24.563 -3.136 -10.719 1.00 89.12 551 LEU A O 1
ATOM 4347 N N . GLU A 1 552 ? -26.701 -3.378 -10.056 1.00 91.50 552 GLU A N 1
ATOM 4348 C CA . GLU A 1 552 ? -27.011 -4.579 -10.860 1.00 91.50 552 GLU A CA 1
ATOM 4349 C C . GLU A 1 552 ? -26.713 -4.332 -12.348 1.00 91.50 552 GLU A C 1
ATOM 4351 O O . GLU A 1 552 ? -25.852 -4.988 -12.936 1.00 91.50 552 GLU A O 1
ATOM 4356 N N . LEU A 1 553 ? -27.316 -3.286 -12.928 1.00 91.88 553 LEU A N 1
ATOM 4357 C CA . LEU A 1 553 ? -27.115 -2.896 -14.330 1.00 91.88 553 LEU A CA 1
ATOM 4358 C C . LEU A 1 553 ? -25.658 -2.508 -14.654 1.00 91.88 553 LEU A C 1
ATOM 4360 O O . LEU A 1 553 ? -25.192 -2.720 -15.776 1.00 91.88 553 LEU A O 1
ATOM 4364 N N . LEU A 1 554 ? -24.917 -1.946 -13.691 1.00 92.31 554 LEU A N 1
ATOM 4365 C CA . LEU A 1 554 ? -23.486 -1.657 -13.850 1.00 92.31 554 LEU A CA 1
ATOM 4366 C C . LEU A 1 554 ? -22.635 -2.935 -13.853 1.00 92.31 554 LEU A C 1
ATOM 4368 O O . LEU A 1 554 ? -21.684 -3.018 -14.632 1.00 92.31 554 LEU A O 1
ATOM 4372 N N . ILE A 1 555 ? -22.976 -3.923 -13.022 1.00 93.19 555 ILE A N 1
ATOM 4373 C CA . ILE A 1 555 ? -22.304 -5.227 -12.975 1.00 93.19 555 ILE A CA 1
ATOM 4374 C C . ILE A 1 555 ? -22.604 -6.023 -14.246 1.00 93.19 555 ILE A C 1
ATOM 4376 O O . ILE A 1 555 ? -21.672 -6.497 -14.895 1.00 93.19 555 ILE A O 1
ATOM 4380 N N . GLU A 1 556 ? -23.871 -6.101 -14.662 1.00 93.00 556 GLU A N 1
ATOM 4381 C CA . GLU A 1 556 ? -24.246 -6.706 -15.940 1.00 93.00 556 GLU A CA 1
ATOM 4382 C C . GLU A 1 556 ? -23.506 -6.056 -17.113 1.00 93.00 556 GLU A C 1
ATOM 4384 O O . GLU A 1 556 ? -22.969 -6.764 -17.959 1.00 93.00 556 GLU A O 1
ATOM 4389 N N . GLY A 1 557 ? -23.443 -4.721 -17.170 1.00 92.12 557 GLY A N 1
ATOM 4390 C CA . GLY A 1 557 ? -22.712 -4.005 -18.217 1.00 92.12 557 GLY A CA 1
ATOM 4391 C C . GLY A 1 557 ? -21.209 -4.309 -18.209 1.00 92.12 557 GLY A C 1
ATOM 4392 O O . GLY A 1 557 ? -20.611 -4.519 -19.266 1.00 92.12 557 GLY A O 1
ATOM 4393 N N . ALA A 1 558 ? -20.596 -4.391 -17.024 1.00 91.75 558 ALA A N 1
ATOM 4394 C CA . ALA A 1 558 ? -19.192 -4.767 -16.860 1.00 91.75 558 ALA A CA 1
ATOM 4395 C C . ALA A 1 558 ? -18.911 -6.217 -17.301 1.00 91.75 558 ALA A C 1
ATOM 4397 O O . ALA A 1 558 ? -17.872 -6.477 -17.908 1.00 91.75 558 ALA A O 1
ATOM 4398 N N . ILE A 1 559 ? -19.846 -7.137 -17.053 1.00 91.75 559 ILE A N 1
ATOM 4399 C CA . ILE A 1 559 ? -19.772 -8.542 -17.475 1.00 91.75 559 ILE A CA 1
ATOM 4400 C C . ILE A 1 559 ? -20.000 -8.675 -18.989 1.00 91.75 559 ILE A C 1
ATOM 4402 O O . ILE A 1 559 ? -19.182 -9.290 -19.676 1.00 91.75 559 ILE A O 1
ATOM 4406 N N . LYS A 1 560 ? -21.026 -8.016 -19.540 1.00 90.00 560 LYS A N 1
ATOM 4407 C CA . LYS A 1 560 ? -21.356 -8.008 -20.978 1.00 90.00 560 LYS A CA 1
ATOM 4408 C C . LYS A 1 560 ? -20.212 -7.447 -21.836 1.00 90.00 560 LYS A C 1
ATOM 4410 O O . LYS A 1 560 ? -19.965 -7.962 -22.924 1.00 90.00 560 LYS A O 1
ATOM 4415 N N . ASN A 1 561 ? -19.413 -6.506 -21.314 1.00 86.38 561 ASN A N 1
ATOM 4416 C CA . ASN A 1 561 ? -18.158 -6.049 -21.943 1.00 86.38 561 ASN A CA 1
ATOM 4417 C C . ASN A 1 561 ? -17.128 -7.175 -22.199 1.00 86.38 561 ASN A C 1
ATOM 4419 O O . ASN A 1 561 ? -16.225 -6.995 -23.017 1.00 86.38 561 ASN A O 1
ATOM 4423 N N . THR A 1 562 ? -17.233 -8.322 -21.519 1.00 85.31 562 THR A N 1
ATOM 4424 C CA . THR A 1 562 ? -16.348 -9.491 -21.703 1.00 85.31 562 THR A CA 1
ATOM 4425 C C . THR A 1 562 ? -16.882 -10.531 -22.694 1.00 85.31 562 THR A C 1
ATOM 4427 O O . THR A 1 562 ? -16.181 -11.496 -22.996 1.00 85.31 562 THR A O 1
ATOM 4430 N N . GLY A 1 563 ? -18.095 -10.334 -23.229 1.00 83.62 563 GLY A N 1
ATOM 4431 C CA . GLY A 1 563 ? -18.767 -11.310 -24.094 1.00 83.62 563 GLY A CA 1
ATOM 4432 C C . GLY A 1 563 ? -19.304 -12.532 -23.341 1.00 83.62 563 GLY A C 1
ATOM 4433 O O . GLY A 1 563 ? -19.308 -13.625 -23.899 1.00 83.62 563 GLY A O 1
ATOM 4434 N N . ARG A 1 564 ? -19.708 -12.346 -22.079 1.00 86.31 564 ARG A N 1
ATOM 4435 C CA . ARG A 1 564 ? -20.349 -13.343 -21.205 1.00 86.31 564 ARG A CA 1
ATOM 4436 C C . ARG A 1 564 ? -21.647 -12.782 -20.636 1.00 86.31 564 ARG A C 1
ATOM 4438 O O . ARG A 1 564 ? -21.794 -11.560 -20.544 1.00 86.31 564 ARG A O 1
ATOM 4445 N N . GLU A 1 565 ? -22.533 -13.655 -20.181 1.00 87.50 565 GLU A N 1
ATOM 4446 C CA . GLU A 1 565 ? -23.672 -13.285 -19.346 1.00 87.50 565 GLU A CA 1
ATOM 4447 C C . GLU A 1 565 ? -23.378 -13.510 -17.858 1.00 87.50 565 GLU A C 1
ATOM 4449 O O . GLU A 1 565 ? -22.443 -14.208 -17.465 1.00 87.50 565 GLU A O 1
ATOM 4454 N N . ILE A 1 566 ? -24.192 -12.903 -16.991 1.00 86.12 566 ILE A N 1
ATOM 4455 C CA . ILE A 1 566 ? -24.046 -13.044 -15.535 1.00 86.12 566 ILE A CA 1
ATOM 4456 C C . ILE A 1 566 ? -24.429 -14.446 -15.032 1.00 86.12 566 ILE A C 1
ATOM 4458 O O . ILE A 1 566 ? -24.101 -14.813 -13.903 1.00 86.12 566 ILE A O 1
ATOM 4462 N N . CYS A 1 567 ? -25.103 -15.244 -15.860 1.00 85.19 567 CYS A N 1
ATOM 4463 C CA . CYS A 1 567 ? -25.399 -16.653 -15.606 1.00 85.19 567 CYS A CA 1
ATOM 4464 C C . CYS A 1 567 ? -24.156 -17.549 -15.770 1.00 85.19 567 CYS A C 1
ATOM 4466 O O . CYS A 1 567 ? -24.030 -18.535 -15.051 1.00 85.19 567 CYS A O 1
ATOM 4468 N N . ASP A 1 568 ? -23.204 -17.163 -16.629 1.00 84.81 568 ASP A N 1
ATOM 4469 C CA . ASP A 1 568 ? -22.012 -17.955 -16.991 1.00 84.81 568 ASP A CA 1
ATOM 4470 C C . ASP A 1 568 ? -20.862 -17.851 -15.969 1.00 84.81 568 ASP A C 1
ATOM 4472 O O . ASP A 1 568 ? -19.726 -18.260 -16.237 1.00 84.81 568 ASP A O 1
ATOM 4476 N N . ILE A 1 569 ? -21.108 -17.198 -14.831 1.00 88.12 569 ILE A N 1
ATOM 4477 C CA . ILE A 1 569 ? -20.089 -16.805 -13.858 1.00 88.12 569 ILE A CA 1
ATOM 4478 C C . ILE A 1 569 ? -20.510 -17.290 -12.472 1.00 88.12 569 ILE A C 1
ATOM 4480 O O . ILE A 1 569 ? -21.526 -16.853 -11.925 1.00 88.12 569 ILE A O 1
ATOM 4484 N N . SER A 1 570 ? -19.687 -18.160 -11.889 1.00 86.62 570 SER A N 1
ATOM 4485 C CA . SER A 1 570 ? -19.773 -18.554 -10.482 1.00 86.62 570 SER A CA 1
ATOM 4486 C C . SER A 1 570 ? -19.433 -17.375 -9.572 1.00 86.62 570 SER A C 1
ATOM 4488 O O . SER A 1 570 ? -18.476 -16.642 -9.833 1.00 86.62 570 SER A O 1
ATOM 4490 N N . ALA A 1 571 ? -20.184 -17.213 -8.482 1.00 84.12 571 ALA A N 1
ATOM 4491 C CA . ALA A 1 571 ? -19.808 -16.313 -7.394 1.00 84.12 571 ALA A CA 1
ATOM 4492 C C . ALA A 1 571 ? -18.478 -16.764 -6.759 1.00 84.12 571 ALA A C 1
ATOM 4494 O O . ALA A 1 571 ? -18.141 -17.948 -6.798 1.00 84.12 571 ALA A O 1
ATOM 4495 N N . ALA A 1 572 ? -17.722 -15.830 -6.182 1.00 80.50 572 ALA A N 1
ATOM 4496 C CA . ALA A 1 572 ? -16.523 -16.168 -5.420 1.00 80.50 572 ALA A CA 1
ATOM 4497 C C . ALA A 1 572 ? -16.915 -16.853 -4.099 1.00 80.50 572 ALA A C 1
ATOM 4499 O O . ALA A 1 572 ? -17.726 -16.316 -3.346 1.00 80.50 572 ALA A O 1
ATOM 4500 N N . THR A 1 573 ? -16.337 -18.027 -3.837 1.00 65.56 573 THR A N 1
ATOM 4501 C CA . THR A 1 573 ? -16.650 -18.897 -2.687 1.00 65.56 573 THR A CA 1
ATOM 4502 C C . THR A 1 573 ? -15.912 -18.527 -1.399 1.00 65.56 573 THR A C 1
ATOM 4504 O O . THR A 1 573 ? -16.322 -18.943 -0.325 1.00 65.56 573 THR A O 1
ATOM 4507 N N . GLU A 1 574 ? -14.837 -17.744 -1.486 1.00 56.66 574 GLU A N 1
ATOM 4508 C CA . GLU A 1 574 ? -13.923 -17.430 -0.374 1.00 56.66 574 GLU A CA 1
ATOM 4509 C C . GLU A 1 574 ? -14.201 -16.033 0.218 1.00 56.66 574 GLU A C 1
ATOM 4511 O O . GLU A 1 574 ? -13.309 -15.195 0.339 1.00 56.66 574 GLU A O 1
ATOM 4516 N N . ILE A 1 575 ? -15.470 -15.740 0.526 1.00 56.59 575 ILE A N 1
ATOM 4517 C CA . ILE A 1 575 ? -15.892 -14.439 1.088 1.00 56.59 575 ILE A CA 1
ATOM 4518 C C . ILE A 1 575 ? -16.353 -14.544 2.551 1.00 56.59 575 ILE A C 1
ATOM 4520 O O . ILE A 1 575 ? -16.220 -13.563 3.279 1.00 56.59 575 ILE A O 1
ATOM 4524 N N . ASP A 1 576 ? -16.770 -15.722 3.022 1.00 46.38 576 ASP A N 1
ATOM 4525 C CA . ASP A 1 576 ? -17.223 -15.924 4.410 1.00 46.38 576 ASP A CA 1
ATOM 4526 C C . ASP A 1 576 ? -16.089 -15.813 5.454 1.00 46.38 576 ASP A C 1
ATOM 4528 O O . ASP A 1 576 ? -16.351 -15.476 6.603 1.00 46.38 576 ASP A O 1
ATOM 4532 N N . GLU A 1 577 ? -14.817 -15.996 5.068 1.00 40.53 577 GLU A N 1
ATOM 4533 C CA . GLU A 1 577 ? -13.650 -15.663 5.917 1.00 40.53 577 GLU A CA 1
ATOM 4534 C C . GLU A 1 577 ? -13.266 -14.166 5.859 1.00 40.53 577 GLU A C 1
ATOM 4536 O O . GLU A 1 577 ? -12.232 -13.746 6.385 1.00 40.53 577 GLU A O 1
ATOM 4541 N N . CYS A 1 578 ? -14.042 -13.347 5.145 1.00 36.31 578 CYS A N 1
ATOM 4542 C CA . CYS A 1 578 ? -13.691 -11.973 4.796 1.00 36.31 578 CYS A CA 1
ATOM 4543 C C . CYS A 1 578 ? -14.803 -10.937 5.025 1.00 36.31 578 CYS A C 1
ATOM 4545 O O . CYS A 1 578 ? -14.553 -9.763 4.716 1.00 36.31 578 CYS A O 1
ATOM 4547 N N . LEU A 1 579 ? -15.958 -11.339 5.557 1.00 36.88 579 LEU A N 1
ATOM 4548 C CA . LEU A 1 579 ? -17.027 -10.473 6.071 1.00 36.88 579 LEU A CA 1
ATOM 4549 C C . LEU A 1 579 ? -16.898 -10.280 7.591 1.00 36.88 579 LEU A C 1
ATOM 4551 O O . LEU A 1 579 ? -17.237 -9.159 8.029 1.00 36.88 579 LEU A O 1
#

InterPro domains:
  IPR032191 CCR4-NOT transcription complex subunit 1, CAF1-binding domain [PF16415] (363-520)

Radius of gyration: 53.37 Å; chains: 1; bounding box: 120×50×200 Å

Secondary structure (DSSP, 8-state):
-HHHHHHHHHHHHHHHHHHHHHHHHHHHHHHHHHHHHHHHHHHHHHHHHHHHHHHHHHHHHHHHHHHHHHHHHHHHHHHHHHHHHHHHHHHHHHHHHHHHHHHHHHHHHHHHHHHHHHHHHHHHHHHHHHHHHHHHTTS--SSSHHHHHHHHHHHHHHHHHHHHHHHHHHHHHHHHHHHHHHHHHHHHHHHHHHHHHHHHHHHHHHHHHHHHHHHHHHHHHHHHHHHHHHHHHHHHHHHHHHHHHHHHHHHHHHHHHHHHHHHHHHHHHHHHHHHHHHHHHHHHHHHHTT----------------------------------PPP---------------PPPPPPPSTTS--------PPPPPHHHHHHHHHHHHH--TTTHHHHHHHHHHHS-GGGHHHHHHHHIIIIITT-GGGHHHHHHHHHHHTTS-GGGHHHHHHHHHHHHHHHHHHHSS---HHHHHHHHHHHHHHHHHHHHH-S-HHHHHHHHHHHHHHHHHH--HHHHHHHHHHHHHHHHHH-GGGGGGGHHHHHHHHHHHTSTT--HHHHHHHHHHHHTTT--GGG-PPPS--TT--